Protein AF-B4RBH0-F1 (afdb_monomer)

Radius of gyration: 24.27 Å; Cα contacts (8 Å, |Δi|>4): 821; chains: 1; bounding box: 64×51×68 Å

Mean predicted aligned error: 9.21 Å

Foldseek 3Di:
DDEAEQVRLVVCLVVVVVLVPQDAFRKYKYWFAQDDLVVVLVSVVSCVVSQKDFLAKFAPDPPPNQQDQRPPRCVVVSVVDRPDGHNGTIMIMITHHDDDDDAAAEEEEEDPPRQPDCLQHVLLLVLLVRDSSYDYHYHYDPDDDDDDQLPGHYEYEYEADPDLPVVVLLVVLLVCLVSLYFYEYEHEDDQCVVCVLVVHDRDPSSLLSLLSGLAYEYADVLVVVVNCVSPVHYYHDHRFDADQDPADLDAALEEEEADEDLPCQLLLLQLLQVVVCVVCVVYAYEYEDDVSSQVSHPHPRYDYHYDDRPVVVLVVLLNHQEYEAEHDDDPPPLSHAPVVLNSNLSSLHAYEYECSNCVVPDDDLAQHHYDPDSNRSNVRSNCSSPVSVSSSRNSVRNNVCSVPPGYSNVCNVVVSVSSSVSSVCVVVSVVSSCVSPVVSVVVNVVVD

Structure (mmCIF, N/CA/C/O backbone):
data_AF-B4RBH0-F1
#
_entry.id   AF-B4RBH0-F1
#
loop_
_atom_site.group_PDB
_atom_site.id
_atom_site.type_symbol
_atom_site.label_atom_id
_atom_site.label_alt_id
_atom_site.label_comp_id
_atom_site.label_asym_id
_atom_site.label_entity_id
_atom_site.label_seq_id
_atom_site.pdbx_PDB_ins_code
_atom_site.Cartn_x
_atom_site.Cartn_y
_atom_site.Cartn_z
_atom_site.occupancy
_atom_site.B_iso_or_equiv
_atom_site.auth_seq_id
_atom_site.auth_comp_id
_atom_site.auth_asym_id
_atom_site.auth_atom_id
_atom_site.pdbx_PDB_model_num
ATOM 1 N N . MET A 1 1 ? -21.939 4.713 -6.806 1.00 46.09 1 MET A N 1
ATOM 2 C CA . MET A 1 1 ? -21.710 6.168 -6.701 1.00 46.09 1 MET A CA 1
ATOM 3 C C . MET A 1 1 ? -21.239 6.645 -8.056 1.00 46.09 1 MET A C 1
ATOM 5 O O . MET A 1 1 ? -20.199 6.173 -8.498 1.00 46.09 1 MET A O 1
ATOM 9 N N . ASP A 1 2 ? -21.991 7.530 -8.699 1.00 38.81 2 ASP A N 1
ATOM 10 C CA . ASP A 1 2 ? -21.549 8.173 -9.937 1.00 38.81 2 ASP A CA 1
ATOM 11 C C . ASP A 1 2 ? -20.700 9.395 -9.559 1.00 38.81 2 ASP A C 1
ATOM 13 O O . ASP A 1 2 ? -21.161 10.286 -8.844 1.00 38.81 2 ASP A O 1
ATOM 17 N N . ALA A 1 3 ? -19.426 9.400 -9.953 1.00 39.69 3 ALA A N 1
ATOM 18 C CA . ALA A 1 3 ? -18.512 10.516 -9.719 1.00 39.69 3 ALA A CA 1
ATOM 19 C C . ALA A 1 3 ? -18.541 11.451 -10.936 1.00 39.69 3 ALA A C 1
ATOM 21 O O . ALA A 1 3 ? -18.253 11.015 -12.048 1.00 39.69 3 ALA A O 1
ATOM 22 N N . LEU A 1 4 ? -18.877 12.726 -10.729 1.00 42.25 4 LEU A N 1
ATOM 23 C CA . LEU A 1 4 ? -18.922 13.746 -11.784 1.00 42.25 4 LEU A CA 1
ATOM 24 C C . LEU A 1 4 ? -17.780 14.744 -11.575 1.00 42.25 4 LEU A C 1
ATOM 26 O O . LEU A 1 4 ? -17.576 15.237 -10.460 1.00 42.25 4 LEU A O 1
ATOM 30 N N . ALA A 1 5 ? -17.023 15.055 -12.629 1.00 40.78 5 ALA A N 1
ATOM 31 C CA . ALA A 1 5 ? -16.008 16.101 -12.555 1.00 40.78 5 ALA A CA 1
ATOM 32 C C . ALA A 1 5 ? -16.664 17.496 -12.479 1.00 40.78 5 ALA A C 1
ATOM 34 O O . ALA A 1 5 ? -17.840 17.678 -12.772 1.00 40.78 5 ALA A O 1
ATOM 35 N N . THR A 1 6 ? -15.912 18.530 -12.097 1.00 39.88 6 THR A N 1
ATOM 36 C CA . THR A 1 6 ? -16.433 19.906 -11.946 1.00 39.88 6 THR A CA 1
ATOM 37 C C . THR A 1 6 ? -17.041 20.488 -13.221 1.00 39.88 6 THR A C 1
ATOM 39 O O . THR A 1 6 ? -18.046 21.194 -13.163 1.00 39.88 6 THR A O 1
ATOM 42 N N . ASP A 1 7 ? -16.422 20.195 -14.366 1.00 44.94 7 ASP A N 1
ATOM 43 C CA . ASP A 1 7 ? -16.918 20.632 -15.673 1.00 44.94 7 ASP A CA 1
ATOM 44 C C . ASP A 1 7 ? -18.206 19.861 -16.044 1.00 44.94 7 ASP A C 1
ATOM 46 O O . ASP A 1 7 ? -19.059 20.392 -16.755 1.00 44.94 7 ASP A O 1
ATOM 50 N N . ASP A 1 8 ? -18.404 18.676 -15.449 1.00 49.06 8 ASP A N 1
ATOM 51 C CA . ASP A 1 8 ? -19.635 17.892 -15.532 1.00 49.06 8 ASP A CA 1
ATOM 52 C C . ASP A 1 8 ? -20.705 18.367 -14.549 1.00 49.06 8 ASP A C 1
ATOM 54 O O . ASP A 1 8 ? -21.862 18.111 -14.813 1.00 49.06 8 ASP A O 1
ATOM 58 N N . LEU A 1 9 ? -20.405 19.078 -13.452 1.00 48.62 9 LEU A N 1
ATOM 59 C CA . LEU A 1 9 ? -21.454 19.580 -12.551 1.00 48.62 9 LEU A CA 1
ATOM 60 C C . LEU A 1 9 ? -22.219 20.753 -13.187 1.00 48.62 9 LEU A C 1
ATOM 62 O O . LEU A 1 9 ? -23.441 20.762 -13.163 1.00 48.62 9 LEU A O 1
ATOM 66 N N . ASP A 1 10 ? -21.534 21.712 -13.819 1.00 43.88 10 ASP A N 1
ATOM 67 C CA . ASP A 1 10 ? -22.203 22.792 -14.572 1.00 43.88 10 ASP A CA 1
ATOM 68 C C . ASP A 1 10 ? -22.930 22.257 -15.827 1.00 43.88 10 ASP A C 1
ATOM 70 O O . ASP A 1 10 ? -23.941 22.829 -16.239 1.00 43.88 10 ASP A O 1
ATOM 74 N N . ALA A 1 11 ? -22.451 21.161 -16.433 1.00 47.69 11 ALA A N 1
ATOM 75 C CA . ALA A 1 11 ? -23.114 20.489 -17.555 1.00 47.69 11 ALA A CA 1
ATOM 76 C C . ALA A 1 11 ? -24.299 19.605 -17.104 1.00 47.69 11 ALA A C 1
ATOM 78 O O . ALA A 1 11 ? -25.379 19.702 -17.677 1.00 47.69 11 ALA A O 1
ATOM 79 N N . ALA A 1 12 ? -24.147 18.829 -16.029 1.00 47.91 12 ALA A N 1
ATOM 80 C CA . ALA A 1 12 ? -25.170 17.975 -15.414 1.00 47.91 12 ALA A CA 1
ATOM 81 C C . ALA A 1 12 ? -26.249 18.764 -14.664 1.00 47.91 12 ALA A C 1
ATOM 83 O O . ALA A 1 12 ? -27.357 18.281 -14.485 1.00 47.91 12 ALA A O 1
ATOM 84 N N . LEU A 1 13 ? -25.958 19.987 -14.215 1.00 50.69 13 LEU A N 1
ATOM 85 C CA . LEU A 1 13 ? -26.970 20.892 -13.663 1.00 50.69 13 LEU A CA 1
ATOM 86 C C . LEU A 1 13 ? -27.743 21.641 -14.766 1.00 50.69 13 LEU A C 1
ATOM 88 O O . LEU A 1 13 ? -28.801 22.206 -14.489 1.00 50.69 13 LEU A O 1
ATOM 92 N N . ARG A 1 14 ? -27.247 21.639 -16.014 1.00 50.41 14 ARG A N 1
ATOM 93 C CA . ARG A 1 14 ? -27.978 22.105 -17.210 1.00 50.41 14 ARG A CA 1
ATOM 94 C C . ARG A 1 14 ? -28.753 20.983 -17.905 1.00 50.41 14 ARG A C 1
ATOM 96 O O . ARG A 1 14 ? -29.722 21.283 -18.597 1.00 50.41 14 ARG A O 1
ATOM 103 N N . ASP A 1 15 ? -28.344 19.733 -17.704 1.00 47.88 15 ASP A N 1
ATOM 104 C CA . ASP A 1 15 ? -29.001 18.527 -18.207 1.00 47.88 15 ASP A CA 1
ATOM 105 C C . ASP A 1 15 ? -29.631 17.745 -17.037 1.00 47.88 15 ASP A C 1
ATOM 107 O O . ASP A 1 15 ? -28.970 16.972 -16.346 1.00 47.88 15 ASP A O 1
ATOM 111 N N . LEU A 1 16 ? -30.922 17.995 -16.771 1.00 50.66 16 LEU A N 1
ATOM 112 C CA . LEU A 1 16 ? -31.694 17.505 -15.609 1.00 50.66 16 LEU A CA 1
ATOM 113 C C . LEU A 1 16 ? -31.661 15.973 -15.393 1.00 50.66 16 LEU A C 1
ATOM 115 O O . LEU A 1 16 ? -32.033 15.502 -14.315 1.00 50.66 16 LEU A O 1
ATOM 119 N N . SER A 1 17 ? -31.175 15.196 -16.364 1.00 49.84 17 SER A N 1
ATOM 120 C CA . SER A 1 17 ? -31.136 13.731 -16.348 1.00 49.84 17 SER A CA 1
ATOM 121 C C . SER A 1 17 ? -30.281 13.128 -15.227 1.00 49.84 17 SER A C 1
ATOM 123 O O . SER A 1 17 ? -30.543 12.009 -14.795 1.00 49.84 17 SER A O 1
ATOM 125 N N . VAL A 1 18 ? -29.269 13.839 -14.719 1.00 50.03 18 VAL A N 1
ATOM 126 C CA . VAL A 1 18 ? -28.37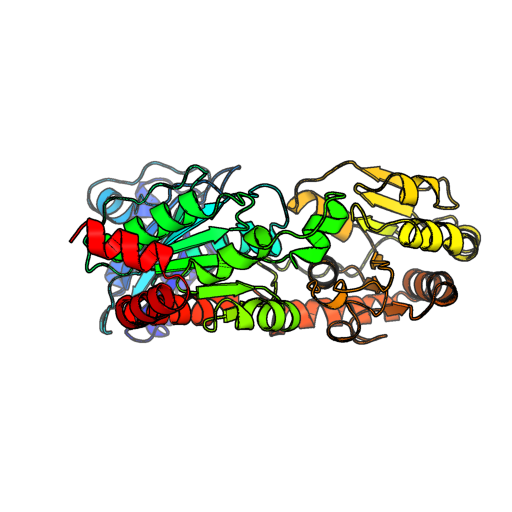4 13.322 -13.662 1.00 50.03 18 VAL A CA 1
ATOM 127 C C . VAL A 1 18 ? -29.028 13.377 -12.276 1.00 50.03 18 VAL A C 1
ATOM 129 O O . VAL A 1 18 ? -28.917 12.435 -11.492 1.00 50.03 18 VAL A O 1
ATOM 132 N N . ALA A 1 19 ? -29.767 14.448 -11.973 1.00 49.97 19 ALA A N 1
ATOM 133 C CA . ALA A 1 19 ? -30.503 14.582 -10.711 1.00 49.97 19 ALA A CA 1
ATOM 134 C C . ALA A 1 19 ? -31.766 13.699 -10.652 1.00 49.97 19 ALA A C 1
ATOM 136 O O . ALA A 1 19 ? -32.271 13.417 -9.558 1.00 49.97 19 ALA A O 1
ATOM 137 N N . GLU A 1 20 ? -32.270 13.288 -11.819 1.00 53.94 20 GLU A N 1
ATOM 138 C CA . GLU A 1 20 ? -33.341 12.302 -11.999 1.00 53.94 20 GLU A CA 1
ATOM 139 C C . GLU A 1 20 ? -32.819 10.854 -11.959 1.00 53.94 20 GLU A C 1
ATOM 141 O O . GLU A 1 20 ? -33.540 9.965 -11.508 1.00 53.94 20 GLU A O 1
ATOM 146 N N . ALA A 1 21 ? -31.563 10.611 -12.360 1.00 54.72 21 ALA A N 1
ATOM 147 C CA . ALA A 1 21 ? -30.914 9.298 -12.280 1.00 54.72 21 ALA A CA 1
ATOM 148 C C . ALA A 1 21 ? -30.529 8.888 -10.845 1.00 54.72 21 ALA A C 1
ATOM 150 O O . ALA A 1 21 ? -30.424 7.696 -10.547 1.00 54.72 21 ALA A O 1
ATOM 151 N N . LEU A 1 22 ? -30.341 9.851 -9.935 1.00 58.88 22 LEU A N 1
ATOM 152 C CA . LEU A 1 22 ? -30.073 9.567 -8.525 1.00 58.88 22 LEU A CA 1
ATOM 153 C C . LEU A 1 22 ? -31.333 9.027 -7.834 1.00 58.88 22 LEU A C 1
ATOM 155 O O . LEU A 1 22 ? -32.279 9.766 -7.552 1.00 58.88 22 LEU A O 1
ATOM 159 N N . ALA A 1 23 ? -31.314 7.735 -7.504 1.00 64.56 23 ALA A N 1
ATOM 160 C CA . ALA A 1 23 ? -32.347 7.105 -6.687 1.00 64.56 23 ALA A CA 1
ATOM 161 C C . ALA A 1 23 ? -32.528 7.840 -5.335 1.00 64.56 23 ALA A C 1
ATOM 163 O O . ALA A 1 23 ? -31.561 8.405 -4.815 1.00 64.56 23 ALA A O 1
ATOM 164 N N . PRO A 1 24 ? -33.730 7.825 -4.721 1.00 70.19 24 PRO A N 1
ATOM 165 C CA . PRO A 1 24 ? -33.936 8.352 -3.370 1.00 70.19 24 PRO A CA 1
ATOM 166 C C . PRO A 1 24 ? -32.922 7.773 -2.371 1.00 70.19 24 PRO A C 1
ATOM 168 O O . PRO A 1 24 ? -32.720 6.561 -2.325 1.00 70.19 24 PRO A O 1
ATOM 171 N N . GLY A 1 25 ? -32.259 8.632 -1.591 1.00 64.62 25 GLY A N 1
ATOM 172 C CA . GLY A 1 25 ? -31.160 8.241 -0.696 1.00 64.62 25 GLY A CA 1
ATOM 173 C C . GLY A 1 25 ? -29.798 8.052 -1.381 1.00 64.62 25 GLY A C 1
ATOM 174 O O . GLY A 1 25 ? -28.788 7.935 -0.690 1.00 64.62 25 GLY A O 1
ATOM 175 N N . GLY A 1 26 ? -29.744 8.075 -2.714 1.00 64.06 26 GLY A N 1
ATOM 176 C CA . GLY A 1 26 ? -28.513 8.051 -3.495 1.00 64.06 26 GLY A CA 1
ATOM 177 C C . GLY A 1 26 ? -27.685 9.310 -3.271 1.00 64.06 26 GLY A C 1
ATOM 178 O O . GLY A 1 26 ? -28.221 10.412 -3.126 1.00 64.06 26 GLY A O 1
ATOM 179 N N . ALA A 1 27 ? -26.369 9.143 -3.234 1.00 64.25 27 ALA A N 1
ATOM 180 C CA . ALA A 1 27 ? -25.442 10.223 -2.961 1.00 64.25 27 ALA A CA 1
ATOM 181 C C . ALA A 1 27 ? -24.442 10.430 -4.094 1.00 64.25 27 ALA A C 1
ATOM 183 O O . ALA A 1 27 ? -24.131 9.504 -4.847 1.00 64.25 27 ALA A O 1
ATOM 184 N N . PHE A 1 28 ? -23.933 11.654 -4.184 1.00 63.78 28 PHE A N 1
ATOM 185 C CA . PHE A 1 28 ? -22.918 12.045 -5.151 1.00 63.78 28 PHE A CA 1
ATOM 186 C C . PHE A 1 28 ? -21.871 12.948 -4.509 1.00 63.78 28 PHE A C 1
ATOM 188 O O . PHE A 1 28 ? -22.107 13.610 -3.492 1.00 63.78 28 PHE A O 1
ATOM 195 N N . VAL A 1 29 ? -20.721 12.999 -5.169 1.00 62.66 29 VAL A N 1
ATOM 196 C CA . VAL A 1 29 ? -19.610 13.885 -4.840 1.00 62.66 29 VAL A CA 1
ATOM 197 C C . VAL A 1 29 ? -19.314 14.735 -6.059 1.00 62.66 29 VAL A C 1
ATOM 199 O O . VAL A 1 29 ? -19.224 14.219 -7.172 1.00 62.66 29 VAL A O 1
ATOM 202 N N . ALA A 1 30 ? -19.148 16.032 -5.843 1.00 64.25 30 ALA A N 1
ATOM 203 C CA . ALA A 1 30 ? -18.756 16.975 -6.870 1.00 64.25 30 ALA A CA 1
ATOM 204 C C . ALA A 1 30 ? -17.599 17.836 -6.373 1.00 64.25 30 ALA A C 1
ATOM 206 O O . ALA A 1 30 ? -17.612 18.336 -5.250 1.00 64.25 30 ALA A O 1
ATOM 207 N N . VAL A 1 31 ? -16.599 18.053 -7.220 1.00 64.88 31 VAL A N 1
ATOM 208 C CA . VAL A 1 31 ? -15.549 19.037 -6.944 1.00 64.88 31 VAL A CA 1
ATOM 209 C C . VAL A 1 31 ? -15.999 20.362 -7.540 1.00 64.88 31 VAL A C 1
ATOM 211 O O . VAL A 1 31 ? -16.337 20.406 -8.715 1.00 64.88 31 VAL A O 1
ATOM 214 N N . LEU A 1 32 ? -15.980 21.436 -6.761 1.00 66.31 32 LEU A N 1
ATOM 215 C CA . LEU A 1 32 ? -16.110 22.822 -7.192 1.00 66.31 32 LEU A CA 1
ATOM 216 C C . LEU A 1 32 ? -14.696 23.394 -7.332 1.00 66.31 32 LEU A C 1
ATOM 218 O O . LEU A 1 32 ? -13.987 23.543 -6.345 1.00 66.31 32 LEU A O 1
ATOM 222 N N . ARG A 1 33 ? -14.250 23.711 -8.548 1.00 66.44 33 ARG A N 1
ATOM 223 C CA . ARG A 1 33 ? -12.962 24.374 -8.792 1.00 66.44 33 ARG A CA 1
ATOM 224 C C . ARG A 1 33 ? -12.942 25.742 -8.100 1.00 66.44 33 ARG A C 1
ATOM 226 O O . ARG A 1 33 ? -14.010 26.210 -7.703 1.00 66.44 33 ARG A O 1
ATOM 233 N N . PRO A 1 34 ? -11.771 26.392 -7.964 1.00 64.44 34 PRO A N 1
ATOM 234 C CA . PRO A 1 34 ? -11.672 27.706 -7.335 1.00 64.44 34 PRO A CA 1
ATOM 235 C C . PRO A 1 34 ? -12.760 28.636 -7.872 1.00 64.44 34 PRO A C 1
ATOM 237 O O . PRO A 1 34 ? -12.824 28.934 -9.067 1.00 64.44 34 PRO A O 1
ATOM 240 N N . ALA A 1 35 ? -13.682 29.002 -6.992 1.00 59.94 35 ALA A N 1
ATOM 241 C CA . ALA A 1 35 ? -14.913 29.681 -7.345 1.00 59.94 35 ALA A CA 1
ATOM 242 C C . ALA A 1 35 ? -15.111 30.843 -6.383 1.00 59.94 35 ALA A C 1
ATOM 244 O O . ALA A 1 35 ? -14.923 30.705 -5.174 1.00 59.94 35 ALA A O 1
ATOM 245 N N . ALA A 1 36 ? -15.501 31.996 -6.930 1.00 69.56 36 AL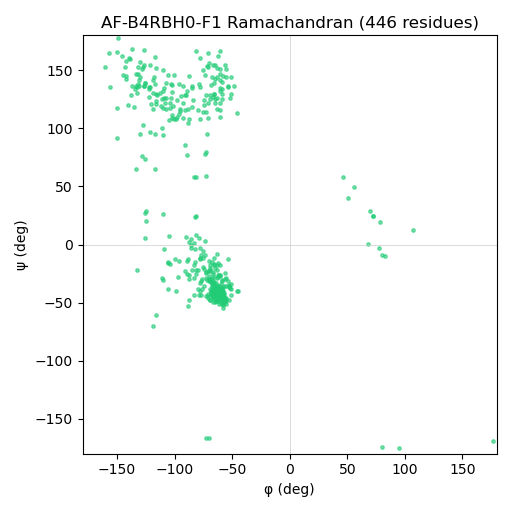A A N 1
ATOM 246 C CA . ALA A 1 36 ? -15.910 33.124 -6.110 1.00 69.56 36 ALA A CA 1
ATOM 247 C C . ALA A 1 36 ? -17.047 32.682 -5.163 1.00 69.56 36 ALA A C 1
ATOM 249 O O . ALA A 1 36 ? -17.898 31.892 -5.586 1.00 69.56 36 ALA A O 1
ATOM 250 N N . PRO A 1 37 ? -17.111 33.194 -3.922 1.00 71.06 37 PRO A N 1
ATOM 251 C CA . PRO A 1 37 ? -18.101 32.755 -2.936 1.00 71.06 37 PRO A CA 1
ATOM 252 C C . PRO A 1 37 ? -19.561 32.803 -3.431 1.00 71.06 37 PRO A C 1
ATOM 254 O O . PRO A 1 37 ? -20.352 31.908 -3.137 1.00 71.06 37 PRO A O 1
ATOM 257 N N . GLU A 1 38 ? -19.899 33.788 -4.269 1.00 73.31 38 GLU A N 1
ATOM 258 C CA . GLU A 1 38 ? -21.209 33.912 -4.931 1.00 73.31 38 GLU A CA 1
ATOM 259 C C . GLU A 1 38 ? -21.550 32.708 -5.828 1.00 73.31 38 GLU A C 1
ATOM 261 O O . GLU A 1 38 ? -22.684 32.228 -5.842 1.00 73.31 38 GLU A O 1
ATOM 266 N N . ARG A 1 39 ? -20.562 32.164 -6.552 1.00 73.25 39 ARG A N 1
ATOM 267 C CA . ARG A 1 39 ? -20.750 30.990 -7.418 1.00 73.25 39 ARG A CA 1
ATOM 268 C C . ARG A 1 39 ? -21.004 29.732 -6.593 1.00 73.25 39 ARG A C 1
ATOM 270 O O . ARG A 1 39 ? -21.837 28.918 -6.976 1.00 73.25 39 ARG A O 1
ATOM 277 N N . VAL A 1 40 ? -20.328 29.588 -5.452 1.00 73.44 40 VAL A N 1
ATOM 278 C CA . VAL A 1 40 ? -20.569 28.472 -4.524 1.00 73.44 40 VAL A CA 1
ATOM 279 C C . VAL A 1 40 ? -22.000 28.529 -3.993 1.00 73.44 40 VAL A C 1
ATOM 281 O O . VAL A 1 40 ? -22.710 27.528 -4.041 1.00 73.44 40 VAL A O 1
ATOM 284 N N . ARG A 1 41 ? -22.461 29.712 -3.567 1.00 75.75 41 ARG A N 1
ATOM 285 C CA . ARG A 1 41 ? -23.839 29.914 -3.100 1.00 75.75 41 ARG A CA 1
ATOM 286 C C . ARG A 1 41 ? -24.874 29.590 -4.184 1.00 75.75 41 ARG A C 1
ATOM 288 O O . ARG A 1 41 ? -25.853 28.908 -3.891 1.00 75.75 41 ARG A O 1
ATOM 295 N N . TYR A 1 42 ? -24.651 30.032 -5.423 1.00 77.38 42 TYR A N 1
ATOM 296 C CA . TYR A 1 42 ? -25.530 29.716 -6.555 1.00 77.38 42 TYR A CA 1
ATOM 297 C C . TYR A 1 42 ? -25.661 28.203 -6.786 1.00 77.38 42 TYR A C 1
ATOM 299 O O . TYR A 1 42 ? -26.773 27.688 -6.892 1.00 77.38 42 TYR A O 1
ATOM 307 N N . LEU A 1 43 ? -24.536 27.482 -6.804 1.00 73.62 43 LEU A N 1
ATOM 308 C CA . LEU A 1 43 ? -24.533 26.033 -7.009 1.00 73.62 43 LEU A CA 1
ATOM 309 C C . LEU A 1 43 ? -25.218 25.287 -5.859 1.00 73.62 43 LEU A C 1
ATOM 311 O O . LEU A 1 43 ? -25.988 24.365 -6.111 1.00 73.62 43 LEU A O 1
ATOM 315 N N . LEU A 1 44 ? -25.007 25.712 -4.608 1.00 76.62 44 LEU A N 1
ATOM 316 C CA . LEU A 1 44 ? -25.693 25.133 -3.448 1.00 76.62 44 LEU A CA 1
ATOM 317 C C . LEU A 1 44 ? -27.215 25.294 -3.541 1.00 76.62 44 LEU A C 1
ATOM 319 O O . LEU A 1 44 ? -27.943 24.327 -3.321 1.00 76.62 44 LEU A O 1
ATOM 323 N N . ALA A 1 45 ? -27.691 26.485 -3.912 1.00 77.38 45 ALA A N 1
ATOM 324 C CA . ALA A 1 45 ? -29.118 26.740 -4.093 1.00 77.38 45 ALA A CA 1
ATOM 325 C C . ALA A 1 45 ? -29.716 25.876 -5.216 1.00 77.38 45 ALA A C 1
ATOM 327 O O . ALA A 1 45 ? -30.819 25.349 -5.072 1.00 77.38 45 ALA A O 1
ATOM 328 N N . LEU A 1 46 ? -28.978 25.690 -6.316 1.00 76.25 46 LEU A N 1
ATOM 329 C CA . LEU A 1 46 ? -29.414 24.859 -7.437 1.00 76.25 46 LEU A CA 1
ATOM 330 C C . LEU A 1 46 ? -29.509 23.378 -7.047 1.00 76.25 46 LEU A C 1
ATOM 332 O O . LEU A 1 46 ? -30.509 22.725 -7.332 1.00 76.25 46 LEU A O 1
ATOM 336 N N . VAL A 1 47 ? -28.509 22.863 -6.329 1.00 75.19 47 VAL A N 1
ATOM 337 C CA . VAL A 1 47 ? -28.503 21.490 -5.802 1.00 75.19 47 VAL A CA 1
ATOM 338 C C . VAL A 1 47 ? -29.686 21.263 -4.851 1.00 75.19 47 VAL A C 1
ATOM 340 O O . VAL A 1 47 ? -30.407 20.274 -4.983 1.00 75.19 47 VAL A O 1
ATOM 343 N N . GLN A 1 48 ? -29.959 22.207 -3.948 1.00 76.88 48 GLN A N 1
ATOM 344 C CA . GLN A 1 48 ? -31.118 22.130 -3.053 1.00 76.88 48 GLN A CA 1
ATOM 345 C C . GLN A 1 48 ? -32.452 22.153 -3.807 1.00 76.88 48 GLN A C 1
ATOM 347 O O . GLN A 1 48 ? -33.350 21.374 -3.485 1.00 76.88 48 GLN A O 1
ATOM 352 N N . ALA A 1 49 ? -32.581 22.995 -4.838 1.00 78.00 49 ALA A N 1
ATOM 353 C CA . ALA A 1 49 ? -33.779 23.057 -5.679 1.00 78.00 49 ALA A CA 1
ATOM 354 C C . ALA A 1 49 ? -34.062 21.731 -6.409 1.00 78.00 49 ALA A C 1
ATOM 356 O O . ALA A 1 49 ? -35.216 21.410 -6.685 1.00 78.00 49 ALA A O 1
ATOM 357 N N . LEU A 1 50 ? -33.027 20.923 -6.657 1.00 73.81 50 LEU A N 1
ATOM 358 C CA . LEU A 1 50 ? -33.134 19.580 -7.230 1.00 73.81 50 LEU A CA 1
ATOM 359 C C . LEU A 1 50 ? -33.493 18.497 -6.193 1.00 73.81 50 LEU A C 1
ATOM 361 O O . LEU A 1 50 ? -33.475 17.303 -6.507 1.00 73.81 50 LEU A O 1
ATOM 365 N N . GLY A 1 51 ? -33.835 18.875 -4.957 1.00 76.19 51 GLY A N 1
ATOM 366 C CA . GLY A 1 51 ? -34.203 17.942 -3.889 1.00 76.19 51 GLY A CA 1
ATOM 367 C C . GLY A 1 51 ? -33.014 17.154 -3.338 1.00 76.19 51 GLY A C 1
ATOM 368 O O . GLY A 1 51 ? -33.187 16.040 -2.836 1.00 76.19 51 GLY A O 1
ATOM 369 N N . ILE A 1 52 ? -31.807 17.700 -3.475 1.00 76.00 52 ILE A N 1
ATOM 370 C CA . ILE A 1 52 ? -30.593 17.139 -2.895 1.00 76.00 52 ILE A CA 1
ATOM 371 C C . ILE A 1 52 ? -30.293 17.876 -1.587 1.00 76.00 52 ILE A C 1
ATOM 373 O O . ILE A 1 52 ? -30.113 19.092 -1.549 1.00 76.00 52 ILE A O 1
ATOM 377 N N . GLU A 1 53 ? -30.173 17.106 -0.515 1.00 78.75 53 GLU A N 1
ATOM 378 C CA . GLU A 1 53 ? -29.604 17.534 0.751 1.00 78.75 53 GLU A CA 1
ATOM 379 C C . GLU A 1 53 ? -28.079 17.640 0.616 1.00 78.75 53 GLU A C 1
ATOM 381 O O . GLU A 1 53 ? -27.402 16.655 0.318 1.00 78.75 53 GLU A O 1
ATOM 386 N N . VAL A 1 54 ? -27.521 18.833 0.831 1.00 75.06 54 VAL A N 1
ATOM 387 C CA . VAL A 1 54 ? -26.064 19.013 0.886 1.00 75.06 54 VAL A CA 1
ATOM 388 C C . VAL A 1 54 ? -25.578 18.536 2.252 1.00 75.06 54 VAL A C 1
ATOM 390 O O . VAL A 1 54 ? -25.826 19.186 3.264 1.00 75.06 54 VAL A O 1
ATOM 393 N N . LEU A 1 55 ? -24.891 17.396 2.276 1.00 69.00 55 LEU A N 1
ATOM 394 C CA . LEU A 1 55 ? -24.413 16.757 3.501 1.00 69.00 55 LEU A CA 1
ATOM 395 C C . LEU A 1 55 ? -23.095 17.365 3.975 1.00 69.00 55 LEU A C 1
ATOM 397 O O . LEU A 1 55 ? -22.909 17.615 5.168 1.00 69.00 55 LEU A O 1
ATOM 401 N N . GLN A 1 56 ? -22.170 17.601 3.044 1.00 70.31 56 GLN A N 1
ATOM 402 C CA . GLN A 1 56 ? -20.855 18.149 3.356 1.00 70.31 56 GLN A CA 1
ATOM 403 C C . GLN A 1 56 ? -20.394 19.130 2.282 1.00 70.31 56 GLN A C 1
ATOM 405 O O . GLN A 1 56 ? -20.642 18.954 1.091 1.00 70.31 56 GLN A O 1
ATOM 410 N N . LEU A 1 57 ? -19.681 20.158 2.730 1.00 70.31 57 LEU A N 1
ATOM 411 C CA . LEU A 1 57 ? -18.961 21.098 1.885 1.00 70.31 57 LEU A CA 1
ATOM 412 C C . LEU A 1 57 ? -17.592 21.306 2.520 1.00 70.31 57 LEU A C 1
ATOM 414 O O . LEU A 1 57 ? -17.507 21.750 3.662 1.00 70.31 57 LEU A O 1
ATOM 418 N N . GLN A 1 58 ? -16.530 20.950 1.813 1.00 71.62 58 GLN A N 1
ATOM 419 C CA . GLN A 1 58 ? -15.179 20.907 2.370 1.00 71.62 58 GLN A CA 1
ATOM 420 C C . GLN A 1 58 ? -14.196 21.623 1.447 1.00 71.62 58 GLN A C 1
ATOM 422 O O . GLN A 1 58 ? -14.359 21.543 0.236 1.00 71.62 58 GLN A O 1
ATOM 427 N N . PRO A 1 59 ? -13.151 22.293 1.954 1.00 64.81 59 PRO A N 1
ATOM 428 C CA . PRO A 1 59 ? -12.048 22.745 1.113 1.00 64.81 59 PRO A CA 1
ATOM 429 C C . PRO A 1 59 ? -11.351 21.567 0.429 1.00 64.81 59 PRO A C 1
ATOM 431 O O . PRO A 1 59 ? -11.006 20.587 1.091 1.00 64.81 59 PRO A O 1
ATOM 434 N N . LEU A 1 60 ? -11.070 21.684 -0.871 1.00 59.03 60 LEU A N 1
ATOM 435 C CA . LEU A 1 60 ? -10.050 20.843 -1.491 1.00 59.03 60 LEU A CA 1
ATOM 436 C C . LEU A 1 60 ? -8.717 21.241 -0.840 1.00 59.03 60 LEU A C 1
ATOM 438 O O . LEU A 1 60 ? -8.369 22.420 -0.801 1.00 59.03 60 LEU A O 1
ATOM 442 N N . ALA A 1 61 ? -8.018 20.304 -0.210 1.00 53.88 61 ALA A N 1
ATOM 443 C CA . ALA A 1 61 ? -6.882 20.673 0.627 1.00 53.88 61 ALA A CA 1
ATOM 444 C C . ALA A 1 61 ? -5.649 21.103 -0.203 1.00 53.88 61 ALA A C 1
ATOM 446 O O . ALA A 1 61 ? -5.399 20.576 -1.285 1.00 53.88 61 ALA A O 1
ATOM 447 N N . GLY A 1 62 ? -4.880 22.064 0.331 1.00 47.31 62 GLY A N 1
ATOM 448 C CA . GLY A 1 62 ? -3.580 22.503 -0.200 1.00 47.31 62 GLY A CA 1
ATOM 449 C C . GLY A 1 62 ? -2.448 21.477 0.027 1.00 47.31 62 GLY A C 1
ATOM 450 O O . GLY A 1 62 ? -2.734 20.344 0.402 1.00 47.31 62 GLY A O 1
ATOM 451 N N . PRO A 1 63 ? -1.160 21.843 -0.146 1.00 39.00 63 PRO A N 1
ATOM 452 C CA . PRO A 1 63 ? -0.031 20.913 -0.355 1.00 39.00 63 PRO A CA 1
ATOM 453 C C . PRO A 1 63 ? 0.307 19.919 0.782 1.00 39.00 63 PRO A C 1
ATOM 455 O O . PRO A 1 63 ? 1.091 19.003 0.548 1.00 39.00 63 PRO A O 1
ATOM 458 N N . GLU A 1 64 ? -0.304 20.019 1.972 1.00 46.28 64 GLU A N 1
ATOM 459 C CA . GLU A 1 64 ? -0.309 18.945 2.990 1.00 46.28 64 GLU A CA 1
ATOM 460 C C . GLU A 1 64 ? -1.744 18.431 3.268 1.00 46.28 64 GLU A C 1
ATOM 462 O O . GLU A 1 64 ? -2.267 18.564 4.380 1.00 46.28 64 GLU A O 1
ATOM 467 N N . PRO A 1 65 ? -2.420 17.810 2.282 1.00 50.84 65 PRO A N 1
ATOM 468 C CA . PRO A 1 65 ? -3.837 17.454 2.386 1.00 50.84 65 PRO A CA 1
ATOM 469 C C . PRO A 1 65 ? -4.109 16.328 3.393 1.00 50.84 65 PRO A C 1
ATOM 471 O O . PRO A 1 65 ? -5.244 16.151 3.852 1.00 50.84 65 PRO A O 1
ATOM 474 N N . PHE A 1 66 ? -3.059 15.590 3.763 1.00 43.72 66 PHE A N 1
ATOM 475 C CA . PHE A 1 66 ? -3.114 14.427 4.639 1.00 43.72 66 PHE A CA 1
ATOM 476 C C . PHE A 1 66 ? -3.420 14.768 6.105 1.00 43.72 66 PHE A C 1
ATOM 478 O O . PHE A 1 66 ? -4.063 13.968 6.770 1.00 43.72 66 PHE A O 1
ATOM 485 N N . PHE A 1 67 ? -3.043 15.953 6.604 1.00 45.41 67 PHE A N 1
ATOM 486 C CA . PHE A 1 67 ? -3.274 16.378 7.999 1.00 45.41 67 PHE A CA 1
ATOM 487 C C . PHE A 1 67 ? -4.318 17.485 8.141 1.00 45.41 67 PHE A C 1
ATOM 489 O O . PHE A 1 67 ? -4.286 18.274 9.085 1.00 45.41 67 PHE A O 1
ATOM 496 N N . SER A 1 68 ? -5.238 17.562 7.188 1.00 45.28 68 SER A N 1
ATOM 497 C CA . SER A 1 68 ? -6.374 18.461 7.305 1.00 45.28 68 SER A CA 1
ATOM 498 C C . SER A 1 68 ? -7.339 17.939 8.369 1.00 45.28 68 SER A C 1
ATOM 500 O O . SER A 1 68 ? -7.862 16.822 8.294 1.00 45.28 68 SER A O 1
ATOM 502 N N . ASP A 1 69 ? -7.568 18.781 9.368 1.00 44.47 69 ASP A N 1
ATOM 503 C CA . ASP A 1 69 ? -8.708 18.688 10.260 1.00 44.47 69 ASP A CA 1
ATOM 504 C C . ASP A 1 69 ? -9.959 19.124 9.481 1.00 44.47 69 ASP A C 1
ATOM 506 O O . ASP A 1 69 ? -10.384 20.274 9.554 1.00 44.47 69 ASP A O 1
ATOM 510 N N . ILE A 1 70 ? -10.514 18.230 8.656 1.00 49.25 70 ILE A N 1
ATOM 511 C CA . ILE A 1 70 ? -11.702 18.536 7.837 1.00 49.25 70 ILE A CA 1
ATOM 512 C C . ILE A 1 70 ? -13.001 18.415 8.649 1.00 49.25 70 ILE A C 1
ATOM 514 O O . ILE A 1 70 ? -14.083 18.223 8.103 1.00 49.25 70 ILE A O 1
ATOM 518 N N . ARG A 1 71 ? -12.937 18.555 9.980 1.00 51.53 71 ARG A N 1
ATOM 519 C CA . ARG A 1 71 ? -14.149 18.650 10.809 1.00 51.53 71 ARG A CA 1
ATOM 520 C C . ARG A 1 71 ? -14.993 19.884 10.464 1.00 51.53 71 ARG A C 1
ATOM 522 O O . ARG A 1 71 ? -16.160 19.945 10.844 1.00 51.53 71 ARG A O 1
ATOM 529 N N . SER A 1 72 ? -14.438 20.858 9.743 1.00 54.44 72 SER A N 1
ATOM 530 C CA . SER A 1 72 ? -15.152 22.014 9.203 1.00 54.44 72 SER A CA 1
ATOM 531 C C . SER A 1 72 ? -16.033 21.612 8.018 1.00 54.44 72 SER A C 1
ATOM 533 O O . SER A 1 72 ? -15.725 21.879 6.859 1.00 54.44 72 SER A O 1
ATOM 535 N N . ASN A 1 73 ? -17.182 21.004 8.319 1.00 62.03 73 ASN A N 1
ATOM 536 C CA . ASN A 1 73 ? -18.301 21.026 7.390 1.00 62.03 73 ASN A CA 1
ATOM 537 C C . ASN A 1 73 ? -18.685 22.497 7.169 1.00 62.03 73 ASN A C 1
ATOM 539 O O . ASN A 1 73 ? -19.184 23.149 8.083 1.00 62.03 73 ASN A O 1
ATOM 543 N N . LEU A 1 74 ? -18.414 23.030 5.978 1.00 65.88 74 LEU A N 1
ATOM 544 C CA . LEU A 1 74 ? -18.733 24.408 5.619 1.00 65.88 74 LEU A CA 1
ATOM 545 C C . LEU A 1 74 ? -20.210 24.587 5.272 1.00 65.88 74 LEU A C 1
ATOM 547 O O . LEU A 1 74 ? -20.604 25.719 5.033 1.00 65.88 74 LEU A O 1
ATOM 551 N N . VAL A 1 75 ? -21.040 23.536 5.254 1.00 68.81 75 VAL A N 1
ATOM 552 C CA . VAL A 1 75 ? -22.475 23.666 4.944 1.00 68.81 75 VAL A CA 1
ATOM 553 C C . VAL A 1 75 ? -23.174 24.673 5.865 1.00 68.81 75 VAL A C 1
ATOM 555 O O . VAL A 1 75 ? -23.780 25.600 5.330 1.00 68.81 75 VAL A O 1
ATOM 558 N N . PRO A 1 76 ? -23.062 24.606 7.211 1.00 62.88 76 PRO A N 1
ATOM 559 C CA . PRO A 1 76 ? -23.704 25.591 8.083 1.00 62.88 76 PRO A CA 1
ATOM 560 C C . PRO A 1 76 ? -23.217 27.019 7.815 1.00 62.88 76 PRO A C 1
ATOM 562 O O . PRO A 1 76 ? -24.023 27.945 7.795 1.00 62.88 76 PRO A O 1
ATOM 565 N N . ALA A 1 77 ? -21.912 27.188 7.562 1.00 61.28 77 ALA A N 1
ATOM 566 C CA . ALA A 1 77 ? -21.332 28.483 7.226 1.00 61.28 77 ALA A CA 1
ATOM 567 C C . ALA A 1 77 ? -21.873 28.994 5.886 1.00 61.28 77 ALA A C 1
ATOM 569 O O . ALA A 1 77 ? -22.386 30.099 5.850 1.00 61.28 77 ALA A O 1
ATOM 570 N N . ALA A 1 78 ? -21.850 28.168 4.836 1.00 63.66 78 ALA A N 1
ATOM 571 C CA . ALA A 1 78 ? -22.269 28.496 3.476 1.00 63.66 78 ALA A CA 1
ATOM 572 C C . ALA A 1 78 ? -23.763 28.843 3.348 1.00 63.66 78 ALA A C 1
ATOM 574 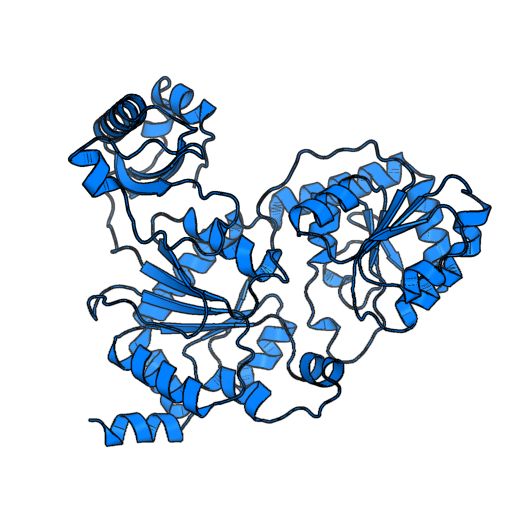O O . ALA A 1 78 ? -24.149 29.614 2.465 1.00 63.66 78 ALA A O 1
ATOM 575 N N . LEU A 1 79 ? -24.603 28.272 4.220 1.00 66.31 79 LEU A N 1
ATOM 576 C CA . LEU A 1 79 ? -26.031 28.587 4.308 1.00 66.31 79 LEU A CA 1
ATOM 577 C C . LEU A 1 79 ? -26.300 29.929 5.005 1.00 66.31 79 LEU A C 1
ATOM 579 O O . LEU A 1 79 ? -27.289 30.583 4.680 1.00 66.31 79 LEU A O 1
ATOM 583 N N . ALA A 1 80 ? -25.439 30.350 5.936 1.00 68.25 80 ALA A N 1
ATOM 584 C CA . ALA A 1 80 ? -25.559 31.633 6.629 1.00 68.25 80 ALA A CA 1
ATOM 585 C C . ALA A 1 80 ? -24.873 32.778 5.856 1.00 68.25 80 ALA A C 1
ATOM 587 O O . ALA A 1 80 ? -25.470 33.828 5.623 1.00 68.25 80 ALA A O 1
ATOM 588 N N . GLU A 1 81 ? -23.638 32.563 5.403 1.00 64.06 81 GLU A N 1
ATOM 589 C CA . GLU A 1 81 ? -22.772 33.518 4.703 1.00 64.06 81 GLU A CA 1
ATOM 590 C C . GLU A 1 81 ? -21.960 32.805 3.604 1.00 64.06 81 GLU A C 1
ATOM 592 O O . GLU A 1 81 ? -21.805 31.590 3.642 1.00 64.06 81 GLU A O 1
ATOM 597 N N . PRO A 1 82 ? -21.448 33.495 2.571 1.00 59.72 82 PRO A N 1
ATOM 598 C CA . PRO A 1 82 ? -20.647 32.831 1.547 1.00 59.72 82 PRO A CA 1
ATOM 599 C C . PRO A 1 82 ? -19.392 32.209 2.189 1.00 59.72 82 PRO A C 1
ATOM 601 O O . PRO A 1 82 ? -18.706 32.908 2.941 1.00 59.72 82 PRO A O 1
ATOM 604 N N . PRO A 1 83 ? -19.047 30.935 1.911 1.00 60.91 83 PRO A N 1
ATOM 605 C CA . PRO A 1 83 ? -17.824 30.361 2.459 1.00 60.91 83 PRO A CA 1
ATOM 606 C C . PRO A 1 83 ? -16.601 31.122 1.910 1.00 60.91 83 PRO A C 1
ATOM 608 O O . PRO A 1 83 ? -16.665 31.666 0.801 1.00 60.91 83 PRO A O 1
ATOM 611 N N . PRO A 1 84 ? -15.481 31.183 2.655 1.00 58.44 84 PRO A N 1
ATOM 612 C CA . PRO A 1 84 ? -14.283 31.884 2.204 1.00 58.44 84 PRO A CA 1
ATOM 613 C C . PRO A 1 84 ? -13.793 31.320 0.865 1.00 58.44 84 PRO A C 1
ATOM 615 O O . PRO A 1 84 ? -13.898 30.120 0.610 1.00 58.44 84 PRO A O 1
ATOM 618 N N . ALA A 1 85 ? -13.250 32.189 0.007 1.00 57.62 85 ALA A N 1
ATOM 619 C CA . ALA A 1 85 ? -12.685 31.770 -1.271 1.00 57.62 85 ALA A CA 1
ATOM 620 C C . ALA A 1 85 ? -11.548 30.760 -1.040 1.00 57.62 85 ALA A C 1
ATOM 622 O O . ALA A 1 85 ? -10.637 31.016 -0.252 1.00 57.62 85 ALA A O 1
ATOM 623 N N . THR A 1 86 ? -11.589 29.623 -1.735 1.00 59.00 86 THR A N 1
ATOM 624 C CA . THR A 1 86 ? -10.536 28.605 -1.677 1.00 59.00 86 THR A CA 1
ATOM 625 C C . THR A 1 86 ? -9.804 28.537 -3.016 1.00 59.00 86 THR A C 1
ATOM 627 O O . THR A 1 86 ? -10.392 28.217 -4.047 1.00 59.00 86 THR A O 1
ATOM 630 N N . GLU A 1 87 ? -8.494 28.808 -3.016 1.00 56.84 87 GLU A N 1
ATOM 631 C CA . GLU A 1 87 ? -7.652 28.710 -4.226 1.00 56.84 87 GLU A CA 1
ATOM 632 C C . GLU A 1 87 ? -7.510 27.276 -4.755 1.00 56.84 87 GLU A C 1
ATOM 634 O O . GLU A 1 87 ? -7.130 27.079 -5.904 1.00 56.84 87 GLU A O 1
ATOM 639 N N . ALA A 1 88 ? -7.835 26.273 -3.935 1.00 61.66 88 ALA A N 1
ATOM 640 C CA . ALA A 1 88 ? -7.820 24.862 -4.307 1.00 61.66 88 ALA A CA 1
ATOM 641 C C . ALA A 1 88 ? -9.203 24.332 -4.742 1.00 61.66 88 ALA A C 1
ATOM 643 O O . ALA A 1 88 ? -9.275 23.277 -5.362 1.00 61.66 88 ALA A O 1
ATOM 644 N N . GLY A 1 89 ? -10.300 25.058 -4.486 1.00 68.75 89 GLY A N 1
ATOM 645 C CA . GLY A 1 89 ? -11.671 24.587 -4.721 1.00 68.75 89 GLY A CA 1
ATOM 646 C C . GLY A 1 89 ? -12.342 23.970 -3.484 1.00 68.75 89 GLY A C 1
ATOM 647 O O . GLY A 1 89 ? -11.806 24.033 -2.375 1.00 68.75 89 GLY A O 1
ATOM 648 N N . LEU A 1 90 ? -13.546 23.423 -3.649 1.00 68.94 90 LEU A N 1
ATOM 649 C CA . LEU A 1 90 ? -14.345 22.756 -2.619 1.00 68.94 90 LEU A CA 1
ATOM 650 C C . LEU A 1 90 ? -14.770 21.358 -3.092 1.00 68.94 90 LEU A C 1
ATOM 652 O O . LEU A 1 90 ? -14.944 21.132 -4.281 1.00 68.94 90 LEU A O 1
ATOM 656 N N . VAL A 1 91 ? -14.997 20.433 -2.172 1.00 68.81 91 VAL A N 1
ATOM 657 C CA . VAL A 1 91 ? -15.698 19.169 -2.405 1.00 68.81 91 VAL A CA 1
ATOM 658 C C . VAL A 1 91 ? -17.095 19.309 -1.813 1.00 68.81 91 VAL A C 1
ATOM 660 O O . VAL A 1 91 ? -17.243 19.615 -0.629 1.00 68.81 91 VAL A O 1
ATOM 663 N N . LEU A 1 92 ? -18.113 19.124 -2.645 1.00 70.38 92 LEU A N 1
ATOM 664 C CA . LEU A 1 92 ? -19.516 19.070 -2.266 1.00 70.38 92 LEU A CA 1
ATOM 665 C C . LEU A 1 92 ? -19.962 17.615 -2.249 1.00 70.38 92 LEU A C 1
ATOM 667 O O . LEU A 1 92 ? -19.756 16.882 -3.214 1.00 70.38 92 LEU A O 1
ATOM 671 N N . VAL A 1 93 ? -20.616 17.222 -1.165 1.00 70.00 93 VAL A N 1
ATOM 672 C CA . VAL A 1 93 ? -21.219 15.905 -1.019 1.00 70.00 93 VAL A CA 1
ATOM 673 C C . VAL A 1 93 ? -22.708 16.088 -0.775 1.00 70.00 93 VAL A C 1
ATOM 675 O O . VAL A 1 93 ? -23.108 16.762 0.177 1.00 70.00 93 VAL A O 1
ATOM 678 N N . GLY A 1 94 ? -23.525 15.513 -1.652 1.00 72.38 94 GLY A N 1
ATOM 679 C CA . GLY A 1 94 ? -24.977 15.644 -1.620 1.00 72.38 94 GLY A CA 1
ATOM 680 C C . GLY A 1 94 ? -25.680 14.292 -1.618 1.00 72.38 94 GLY A C 1
ATOM 681 O O . GLY A 1 94 ? -25.142 13.303 -2.113 1.00 72.38 94 GLY A O 1
ATOM 682 N N . ARG A 1 95 ? -26.899 14.250 -1.080 1.00 75.12 95 ARG A N 1
ATOM 683 C CA . ARG A 1 95 ? -27.777 13.075 -1.082 1.00 75.12 95 ARG A CA 1
ATOM 684 C C . ARG A 1 95 ? -29.189 13.447 -1.509 1.00 75.12 95 ARG A C 1
ATOM 686 O O . ARG A 1 95 ? -29.741 14.434 -1.036 1.00 75.12 95 ARG A O 1
ATOM 693 N N . LYS A 1 96 ? -29.807 12.646 -2.375 1.00 76.81 96 LYS A N 1
ATOM 694 C CA . LYS A 1 96 ? -31.205 12.830 -2.775 1.00 76.81 96 LYS A CA 1
ATOM 695 C C . LYS A 1 96 ? -32.134 12.568 -1.585 1.00 76.81 96 LYS A C 1
ATOM 697 O O . LYS A 1 96 ? -32.054 11.509 -0.961 1.00 76.81 96 LYS A O 1
ATOM 702 N N . ALA A 1 97 ? -33.024 13.512 -1.280 1.00 72.12 97 ALA A N 1
ATOM 703 C CA . ALA A 1 97 ? -33.995 13.369 -0.196 1.00 72.12 97 ALA A CA 1
ATOM 704 C C . ALA A 1 97 ? -34.935 12.161 -0.413 1.00 72.12 97 ALA A C 1
ATOM 706 O O . ALA A 1 97 ? -35.234 11.795 -1.550 1.00 72.12 97 ALA A O 1
ATOM 707 N N . GLY A 1 98 ? -35.424 11.561 0.682 1.00 63.94 98 GLY A N 1
ATOM 708 C CA . GLY A 1 98 ? -36.441 10.495 0.643 1.00 63.94 98 GLY A CA 1
ATOM 709 C C . GLY A 1 98 ? -35.966 9.068 0.956 1.00 63.94 98 GLY A C 1
ATOM 710 O O . GLY A 1 98 ? -36.730 8.135 0.730 1.00 63.94 98 GLY A O 1
ATOM 711 N N . GLY A 1 99 ? -34.751 8.881 1.485 1.00 58.91 99 GLY A N 1
ATOM 712 C CA . GLY A 1 99 ? -34.262 7.597 2.015 1.00 58.91 99 GLY A CA 1
ATOM 713 C C . GLY A 1 99 ? -33.956 7.657 3.522 1.00 58.91 99 GLY A C 1
ATOM 714 O O . GLY A 1 99 ? -33.795 8.758 4.056 1.00 58.91 99 GLY A O 1
ATOM 715 N N . PRO A 1 100 ? -33.877 6.513 4.231 1.00 50.84 100 PRO A N 1
ATOM 716 C CA . PRO A 1 100 ? -33.396 6.482 5.610 1.00 50.84 100 PRO A CA 1
ATOM 717 C C . PRO A 1 100 ? -31.967 7.036 5.680 1.00 50.84 100 PRO A C 1
ATOM 719 O O . PRO A 1 100 ? -31.115 6.699 4.859 1.00 50.84 100 PRO A O 1
ATOM 722 N N . ALA A 1 101 ? -31.722 7.915 6.647 1.00 58.94 101 ALA A N 1
ATOM 723 C CA . ALA A 1 101 ? -30.442 8.575 6.840 1.00 58.94 101 ALA A CA 1
ATOM 724 C C . ALA A 1 101 ? -29.865 8.162 8.191 1.00 58.94 101 ALA A C 1
ATOM 726 O O . ALA A 1 101 ? -30.190 8.770 9.212 1.00 58.94 101 ALA A O 1
ATOM 727 N N . ASP A 1 102 ? -29.009 7.143 8.201 1.00 65.38 102 ASP A N 1
ATOM 728 C CA . ASP A 1 102 ? -28.163 6.914 9.368 1.00 65.38 102 ASP A CA 1
ATOM 729 C C . ASP A 1 102 ? -27.270 8.149 9.584 1.00 65.38 102 ASP A C 1
ATOM 731 O O . ASP A 1 102 ? -26.831 8.776 8.607 1.00 65.38 102 ASP A O 1
ATOM 735 N N . PRO A 1 103 ? -27.019 8.554 10.843 1.00 71.50 103 PRO A N 1
ATOM 736 C CA . PRO A 1 103 ? -26.062 9.612 11.114 1.00 71.50 103 PRO A CA 1
ATOM 737 C C . PRO A 1 103 ? -24.687 9.199 10.569 1.00 71.50 103 PRO A C 1
ATOM 739 O O . PRO A 1 103 ? -24.306 8.030 10.701 1.00 71.50 103 PRO A O 1
ATOM 742 N N . PRO A 1 104 ? -23.933 10.133 9.966 1.00 79.81 104 PRO A N 1
ATOM 743 C CA . PRO A 1 104 ? -22.651 9.799 9.377 1.00 79.81 104 PRO A CA 1
ATOM 744 C C . PRO A 1 104 ? -21.674 9.319 10.454 1.00 79.81 104 PRO A C 1
ATOM 746 O O . PRO A 1 104 ? -21.667 9.823 11.582 1.00 79.81 104 PRO A O 1
ATOM 749 N N . LEU A 1 105 ? -20.836 8.349 10.099 1.00 88.62 105 LEU A N 1
ATOM 750 C CA . LEU A 1 105 ? -19.830 7.788 10.983 1.00 88.62 105 LEU A CA 1
ATOM 751 C C . LEU A 1 105 ? -18.569 8.640 10.982 1.00 88.62 105 LEU A C 1
ATOM 753 O O . LEU A 1 105 ? -17.946 8.885 9.950 1.00 88.62 105 LEU A O 1
ATOM 757 N N . LEU A 1 106 ? -18.160 9.071 12.170 1.00 88.00 106 LEU A N 1
ATOM 758 C CA . LEU A 1 106 ? -16.900 9.770 12.360 1.00 88.00 106 LEU A CA 1
ATOM 759 C C . LEU A 1 106 ? -15.736 8.777 12.291 1.00 88.00 106 LEU A C 1
ATOM 761 O O . LEU A 1 106 ? -15.581 7.931 13.170 1.00 88.00 106 LEU A O 1
ATOM 765 N N . VAL A 1 107 ? -14.888 8.910 11.277 1.00 91.25 107 VAL A N 1
ATOM 766 C CA . VAL A 1 107 ? -13.631 8.170 11.151 1.00 91.25 107 VAL A CA 1
ATOM 767 C C . VAL A 1 107 ? -12.483 9.086 11.549 1.00 91.25 107 VAL A C 1
ATOM 769 O O . VAL A 1 107 ? -12.116 10.009 10.822 1.00 91.25 107 VAL A O 1
ATOM 772 N N . GLN A 1 108 ? -11.886 8.818 12.704 1.00 89.62 108 GLN A N 1
ATOM 773 C CA . GLN A 1 108 ? -10.673 9.487 13.148 1.00 89.62 108 GLN A CA 1
ATOM 774 C C . GLN A 1 108 ? -9.452 8.642 12.771 1.00 89.62 108 GLN A C 1
ATOM 776 O O . GLN A 1 108 ? -9.244 7.561 13.303 1.00 89.62 108 GLN A O 1
ATOM 781 N N . PHE A 1 109 ? -8.595 9.138 11.891 1.00 90.12 109 PHE A N 1
ATOM 782 C CA . PHE A 1 109 ? -7.372 8.458 11.476 1.00 90.12 109 PHE A CA 1
ATOM 783 C C . PHE A 1 109 ? -6.163 9.050 12.199 1.00 90.12 109 PHE A C 1
ATOM 785 O O . PHE A 1 109 ? -5.890 10.241 12.079 1.00 90.12 109 PHE A O 1
ATOM 792 N N . ALA A 1 110 ? -5.443 8.245 12.974 1.00 90.19 110 ALA A N 1
ATOM 793 C CA . ALA A 1 110 ? -4.227 8.653 13.670 1.00 90.19 110 ALA A CA 1
ATOM 794 C C . ALA A 1 110 ? -2.993 8.125 12.931 1.00 90.19 110 ALA A C 1
ATOM 796 O O . ALA A 1 110 ? -2.749 6.918 12.909 1.00 90.19 110 ALA A O 1
ATOM 797 N N . ALA A 1 111 ? -2.210 9.028 12.336 1.00 86.56 111 ALA A N 1
ATOM 798 C CA . ALA A 1 111 ? -1.078 8.664 11.490 1.00 86.56 111 ALA A CA 1
ATOM 799 C C . ALA A 1 111 ? 0.248 8.602 12.270 1.00 86.56 111 ALA A C 1
ATOM 801 O O . ALA A 1 111 ? 0.812 9.639 12.630 1.00 86.56 111 ALA A O 1
ATOM 802 N N . PHE A 1 112 ? 0.781 7.395 12.489 1.00 85.62 112 PHE A N 1
ATOM 803 C CA . PHE A 1 112 ? 2.101 7.190 13.106 1.00 85.62 112 PHE A CA 1
ATOM 804 C C . PHE A 1 112 ? 3.242 7.206 12.081 1.00 85.62 112 PHE A C 1
ATOM 806 O O . PHE A 1 112 ? 4.375 7.538 12.427 1.00 85.62 112 PHE A O 1
ATOM 813 N N . ALA A 1 113 ? 2.965 6.868 10.819 1.00 79.38 113 ALA A N 1
ATOM 814 C CA . ALA A 1 113 ? 3.937 6.893 9.727 1.00 79.38 113 ALA A CA 1
ATOM 815 C C . ALA A 1 113 ? 3.375 7.689 8.533 1.00 79.38 113 ALA A C 1
ATOM 817 O O . ALA A 1 113 ? 2.943 7.090 7.549 1.00 79.38 113 ALA A O 1
ATOM 818 N N . PRO A 1 114 ? 3.369 9.033 8.610 1.00 72.44 114 PRO A N 1
ATOM 819 C CA . PRO A 1 114 ? 2.633 9.891 7.677 1.00 72.44 114 PRO A CA 1
ATOM 820 C C . PRO A 1 114 ? 3.331 10.182 6.342 1.00 72.44 114 PRO A C 1
ATOM 822 O O . PRO A 1 114 ? 2.782 10.900 5.517 1.00 72.44 114 PRO A O 1
ATOM 825 N N . ARG A 1 115 ? 4.568 9.713 6.155 1.00 70.50 115 ARG A N 1
ATOM 826 C CA . ARG A 1 115 ? 5.410 10.022 4.981 1.00 70.50 115 ARG A CA 1
ATOM 827 C C . ARG A 1 115 ? 5.906 8.768 4.259 1.00 70.50 115 ARG A C 1
ATOM 829 O O . ARG A 1 115 ? 6.942 8.798 3.604 1.00 70.50 115 ARG A O 1
ATOM 836 N N . LEU A 1 116 ? 5.240 7.635 4.473 1.00 70.81 116 LEU A N 1
ATOM 837 C CA . LEU A 1 116 ? 5.634 6.343 3.924 1.00 70.81 116 LEU A CA 1
ATOM 838 C C . LEU A 1 116 ? 4.391 5.554 3.516 1.00 70.81 116 LEU A C 1
ATOM 840 O O . LEU A 1 116 ? 3.397 5.534 4.242 1.00 70.81 116 LEU A O 1
ATOM 844 N N . MET A 1 117 ? 4.515 4.827 2.401 1.00 74.69 117 MET A N 1
ATOM 845 C CA . MET A 1 117 ? 3.490 3.909 1.895 1.00 74.69 117 MET A CA 1
ATOM 846 C C . MET A 1 117 ? 2.132 4.584 1.686 1.00 74.69 117 MET A C 1
ATOM 848 O O . MET A 1 117 ? 1.116 4.060 2.126 1.00 74.69 117 MET A O 1
ATOM 852 N N . ASP A 1 118 ? 2.112 5.728 1.006 1.00 81.62 118 ASP A N 1
ATOM 853 C CA . ASP A 1 118 ? 0.906 6.513 0.714 1.00 81.62 118 ASP A CA 1
ATOM 854 C C . ASP A 1 118 ? -0.270 5.657 0.214 1.00 81.62 118 ASP A C 1
ATOM 856 O O . ASP A 1 118 ? -1.393 5.817 0.687 1.00 81.62 118 ASP A O 1
ATOM 860 N N . ILE A 1 119 ? 0.001 4.655 -0.632 1.00 85.19 119 ILE A N 1
ATOM 861 C CA . ILE A 1 119 ? -0.985 3.673 -1.115 1.00 85.19 119 ILE A CA 1
ATOM 862 C C . ILE A 1 119 ? -1.726 2.907 -0.004 1.00 85.19 119 ILE A C 1
ATOM 864 O O . ILE A 1 119 ? -2.841 2.455 -0.220 1.00 85.19 119 ILE A O 1
ATOM 868 N N . ARG A 1 120 ? -1.149 2.774 1.193 1.00 87.31 120 ARG A N 1
ATOM 869 C CA . ARG A 1 120 ? -1.766 2.138 2.369 1.00 87.31 120 ARG A CA 1
ATOM 870 C C . ARG A 1 120 ? -2.221 3.142 3.426 1.00 87.31 120 ARG A C 1
ATOM 872 O O . ARG A 1 120 ? -2.966 2.784 4.332 1.00 87.31 120 ARG A O 1
ATOM 879 N N . THR A 1 121 ? -1.749 4.383 3.359 1.00 80.44 121 THR A N 1
ATOM 880 C CA . THR A 1 121 ? -1.846 5.332 4.473 1.00 80.44 121 THR A CA 1
ATOM 881 C C . THR A 1 121 ? -2.662 6.558 4.074 1.00 80.44 121 THR A C 1
ATOM 883 O O . THR A 1 121 ? -3.804 6.713 4.511 1.00 80.44 121 THR A O 1
ATOM 886 N N . SER A 1 122 ? -2.125 7.406 3.200 1.00 79.62 122 SER A N 1
ATOM 887 C CA . SER A 1 122 ? -2.767 8.645 2.761 1.00 79.62 122 SER A CA 1
ATOM 888 C C . SER A 1 122 ? -3.875 8.433 1.739 1.00 79.62 122 SER A C 1
ATOM 890 O O . SER A 1 122 ? -4.953 9.005 1.898 1.00 79.62 122 SER A O 1
ATOM 892 N N . LEU A 1 123 ? -3.672 7.572 0.746 1.00 82.31 123 LEU A N 1
ATOM 893 C CA . LEU A 1 123 ? -4.636 7.375 -0.335 1.00 82.31 123 LEU A CA 1
ATOM 894 C C . LEU A 1 123 ? -5.971 6.749 0.107 1.00 82.31 123 LEU A C 1
ATOM 896 O O . LEU A 1 123 ? -7.007 7.280 -0.298 1.00 82.31 123 LEU A O 1
ATOM 900 N N . PRO A 1 124 ? -6.019 5.721 0.986 1.00 85.06 124 PRO A N 1
ATOM 901 C CA . PRO A 1 124 ? -7.297 5.235 1.511 1.00 85.06 124 PRO A CA 1
ATOM 902 C C . PRO A 1 124 ? -8.087 6.331 2.231 1.00 85.06 124 PRO A C 1
ATOM 904 O O . PRO A 1 124 ? -9.307 6.388 2.130 1.00 85.06 124 PRO A O 1
ATOM 907 N N . SER A 1 125 ? -7.387 7.225 2.936 1.00 81.06 125 SER A N 1
ATOM 908 C CA . SER A 1 125 ? -8.000 8.345 3.654 1.00 81.06 125 SER A CA 1
ATOM 909 C C . SER A 1 125 ? -8.640 9.350 2.691 1.00 81.06 125 SER A C 1
ATOM 911 O O . SER A 1 125 ? -9.730 9.848 2.957 1.00 81.06 125 SER A O 1
ATOM 913 N N . LEU A 1 126 ? -7.988 9.630 1.557 1.00 76.25 126 LEU A N 1
ATOM 914 C CA . LEU A 1 126 ? -8.551 10.474 0.498 1.00 76.25 126 LEU A CA 1
ATOM 915 C C . LEU A 1 126 ? -9.781 9.831 -0.149 1.00 76.25 126 LEU A C 1
ATOM 917 O O . LEU A 1 126 ? -10.768 10.524 -0.370 1.00 76.25 126 LEU A O 1
ATOM 921 N N . ALA A 1 127 ? -9.755 8.518 -0.381 1.00 78.81 127 ALA A N 1
ATOM 922 C CA . ALA A 1 127 ? -10.902 7.787 -0.915 1.00 78.81 127 ALA A CA 1
ATOM 923 C C . ALA A 1 127 ? -12.096 7.774 0.045 1.00 78.81 127 ALA A C 1
ATOM 925 O O . ALA A 1 127 ? -13.217 8.040 -0.362 1.00 78.81 127 ALA A O 1
ATOM 926 N N . LEU A 1 128 ? -11.876 7.521 1.335 1.00 83.81 128 LEU A N 1
ATOM 927 C CA . LEU A 1 128 ? -12.965 7.495 2.316 1.00 83.81 128 LEU A CA 1
ATOM 928 C C . LEU A 1 128 ? -13.613 8.870 2.526 1.00 83.81 128 LEU A C 1
ATOM 930 O O . LEU A 1 128 ? -14.785 8.937 2.875 1.00 83.81 128 LEU A O 1
ATOM 934 N N . ARG A 1 129 ? -12.888 9.968 2.275 1.00 78.25 129 ARG A N 1
ATOM 935 C CA . ARG A 1 129 ? -13.453 11.331 2.301 1.00 78.25 129 ARG A CA 1
ATOM 936 C C . ARG A 1 129 ? -14.492 11.578 1.209 1.00 78.25 129 ARG A C 1
ATOM 938 O O . ARG A 1 129 ? -15.241 12.541 1.317 1.00 78.25 129 ARG A O 1
ATOM 945 N N . THR A 1 130 ? -14.540 10.745 0.170 1.00 71.94 130 THR A N 1
ATOM 946 C CA . THR A 1 130 ? -15.585 10.838 -0.853 1.00 71.94 130 THR A CA 1
ATOM 947 C C . THR A 1 130 ? -16.848 10.071 -0.453 1.00 71.94 130 THR A C 1
ATOM 949 O O . THR A 1 130 ? -17.799 10.049 -1.224 1.00 71.94 130 THR A O 1
ATOM 952 N N . ASP A 1 131 ? -16.886 9.413 0.710 1.00 76.75 131 ASP A N 1
ATOM 953 C CA . ASP A 1 131 ? -18.105 8.766 1.190 1.00 76.75 131 ASP A CA 1
ATOM 954 C C . ASP A 1 131 ? -18.970 9.753 2.008 1.00 76.75 131 ASP A C 1
ATOM 956 O O . ASP A 1 131 ? -18.546 10.185 3.082 1.00 76.75 131 ASP A O 1
ATOM 960 N N . PRO A 1 132 ? -20.194 10.092 1.564 1.00 69.50 132 PRO A N 1
ATOM 961 C CA . PRO A 1 132 ? -21.163 10.902 2.325 1.00 69.50 132 PRO A CA 1
ATOM 962 C C . PRO A 1 132 ? -21.522 10.352 3.706 1.00 69.50 132 PRO A C 1
ATOM 964 O O . PRO A 1 132 ? -21.897 11.123 4.593 1.00 69.50 132 PRO A O 1
ATOM 967 N N . GLY A 1 133 ? -21.473 9.030 3.873 1.00 77.31 133 GLY A N 1
ATOM 968 C CA . GLY A 1 133 ? -21.765 8.347 5.125 1.00 77.31 133 GLY A CA 1
ATOM 969 C C . GLY A 1 133 ? -20.656 8.513 6.155 1.00 77.31 133 GLY A C 1
ATOM 970 O O . GLY A 1 133 ? -20.860 8.167 7.314 1.00 77.31 133 GLY A O 1
ATOM 971 N N . LEU A 1 134 ? -19.502 9.071 5.772 1.00 82.62 134 LEU A N 1
ATOM 972 C CA . LEU A 1 134 ? -18.342 9.216 6.638 1.00 82.62 134 LEU A CA 1
ATOM 973 C C . LEU A 1 134 ? -17.998 10.691 6.868 1.00 82.62 134 LEU A C 1
ATOM 975 O O . LEU A 1 134 ? -17.971 11.515 5.958 1.00 82.62 134 LEU A O 1
ATOM 979 N N . VAL A 1 135 ? -17.656 11.030 8.107 1.00 78.31 135 VAL A N 1
ATOM 980 C CA . VAL A 1 135 ? -16.933 12.262 8.438 1.00 78.31 135 VAL A CA 1
ATOM 981 C C . VAL A 1 135 ? -15.507 11.850 8.755 1.00 78.31 135 VAL A C 1
ATOM 983 O O . VAL A 1 135 ? -15.257 11.240 9.788 1.00 78.31 135 VAL A O 1
ATOM 986 N N . PHE A 1 136 ? -14.562 12.145 7.867 1.00 82.12 136 PHE A N 1
ATOM 987 C CA . PHE A 1 136 ? -13.183 11.686 8.020 1.00 82.12 136 PHE A CA 1
ATOM 988 C C . PHE A 1 136 ? -12.265 12.807 8.517 1.00 82.12 136 PHE A C 1
ATOM 990 O O . PHE A 1 136 ? -12.135 13.851 7.878 1.00 82.12 136 PHE A O 1
ATOM 997 N N . ALA A 1 137 ? -11.543 12.563 9.609 1.00 78.00 137 ALA A N 1
ATOM 998 C CA . ALA A 1 137 ? -10.531 13.472 10.139 1.00 78.00 137 ALA A CA 1
ATOM 999 C C . ALA A 1 137 ? -9.198 12.741 10.318 1.00 78.00 137 ALA A C 1
ATOM 1001 O O . ALA A 1 137 ? -9.159 11.627 10.830 1.00 78.00 137 ALA A O 1
ATOM 1002 N N . CYS A 1 138 ? -8.090 13.375 9.932 1.00 81.12 138 CYS A N 1
ATOM 1003 C CA . CYS A 1 138 ? -6.750 12.840 10.169 1.00 81.12 138 CYS A CA 1
ATOM 1004 C C . CYS A 1 138 ? -6.052 13.647 11.266 1.00 81.12 138 CYS A C 1
ATOM 1006 O O . CYS A 1 138 ? -6.145 14.873 11.289 1.00 81.12 138 CYS A O 1
ATOM 1008 N N . GLN A 1 139 ? -5.344 12.970 12.166 1.00 79.62 139 GLN A N 1
ATOM 1009 C CA . GLN A 1 139 ? -4.573 13.591 13.236 1.00 79.62 139 GLN A CA 1
ATOM 1010 C C . GLN A 1 139 ? -3.132 13.082 13.274 1.00 79.62 139 GLN A C 1
ATOM 1012 O O . GLN A 1 139 ? -2.827 11.938 12.922 1.00 79.62 139 GLN A O 1
ATOM 1017 N N . LYS A 1 140 ? -2.246 13.956 13.756 1.00 83.69 140 LYS A N 1
ATOM 1018 C CA . LYS A 1 140 ? -0.895 13.593 14.191 1.00 83.69 140 LYS A CA 1
ATOM 1019 C C . LYS A 1 140 ? -0.966 12.944 15.574 1.00 83.69 140 LYS A C 1
ATOM 1021 O O . LYS A 1 140 ? -1.933 13.130 16.303 1.00 83.69 140 LYS A O 1
ATOM 1026 N N . ILE A 1 141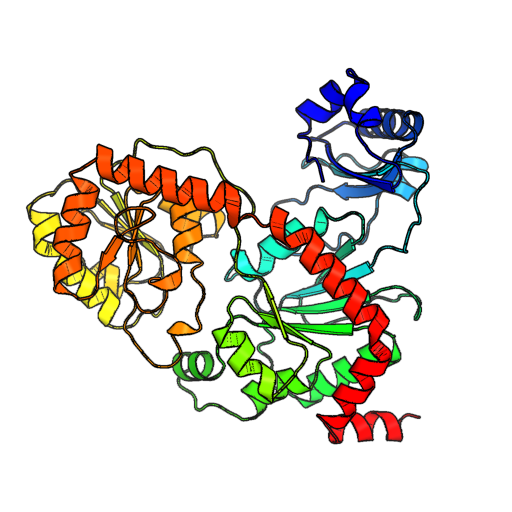 ? 0.078 12.208 15.936 1.00 83.75 141 ILE A N 1
ATOM 1027 C CA . ILE A 1 141 ? 0.275 11.725 17.307 1.00 83.75 141 ILE A CA 1
ATOM 1028 C C . ILE A 1 141 ? 0.758 12.871 18.225 1.00 83.75 141 ILE A C 1
ATOM 1030 O O . ILE A 1 141 ? 1.465 13.759 17.737 1.00 83.75 141 ILE A O 1
ATOM 1034 N N . PRO A 1 142 ? 0.435 12.866 19.535 1.00 85.56 142 PRO A N 1
ATOM 1035 C CA . PRO A 1 142 ? -0.310 11.838 20.274 1.00 85.56 142 PRO A CA 1
ATOM 1036 C C . PRO A 1 142 ? -1.807 11.812 19.938 1.00 85.56 142 PRO A C 1
ATOM 1038 O O . PRO A 1 142 ? -2.380 12.817 19.533 1.00 85.56 142 PRO A O 1
ATOM 1041 N N . VAL A 1 143 ? -2.431 10.643 20.110 1.00 87.94 143 VAL A N 1
ATOM 1042 C CA . VAL A 1 143 ? -3.858 10.441 19.823 1.00 87.94 143 VAL A CA 1
ATOM 1043 C C . VAL A 1 143 ? -4.722 11.257 20.783 1.00 87.94 143 VAL A C 1
ATOM 1045 O O . VAL A 1 143 ? -4.578 11.137 21.997 1.00 87.94 143 VAL A O 1
ATOM 1048 N N . SER A 1 144 ? -5.659 12.023 20.229 1.00 84.31 144 SER A N 1
ATOM 1049 C CA . SER A 1 144 ? -6.734 12.693 20.958 1.00 84.31 144 SER A CA 1
ATOM 1050 C C . SER A 1 144 ? -8.098 12.193 20.476 1.00 84.31 144 SER A C 1
ATOM 1052 O O . SER A 1 144 ? -8.292 11.948 19.280 1.00 84.31 144 SER A O 1
ATOM 1054 N N . LEU A 1 145 ? -9.041 12.026 21.408 1.00 84.31 145 LEU A N 1
ATOM 1055 C CA . LEU A 1 145 ? -10.429 11.679 21.103 1.00 84.31 145 LEU A CA 1
ATOM 1056 C C . LEU A 1 145 ? -11.255 12.971 21.045 1.00 84.31 145 LEU A C 1
ATOM 1058 O O . LEU A 1 145 ? -11.347 13.673 22.055 1.00 84.31 145 LEU A O 1
ATOM 1062 N N . PRO A 1 146 ? -11.843 13.329 19.891 1.00 75.81 146 PRO A N 1
ATOM 1063 C CA . PRO A 1 146 ? -12.637 14.543 19.799 1.00 75.81 146 PRO A CA 1
ATOM 1064 C C . PRO A 1 146 ? -13.926 14.421 20.634 1.00 75.81 146 PRO A C 1
ATOM 1066 O O . PRO A 1 146 ? -14.539 13.345 20.669 1.00 75.81 146 PRO A O 1
ATOM 1069 N N . PRO A 1 147 ? -14.377 15.521 21.271 1.00 72.50 147 PRO A N 1
ATOM 1070 C CA . PRO A 1 147 ? -15.616 15.526 22.039 1.00 72.50 147 PRO A CA 1
ATOM 1071 C C . PRO A 1 147 ? -16.792 15.234 21.103 1.00 72.50 147 PRO A C 1
ATOM 1073 O O . PRO A 1 147 ? -17.054 15.979 20.160 1.00 72.50 147 PRO A O 1
ATOM 1076 N N . THR A 1 148 ? -17.474 14.117 21.340 1.00 75.19 148 THR A N 1
ATOM 1077 C CA . THR A 1 148 ? -18.566 13.612 20.499 1.00 75.19 148 THR A CA 1
ATOM 1078 C C . THR A 1 148 ? -19.625 12.943 21.366 1.00 75.19 148 THR A C 1
ATOM 1080 O O . THR A 1 148 ? -19.260 12.298 22.350 1.00 75.19 148 THR A O 1
ATOM 1083 N N . PRO A 1 149 ? -20.924 13.031 21.020 1.00 75.31 149 PRO A N 1
ATOM 1084 C CA . PRO A 1 149 ? -21.963 12.327 21.764 1.00 75.31 149 PRO A CA 1
ATOM 1085 C C . PRO A 1 149 ? -21.647 10.822 21.875 1.00 75.31 149 PRO A C 1
ATOM 1087 O O . PRO A 1 149 ? -21.241 10.221 20.874 1.00 75.31 149 PRO A O 1
ATOM 1090 N N . PRO A 1 150 ? -21.828 10.180 23.045 1.00 73.81 150 PRO A N 1
ATOM 1091 C CA . PRO A 1 150 ? -21.536 8.751 23.216 1.00 73.81 150 PRO A CA 1
ATOM 1092 C C . PRO A 1 150 ? -22.269 7.843 22.217 1.00 73.81 150 PRO A C 1
ATOM 1094 O O . PRO A 1 150 ? -21.698 6.874 21.731 1.00 73.81 150 PRO A O 1
ATOM 1097 N N . GLY A 1 151 ? -23.507 8.195 21.853 1.00 81.06 151 GLY A N 1
ATOM 1098 C CA . GLY A 1 151 ? -24.325 7.445 20.893 1.00 81.06 151 GLY A CA 1
ATOM 1099 C C . GLY A 1 151 ? -24.061 7.747 19.413 1.00 81.06 151 GLY A C 1
ATOM 1100 O O . GLY A 1 151 ? -24.748 7.184 18.567 1.00 81.06 151 GLY A O 1
ATOM 1101 N N . ALA A 1 152 ? -23.118 8.634 19.077 1.00 84.25 152 ALA A N 1
ATOM 1102 C CA . ALA A 1 152 ? -22.789 8.929 17.682 1.00 84.25 152 ALA A CA 1
ATOM 1103 C C . ALA A 1 152 ? -21.886 7.831 17.078 1.00 84.25 152 ALA A C 1
ATOM 1105 O O . ALA A 1 152 ? -20.933 7.418 17.751 1.00 84.25 152 ALA A O 1
ATOM 1106 N N . PRO A 1 153 ? -22.116 7.393 15.821 1.00 90.88 153 PRO A N 1
ATOM 1107 C CA . PRO A 1 153 ? -21.242 6.435 15.153 1.00 90.88 153 PRO A CA 1
ATOM 1108 C C . PRO A 1 153 ? -19.822 6.959 14.997 1.00 90.88 153 PRO A C 1
ATOM 1110 O O . PRO A 1 153 ? -19.607 8.025 14.417 1.00 90.88 153 PRO A O 1
ATOM 1113 N N . LYS A 1 154 ? -18.844 6.227 15.542 1.00 92.81 154 LYS A N 1
ATOM 1114 C CA . LYS A 1 154 ? -17.449 6.674 15.556 1.00 92.81 154 LYS A CA 1
ATOM 1115 C C . LYS A 1 154 ? -16.422 5.555 15.682 1.00 92.81 154 LYS A C 1
ATOM 1117 O O . LYS A 1 154 ? -16.531 4.652 16.514 1.00 92.81 154 LYS A O 1
ATOM 1122 N N . VAL A 1 155 ? -15.388 5.658 14.858 1.00 96.62 155 VAL A N 1
ATOM 1123 C CA . VAL A 1 155 ? -14.260 4.731 14.773 1.00 96.62 155 VAL A CA 1
ATOM 1124 C C . VAL A 1 155 ? -12.969 5.539 14.793 1.00 96.62 155 VAL A C 1
ATOM 1126 O O . VAL A 1 155 ? -12.854 6.559 14.115 1.00 96.62 155 VAL A O 1
ATOM 1129 N N . ILE A 1 156 ? -11.973 5.068 15.538 1.00 95.81 156 ILE A N 1
ATOM 1130 C CA . ILE A 1 156 ? -10.597 5.539 15.445 1.00 95.81 156 ILE A CA 1
ATOM 1131 C C . ILE A 1 156 ? -9.711 4.464 14.814 1.00 95.81 156 ILE A C 1
ATOM 1133 O O . ILE A 1 156 ? -9.670 3.323 15.269 1.00 95.81 156 ILE A O 1
ATOM 1137 N N . ILE A 1 157 ? -8.991 4.836 13.760 1.00 95.75 157 ILE A N 1
ATOM 1138 C CA . ILE A 1 157 ? -8.037 3.988 13.051 1.00 95.75 157 ILE A CA 1
ATOM 1139 C C . ILE A 1 157 ? -6.628 4.415 13.455 1.00 95.75 157 ILE A C 1
ATOM 1141 O O . ILE A 1 157 ? -6.205 5.539 13.187 1.00 95.75 157 ILE A O 1
ATOM 1145 N N . LEU A 1 158 ? -5.883 3.511 14.083 1.00 94.38 158 LEU A N 1
ATOM 1146 C CA . LEU A 1 158 ? -4.467 3.681 14.379 1.00 94.38 158 LEU A CA 1
ATOM 1147 C C . LEU A 1 158 ? -3.651 3.169 13.195 1.00 94.38 158 LEU A C 1
ATOM 1149 O O . LEU A 1 158 ? -3.511 1.959 13.003 1.00 94.38 158 LEU A O 1
ATOM 1153 N N . GLN A 1 159 ? -3.105 4.083 12.396 1.00 91.50 159 GLN A N 1
ATOM 1154 C CA . GLN A 1 159 ? -2.274 3.718 11.258 1.00 91.50 159 GLN A CA 1
ATOM 1155 C C . GLN A 1 159 ? -0.870 3.372 11.713 1.00 91.50 159 GLN A C 1
ATOM 1157 O O . GLN A 1 159 ? -0.136 4.231 12.190 1.00 91.50 159 GLN A O 1
ATOM 1162 N N . ARG A 1 160 ? -0.500 2.107 11.506 1.00 87.25 160 ARG A N 1
ATOM 1163 C CA . ARG A 1 160 ? 0.837 1.550 11.710 1.00 87.25 160 ARG A CA 1
ATOM 1164 C C . ARG A 1 160 ? 1.459 1.982 13.050 1.00 87.25 160 ARG A C 1
ATOM 1166 O O . ARG A 1 160 ? 2.526 2.600 13.053 1.00 87.25 160 ARG A O 1
ATOM 1173 N N . PRO A 1 161 ? 0.811 1.690 14.194 1.00 88.19 161 PRO A N 1
ATOM 1174 C CA . PRO A 1 161 ? 1.323 2.107 15.490 1.00 88.19 161 PRO A CA 1
ATOM 1175 C C . PRO A 1 161 ? 2.701 1.485 15.733 1.00 88.19 161 PRO A C 1
ATOM 1177 O O . PRO A 1 161 ? 2.838 0.264 15.819 1.00 88.19 161 PRO A O 1
ATOM 1180 N N . ASN A 1 162 ? 3.723 2.337 15.835 1.00 75.19 162 ASN A N 1
ATOM 1181 C CA . ASN A 1 162 ? 5.102 1.923 16.107 1.00 75.19 162 ASN A CA 1
ATOM 1182 C C . ASN A 1 162 ? 5.420 1.860 17.607 1.00 75.19 162 ASN A C 1
ATOM 1184 O O . ASN A 1 162 ? 6.440 1.279 17.977 1.00 75.19 162 ASN A O 1
ATOM 1188 N N . ASP A 1 163 ? 4.571 2.447 18.458 1.00 71.50 163 ASP A N 1
ATOM 1189 C CA . ASP A 1 163 ? 4.726 2.341 19.907 1.00 71.50 163 ASP A CA 1
ATOM 1190 C C . ASP A 1 163 ? 4.432 0.901 20.346 1.00 71.50 163 ASP A C 1
ATOM 1192 O O . ASP A 1 163 ? 3.417 0.311 19.973 1.00 71.50 163 ASP A O 1
ATOM 1196 N N . THR A 1 164 ? 5.357 0.329 21.109 1.00 70.06 164 THR A N 1
ATOM 1197 C CA . THR A 1 164 ? 5.232 -1.022 21.669 1.00 70.06 164 THR A CA 1
ATOM 1198 C C . THR A 1 164 ? 4.914 -1.007 23.158 1.00 70.06 164 THR A C 1
ATOM 1200 O O . THR A 1 164 ? 4.943 -2.053 23.802 1.00 70.06 164 THR A O 1
ATOM 1203 N N . ASP A 1 165 ? 4.639 0.173 23.710 1.00 87.25 165 ASP A N 1
ATOM 1204 C CA . ASP A 1 165 ? 4.083 0.349 25.040 1.00 87.25 165 ASP A CA 1
ATOM 1205 C C . ASP A 1 165 ? 2.613 -0.093 25.048 1.00 87.25 165 ASP A C 1
ATOM 1207 O O . ASP A 1 165 ? 1.683 0.637 24.693 1.00 87.25 165 ASP A O 1
ATOM 1211 N N . THR A 1 166 ? 2.410 -1.348 25.439 1.00 89.81 166 THR A N 1
ATOM 1212 C CA . THR A 1 166 ? 1.079 -1.949 25.510 1.00 89.81 166 THR A CA 1
ATOM 1213 C C . THR A 1 166 ? 0.205 -1.318 26.586 1.00 89.81 166 THR A C 1
ATOM 1215 O O . THR A 1 166 ? -1.014 -1.380 26.468 1.00 89.81 166 THR A O 1
ATOM 1218 N N . ASP A 1 167 ? 0.786 -0.699 27.616 1.00 91.69 167 ASP A N 1
ATOM 1219 C CA . ASP A 1 167 ? 0.003 -0.092 28.692 1.00 91.69 167 ASP A CA 1
ATOM 1220 C C . ASP A 1 167 ? -0.605 1.233 28.235 1.00 91.69 167 ASP A C 1
ATOM 1222 O O . ASP A 1 167 ? -1.788 1.474 28.475 1.00 91.69 167 ASP A O 1
ATOM 1226 N N . LYS A 1 168 ? 0.125 2.033 27.448 1.00 91.56 168 LYS A N 1
ATOM 1227 C CA . LYS A 1 168 ? -0.473 3.187 26.757 1.00 91.56 168 LYS A CA 1
ATOM 1228 C C . LYS A 1 168 ? -1.615 2.782 25.832 1.00 91.56 168 LYS A C 1
ATOM 1230 O O . LYS A 1 168 ? -2.653 3.443 25.823 1.00 91.56 168 LYS A O 1
ATOM 1235 N N . LEU A 1 169 ? -1.454 1.697 25.069 1.00 93.38 169 LEU A N 1
ATOM 1236 C CA . LEU A 1 169 ? -2.518 1.219 24.184 1.00 93.38 169 LEU A CA 1
ATOM 1237 C C . LEU A 1 169 ? -3.729 0.694 24.970 1.00 93.38 169 LEU A C 1
ATOM 1239 O O . LEU A 1 169 ? -4.861 0.953 24.563 1.00 93.38 169 LEU A O 1
ATOM 1243 N N . ARG A 1 170 ? -3.523 0.033 26.119 1.00 94.38 170 ARG A N 1
ATOM 1244 C CA . ARG A 1 170 ? -4.614 -0.334 27.041 1.00 94.38 170 ARG A CA 1
ATOM 1245 C C . ARG A 1 170 ? -5.375 0.896 27.521 1.00 94.38 170 ARG A C 1
ATOM 1247 O O . ARG A 1 170 ? -6.598 0.909 27.439 1.00 94.38 170 ARG A O 1
ATOM 1254 N N . GLN A 1 171 ? -4.668 1.937 27.963 1.00 94.00 171 GLN A N 1
ATOM 1255 C CA . GLN A 1 171 ? -5.295 3.177 28.433 1.00 94.00 171 GLN A CA 1
ATOM 1256 C C . GLN A 1 171 ? -6.088 3.879 27.326 1.00 94.00 171 GLN A C 1
ATOM 1258 O O . GLN A 1 171 ? -7.223 4.300 27.548 1.00 94.00 171 GLN A O 1
ATOM 1263 N N . LEU A 1 172 ? -5.537 3.946 26.110 1.00 94.12 172 LEU A N 1
ATOM 1264 C CA . LEU A 1 172 ? -6.259 4.479 24.955 1.00 94.12 172 LEU A CA 1
ATOM 1265 C C . LEU A 1 172 ? -7.513 3.654 24.642 1.00 94.12 172 LEU A C 1
ATOM 1267 O O . LEU A 1 172 ? -8.572 4.222 24.389 1.00 94.12 172 LEU A O 1
ATOM 1271 N N . SER A 1 173 ? -7.408 2.327 24.676 1.00 95.31 173 SER A N 1
ATOM 1272 C CA . SER A 1 173 ? -8.530 1.431 24.380 1.00 95.31 173 SER A CA 1
ATOM 1273 C C . SER A 1 173 ? -9.629 1.549 25.431 1.00 95.31 173 SER A C 1
ATOM 1275 O O . SER A 1 173 ? -10.798 1.647 25.073 1.00 95.31 173 SER A O 1
ATOM 1277 N N . LEU A 1 174 ? -9.264 1.655 26.711 1.00 94.75 174 LEU A N 1
ATOM 1278 C CA . LEU A 1 174 ? -10.195 1.932 27.804 1.00 94.75 174 LEU A CA 1
ATOM 1279 C C . LEU A 1 174 ? -10.932 3.263 27.604 1.00 94.75 174 LEU A C 1
ATOM 1281 O O . LEU A 1 174 ? -12.156 3.310 27.724 1.00 94.75 174 LEU A O 1
ATOM 1285 N N . ALA A 1 175 ? -10.202 4.331 27.269 1.00 93.31 175 ALA A N 1
ATOM 1286 C CA . ALA A 1 175 ? -10.793 5.636 26.985 1.00 93.31 175 ALA A CA 1
ATOM 1287 C C . ALA A 1 175 ? -11.745 5.579 25.779 1.00 93.31 175 ALA A C 1
ATOM 1289 O O . ALA A 1 175 ? -12.850 6.112 25.843 1.00 93.31 175 ALA A O 1
ATOM 1290 N N . CYS A 1 176 ? -11.357 4.877 24.709 1.00 94.88 176 CYS A N 1
ATOM 1291 C CA . CYS A 1 176 ? -12.209 4.669 23.540 1.00 94.88 176 CYS A CA 1
ATOM 1292 C C . CYS A 1 176 ? -13.512 3.957 23.920 1.00 94.88 176 CYS A C 1
ATOM 1294 O O . CYS A 1 176 ? -14.587 4.454 23.598 1.00 94.88 176 CYS A O 1
ATOM 1296 N N . ILE A 1 177 ? -13.422 2.834 24.640 1.00 94.00 177 ILE A N 1
ATOM 1297 C CA . ILE A 1 177 ? -14.586 2.024 25.017 1.00 94.00 177 ILE A CA 1
ATOM 1298 C C . ILE A 1 177 ? -15.564 2.831 25.878 1.00 94.00 177 ILE A C 1
ATOM 1300 O O . ILE A 1 177 ? -16.760 2.823 25.597 1.00 94.00 177 ILE A O 1
ATOM 1304 N N . ARG A 1 178 ? -15.067 3.575 26.878 1.00 91.00 178 ARG A N 1
ATOM 1305 C CA . ARG A 1 178 ? -15.907 4.427 27.744 1.00 91.00 178 ARG A CA 1
ATOM 1306 C C . ARG A 1 178 ? -16.694 5.471 26.968 1.00 91.00 178 ARG A C 1
ATOM 1308 O O . ARG A 1 178 ? -17.857 5.716 27.261 1.00 91.00 178 ARG A O 1
ATOM 1315 N N . GLU A 1 179 ? -16.055 6.058 25.968 1.00 90.19 179 GLU A N 1
ATOM 1316 C CA . GLU A 1 179 ? -16.645 7.103 25.142 1.00 90.19 179 GLU A CA 1
ATOM 1317 C C . GLU A 1 179 ? -17.431 6.539 23.944 1.00 90.19 179 GLU A C 1
ATOM 1319 O O . GLU A 1 179 ? -17.944 7.314 23.138 1.00 90.19 179 GLU A O 1
ATOM 1324 N N . GLY A 1 180 ? -17.542 5.211 23.795 1.00 92.44 180 GLY A N 1
ATOM 1325 C CA . GLY A 1 180 ? -18.286 4.553 22.713 1.00 92.44 180 GLY A CA 1
ATOM 1326 C C . GLY A 1 180 ? -17.562 4.503 21.361 1.00 92.44 180 GLY A C 1
ATOM 1327 O O . GLY A 1 180 ? -18.206 4.328 20.326 1.00 92.44 180 GLY A O 1
ATOM 1328 N N . TRP A 1 181 ? -16.239 4.677 21.347 1.00 95.62 181 TRP A N 1
ATOM 1329 C CA . TRP A 1 181 ? -15.398 4.546 20.157 1.00 95.62 181 TRP A CA 1
ATOM 1330 C C . TRP A 1 181 ? -14.990 3.101 19.896 1.00 95.62 181 TRP A C 1
ATOM 1332 O O . TRP A 1 181 ? -14.502 2.400 20.784 1.00 95.62 181 TRP A O 1
ATOM 1342 N N . VAL A 1 182 ? -15.060 2.704 18.628 1.00 98.06 182 VAL A N 1
ATOM 1343 C CA . VAL A 1 182 ? -14.361 1.514 18.137 1.00 98.06 182 VAL A CA 1
ATOM 1344 C C . VAL A 1 182 ? -12.929 1.889 17.781 1.00 98.06 182 VAL A C 1
ATOM 1346 O O . VAL A 1 182 ? -12.697 2.878 17.095 1.00 98.06 182 VAL A O 1
ATOM 1349 N N . ILE A 1 183 ? -11.972 1.070 18.207 1.00 97.75 183 ILE A N 1
ATOM 1350 C CA . ILE A 1 183 ? -10.549 1.209 17.877 1.00 97.75 183 ILE A CA 1
ATOM 1351 C C . ILE A 1 183 ? -10.127 0.116 16.892 1.00 97.75 183 ILE A C 1
ATOM 1353 O O . ILE A 1 183 ? -10.323 -1.073 17.155 1.00 97.75 183 ILE A O 1
ATOM 1357 N N . VAL A 1 184 ? -9.545 0.529 15.768 1.00 98.06 184 VAL A N 1
ATOM 1358 C CA . VAL A 1 184 ? -9.057 -0.341 14.693 1.00 98.06 184 VAL A CA 1
ATOM 1359 C C . VAL A 1 184 ? -7.567 -0.101 14.494 1.00 98.06 184 VAL A C 1
ATOM 1361 O O . VAL A 1 184 ? -7.131 1.046 14.432 1.00 98.06 184 VAL A O 1
ATOM 1364 N N . ILE A 1 185 ? -6.774 -1.161 14.359 1.00 96.62 185 ILE A N 1
ATOM 1365 C CA . ILE A 1 185 ? -5.386 -1.042 13.891 1.00 96.62 185 ILE A CA 1
ATOM 1366 C C . ILE A 1 185 ? -5.337 -1.268 12.383 1.00 96.62 185 ILE A C 1
ATOM 1368 O O . ILE A 1 185 ? -5.800 -2.288 11.891 1.00 96.62 185 ILE A O 1
ATOM 1372 N N . GLU A 1 186 ? -4.719 -0.339 11.663 1.00 94.38 186 GLU A N 1
ATOM 1373 C CA . GLU A 1 186 ? -4.317 -0.498 10.266 1.00 94.38 186 GLU A CA 1
ATOM 1374 C C . GLU A 1 186 ? -2.829 -0.882 10.238 1.00 94.38 186 GLU A C 1
ATOM 1376 O O . GLU A 1 186 ? -1.975 -0.068 10.605 1.00 94.38 186 GLU A O 1
ATOM 1381 N N . HIS A 1 187 ? -2.498 -2.125 9.869 1.00 92.25 187 HIS A N 1
ATOM 1382 C CA . HIS A 1 187 ? -1.115 -2.623 9.890 1.00 92.25 187 HIS A CA 1
ATOM 1383 C C . HIS A 1 187 ? -0.772 -3.450 8.654 1.00 92.25 187 HIS A C 1
ATOM 1385 O O . HIS A 1 187 ? -1.458 -4.417 8.325 1.00 92.25 187 HIS A O 1
ATOM 1391 N N . ASP A 1 188 ? 0.336 -3.096 8.005 1.00 90.31 188 ASP A N 1
ATOM 1392 C CA . ASP A 1 188 ? 0.754 -3.675 6.724 1.00 90.31 188 ASP A CA 1
ATOM 1393 C C . ASP A 1 188 ? 2.181 -4.243 6.761 1.00 90.31 188 ASP A C 1
ATOM 1395 O O . ASP A 1 188 ? 2.888 -4.280 5.757 1.00 90.31 188 ASP A O 1
ATOM 1399 N N . ASP A 1 189 ? 2.629 -4.666 7.946 1.00 90.94 189 ASP A N 1
ATOM 1400 C CA . ASP A 1 189 ? 3.925 -5.307 8.131 1.00 90.94 189 ASP A CA 1
ATOM 1401 C C . ASP A 1 189 ? 3.825 -6.509 9.065 1.00 90.94 189 ASP A C 1
ATOM 1403 O O . ASP A 1 189 ? 3.280 -6.424 10.161 1.00 90.94 189 ASP A O 1
ATOM 1407 N N . HIS A 1 190 ? 4.475 -7.608 8.693 1.00 94.38 190 HIS A N 1
ATOM 1408 C CA . HIS A 1 190 ? 4.647 -8.727 9.607 1.00 94.38 190 HIS A CA 1
ATOM 1409 C C . HIS A 1 190 ? 5.618 -8.335 10.742 1.00 94.38 190 HIS A C 1
ATOM 1411 O O . HIS A 1 190 ? 6.764 -7.967 10.446 1.00 94.38 190 HIS A O 1
ATOM 1417 N N . PRO A 1 191 ? 5.248 -8.460 12.033 1.00 93.62 191 PRO A N 1
ATOM 1418 C CA . PRO A 1 191 ? 6.102 -8.058 13.156 1.00 93.62 191 PRO A CA 1
ATOM 1419 C C . PRO A 1 191 ? 7.520 -8.645 13.116 1.00 93.62 191 PRO A C 1
ATOM 1421 O O . PRO A 1 191 ? 8.490 -7.940 13.402 1.00 93.62 191 PRO A O 1
ATOM 1424 N N . SER A 1 192 ? 7.666 -9.902 12.675 1.00 93.69 192 SER A N 1
ATOM 1425 C CA . SER A 1 192 ? 8.983 -10.536 12.501 1.00 93.69 192 SER A CA 1
ATOM 1426 C C . SER A 1 192 ? 9.858 -9.871 11.437 1.00 93.69 192 SER A C 1
ATOM 1428 O O . SER A 1 192 ? 11.065 -9.746 11.637 1.00 93.69 192 SER A O 1
ATOM 1430 N N . LEU A 1 193 ? 9.272 -9.384 10.336 1.00 90.62 193 LEU A N 1
ATOM 1431 C CA . LEU A 1 193 ? 10.019 -8.632 9.324 1.00 90.62 193 LEU A CA 1
ATOM 1432 C C . LEU A 1 193 ? 10.463 -7.276 9.863 1.00 90.62 193 LEU A C 1
ATOM 1434 O O . LEU A 1 193 ? 11.606 -6.879 9.644 1.00 90.62 193 LEU A O 1
ATOM 1438 N N . VAL A 1 194 ? 9.582 -6.579 10.587 1.00 89.69 194 VAL A N 1
ATOM 1439 C CA . VAL A 1 194 ? 9.903 -5.281 11.200 1.00 89.69 194 VAL A CA 1
ATOM 1440 C C . VAL A 1 194 ? 11.063 -5.428 12.184 1.00 89.69 194 VAL A C 1
ATOM 1442 O O . VAL A 1 194 ? 12.010 -4.642 12.147 1.00 89.69 194 VAL A O 1
ATOM 1445 N N . ALA A 1 195 ? 11.025 -6.457 13.033 1.00 90.75 195 ALA A N 1
ATOM 1446 C CA . ALA A 1 195 ? 12.094 -6.747 13.981 1.00 90.75 195 ALA A CA 1
ATOM 1447 C C . ALA A 1 195 ? 13.423 -7.068 13.270 1.00 90.75 195 ALA A C 1
ATOM 1449 O O . ALA A 1 195 ? 14.456 -6.498 13.626 1.00 90.75 195 ALA A O 1
ATOM 1450 N N . ALA A 1 196 ? 13.387 -7.895 12.218 1.00 89.00 196 ALA A N 1
ATOM 1451 C CA . ALA A 1 196 ? 14.567 -8.243 11.427 1.00 89.00 196 ALA A CA 1
ATOM 1452 C C . ALA A 1 196 ? 15.202 -7.018 10.744 1.00 89.00 196 ALA A C 1
ATOM 1454 O O . ALA A 1 196 ? 16.416 -6.830 10.824 1.00 89.00 196 ALA A O 1
ATOM 1455 N N . VAL A 1 197 ? 14.393 -6.145 10.130 1.00 85.62 197 VAL A N 1
ATOM 1456 C CA . VAL A 1 197 ? 14.869 -4.877 9.540 1.00 85.62 197 VAL A CA 1
ATOM 1457 C C . VAL A 1 197 ? 15.464 -3.965 10.615 1.00 85.62 197 VAL A C 1
ATOM 1459 O O . VAL A 1 197 ? 16.521 -3.372 10.408 1.00 85.62 197 VAL A O 1
ATOM 1462 N N . GLY A 1 198 ? 14.830 -3.903 11.788 1.00 86.81 198 GLY A N 1
ATOM 1463 C CA . GLY A 1 198 ? 15.325 -3.175 12.956 1.00 86.81 198 GLY A CA 1
ATOM 1464 C C . GLY A 1 198 ? 16.508 -3.835 13.673 1.00 86.81 198 GLY A C 1
ATOM 1465 O O . GLY A 1 198 ? 16.934 -3.314 14.701 1.00 86.81 198 GLY A O 1
ATOM 1466 N N . LYS A 1 199 ? 17.027 -4.966 13.168 1.00 89.62 199 LYS A N 1
ATOM 1467 C CA . LYS A 1 199 ? 18.125 -5.751 13.761 1.00 89.62 199 LYS A CA 1
ATOM 1468 C C . LYS A 1 199 ? 17.906 -6.068 15.245 1.00 89.62 199 LYS A C 1
ATOM 1470 O O . LYS A 1 199 ? 18.837 -6.018 16.046 1.00 89.62 199 LYS A O 1
ATOM 1475 N N . ARG A 1 200 ? 16.667 -6.390 15.614 1.00 92.31 200 ARG A N 1
ATOM 1476 C CA . ARG A 1 200 ? 16.274 -6.730 16.985 1.00 92.31 200 ARG A CA 1
ATOM 1477 C C . ARG A 1 200 ? 15.474 -8.033 17.019 1.00 92.31 200 ARG A C 1
ATOM 1479 O O . ARG A 1 200 ? 14.852 -8.380 16.015 1.00 92.31 200 ARG A O 1
ATOM 1486 N N . PRO A 1 201 ? 15.433 -8.743 18.159 1.00 91.94 201 PRO A N 1
ATOM 1487 C CA . PRO A 1 201 ? 14.526 -9.871 18.313 1.00 91.94 201 PRO A CA 1
ATOM 1488 C C . PRO A 1 201 ? 13.063 -9.411 18.264 1.00 91.94 201 PRO A C 1
ATOM 1490 O O . PRO A 1 201 ? 12.731 -8.260 18.583 1.00 91.94 201 PRO A O 1
ATOM 1493 N N . VAL A 1 202 ? 12.192 -10.338 17.872 1.00 92.69 202 VAL A N 1
ATOM 1494 C CA . VAL A 1 202 ? 10.739 -10.195 18.006 1.00 92.69 202 VAL A CA 1
ATOM 1495 C C . VAL A 1 202 ? 10.387 -10.245 19.489 1.00 92.69 202 VAL A C 1
ATOM 1497 O O . VAL A 1 202 ? 10.945 -11.049 20.232 1.00 92.69 202 VAL A O 1
ATOM 1500 N N . ARG A 1 203 ? 9.486 -9.369 19.924 1.00 91.44 203 ARG A N 1
ATOM 1501 C CA . ARG A 1 203 ? 8.986 -9.300 21.299 1.00 91.44 203 ARG A CA 1
ATOM 1502 C C . ARG A 1 203 ? 7.499 -9.614 21.303 1.00 91.44 203 ARG A C 1
ATOM 1504 O O . ARG A 1 203 ? 6.800 -9.265 20.354 1.00 91.44 203 ARG A O 1
ATOM 1511 N N . ASP A 1 204 ? 6.994 -10.147 22.408 1.00 90.06 204 ASP A N 1
ATOM 1512 C CA . ASP A 1 204 ? 5.557 -10.409 22.568 1.00 90.06 204 ASP A CA 1
ATOM 1513 C C . ASP A 1 204 ? 4.722 -9.136 22.388 1.00 90.06 204 ASP A C 1
ATOM 1515 O O . ASP A 1 204 ? 3.656 -9.164 21.779 1.00 90.06 204 ASP A O 1
ATOM 1519 N N . THR A 1 205 ? 5.245 -7.985 22.827 1.00 89.75 205 THR A N 1
ATOM 1520 C CA . THR A 1 205 ? 4.596 -6.677 22.647 1.00 89.75 205 THR A CA 1
ATOM 1521 C C . THR A 1 205 ? 4.436 -6.274 21.184 1.00 89.75 205 THR A C 1
ATOM 1523 O O . THR A 1 205 ? 3.548 -5.482 20.869 1.00 89.75 205 THR A O 1
ATOM 1526 N N . ASP A 1 206 ? 5.238 -6.834 20.272 1.00 90.50 206 ASP A N 1
ATOM 1527 C CA . ASP A 1 206 ? 5.079 -6.572 18.847 1.00 90.50 206 ASP A CA 1
ATOM 1528 C C . ASP A 1 206 ? 3.797 -7.201 18.282 1.00 90.50 206 ASP A C 1
ATOM 1530 O O . ASP A 1 206 ? 3.299 -6.719 17.265 1.00 90.50 206 ASP A O 1
ATOM 1534 N N . TRP A 1 207 ? 3.260 -8.223 18.948 1.00 94.00 207 TRP A N 1
ATOM 1535 C CA . TRP A 1 207 ? 2.034 -8.924 18.570 1.00 94.00 207 TRP A CA 1
ATOM 1536 C C . TRP A 1 207 ? 0.852 -8.577 19.472 1.00 94.00 207 TRP A C 1
ATOM 1538 O O . TRP A 1 207 ? -0.263 -8.387 18.992 1.00 94.00 207 TRP A O 1
ATOM 1548 N N . LEU A 1 208 ? 1.100 -8.421 20.776 1.00 92.81 208 LEU A N 1
ATOM 1549 C CA . LEU A 1 208 ? 0.073 -8.158 21.783 1.00 92.81 208 LEU A CA 1
ATOM 1550 C C . LEU A 1 208 ? -0.776 -6.924 21.445 1.00 92.81 208 LEU A C 1
ATOM 1552 O O . LEU A 1 208 ? -1.956 -6.888 21.759 1.00 92.81 208 LEU A O 1
ATOM 1556 N N . ARG A 1 209 ? -0.226 -5.931 20.735 1.00 92.31 209 ARG A N 1
ATOM 1557 C CA . ARG A 1 209 ? -0.986 -4.748 20.300 1.00 92.31 209 ARG A CA 1
ATOM 1558 C C . ARG A 1 209 ? -2.273 -5.081 19.528 1.00 92.31 209 ARG A C 1
ATOM 1560 O O . ARG A 1 209 ? -3.235 -4.329 19.626 1.00 92.31 209 ARG A O 1
ATOM 1567 N N . PHE A 1 210 ? -2.308 -6.193 18.788 1.00 95.81 210 PHE A N 1
ATOM 1568 C CA . PHE A 1 210 ? -3.484 -6.592 18.010 1.00 95.81 210 PHE A CA 1
ATOM 1569 C C . PHE A 1 210 ? -4.631 -7.085 18.899 1.00 95.81 210 PHE A C 1
ATOM 1571 O O . PHE A 1 210 ? -5.794 -6.866 18.561 1.00 95.81 210 PHE A O 1
ATOM 1578 N N . SER A 1 211 ? -4.329 -7.686 20.057 1.00 95.31 211 SER A N 1
ATOM 1579 C CA . SER A 1 211 ? -5.360 -8.153 20.993 1.00 95.31 211 SER A CA 1
ATOM 1580 C C . SER A 1 211 ? -6.019 -7.018 21.777 1.00 95.31 211 SER A C 1
ATOM 1582 O O . SER A 1 211 ? -7.130 -7.191 22.277 1.00 95.31 211 SER A O 1
ATOM 1584 N N . LEU A 1 212 ? -5.359 -5.856 21.838 1.00 96.06 212 LEU A N 1
ATOM 1585 C CA . LEU A 1 212 ? -5.764 -4.685 22.617 1.00 96.06 212 LEU A CA 1
ATOM 1586 C C . LEU A 1 212 ? -6.744 -3.759 21.890 1.00 96.06 212 LEU A C 1
ATOM 1588 O O . LEU A 1 212 ? -7.066 -2.702 22.414 1.00 96.06 212 LEU A O 1
ATOM 1592 N N . VAL A 1 213 ? -7.220 -4.121 20.699 1.00 97.44 213 VAL A N 1
ATOM 1593 C CA . VAL A 1 213 ? -8.152 -3.305 19.906 1.00 97.44 213 VAL A CA 1
ATOM 1594 C C . VAL A 1 213 ? -9.393 -4.099 19.506 1.00 97.44 213 VAL A C 1
ATOM 1596 O O . VAL A 1 213 ? -9.438 -5.322 19.662 1.00 97.44 213 VAL A O 1
ATOM 1599 N N . HIS A 1 214 ? -10.427 -3.411 19.013 1.00 98.50 214 HIS A N 1
ATOM 1600 C CA . HIS A 1 214 ? -11.678 -4.063 18.625 1.00 98.50 214 HIS A CA 1
ATOM 1601 C C . HIS A 1 214 ? -11.483 -4.882 17.352 1.00 98.50 214 HIS A C 1
ATOM 1603 O O . HIS A 1 214 ? -11.949 -6.013 17.302 1.00 98.50 214 HIS A O 1
ATOM 1609 N N . ALA A 1 215 ? -10.755 -4.339 16.371 1.00 98.69 215 ALA A N 1
ATOM 1610 C CA . ALA A 1 215 ? -10.504 -4.998 15.094 1.00 98.69 215 ALA A CA 1
ATOM 1611 C C . ALA A 1 215 ? -9.154 -4.602 14.475 1.00 98.69 215 ALA A C 1
ATOM 1613 O O . ALA A 1 215 ? -8.524 -3.611 14.863 1.00 98.69 215 ALA A O 1
ATOM 1614 N N . VAL A 1 216 ? -8.723 -5.367 13.475 1.00 98.38 216 VAL A N 1
ATOM 1615 C CA . VAL A 1 216 ? -7.515 -5.117 12.681 1.00 98.38 216 VAL A CA 1
ATOM 1616 C C . VAL A 1 216 ? -7.884 -5.079 11.200 1.00 98.38 216 VAL A C 1
ATOM 1618 O O . VAL A 1 216 ? -8.659 -5.901 10.722 1.00 98.38 216 VAL A O 1
ATOM 1621 N N . GLN A 1 217 ? -7.313 -4.144 10.447 1.00 97.75 217 GLN A N 1
ATOM 1622 C CA . GLN A 1 217 ? -7.346 -4.167 8.989 1.00 97.75 217 GLN A CA 1
ATOM 1623 C C . GLN A 1 217 ? -5.935 -4.265 8.408 1.00 97.75 217 GLN A C 1
ATOM 1625 O O . GLN A 1 217 ? -4.979 -3.720 8.962 1.00 97.75 217 GLN A O 1
ATOM 1630 N N . THR A 1 218 ? -5.804 -4.990 7.296 1.00 97.00 218 THR A N 1
ATOM 1631 C CA . THR A 1 218 ? -4.518 -5.244 6.623 1.00 97.00 218 THR A CA 1
ATOM 1632 C C . THR A 1 218 ? -4.686 -5.406 5.106 1.00 97.00 218 THR A C 1
ATOM 1634 O O . THR A 1 218 ? -5.801 -5.235 4.603 1.00 97.00 218 THR A O 1
ATOM 1637 N N . SER A 1 219 ? -3.600 -5.604 4.350 1.00 95.81 219 SER A N 1
ATOM 1638 C CA . SER A 1 219 ? -3.630 -5.608 2.877 1.00 95.81 219 SER A CA 1
ATOM 1639 C C . SER A 1 219 ? -3.556 -6.989 2.226 1.00 95.81 219 SER A C 1
ATOM 1641 O O . SER A 1 219 ? -3.915 -7.110 1.056 1.00 95.81 219 SER A O 1
ATOM 1643 N N . THR A 1 220 ? -3.136 -8.024 2.954 1.00 96.81 220 THR A N 1
ATOM 1644 C CA . THR A 1 220 ? -2.990 -9.386 2.421 1.00 96.81 220 THR A CA 1
ATOM 1645 C C . THR A 1 220 ? -3.635 -10.410 3.343 1.00 96.81 220 THR A C 1
ATOM 1647 O O . THR A 1 220 ? -3.728 -10.200 4.556 1.00 96.81 220 THR A O 1
ATOM 1650 N N . GLU A 1 221 ? -4.068 -11.538 2.781 1.00 96.44 221 GLU A N 1
ATOM 1651 C CA . GLU A 1 221 ? -4.620 -12.621 3.598 1.00 96.44 221 GLU A CA 1
ATOM 1652 C C . GLU A 1 221 ? -3.562 -13.293 4.465 1.00 96.44 221 GLU A C 1
ATOM 1654 O O . GLU A 1 221 ? -3.847 -13.638 5.604 1.00 96.44 221 GLU A O 1
ATOM 1659 N N . GLN A 1 222 ? -2.316 -13.365 4.001 1.00 96.06 222 GLN A N 1
ATOM 1660 C CA . GLN A 1 222 ? -1.196 -13.880 4.784 1.00 96.06 222 GLN A CA 1
ATOM 1661 C C . GLN A 1 222 ? -0.957 -13.042 6.053 1.00 96.06 222 GLN A C 1
ATOM 1663 O O . GLN A 1 222 ? -0.700 -13.590 7.126 1.00 96.06 222 GLN A O 1
ATOM 1668 N N . LEU A 1 223 ? -1.073 -11.707 5.971 1.00 97.25 223 LEU A N 1
ATOM 1669 C CA . LEU A 1 223 ? -1.030 -10.858 7.168 1.00 97.25 223 LEU A CA 1
ATOM 1670 C C . LEU A 1 223 ? -2.258 -11.072 8.050 1.00 97.25 223 LEU A C 1
ATOM 1672 O O . LEU A 1 223 ? -2.127 -11.125 9.272 1.00 97.25 223 LEU A O 1
ATOM 1676 N N . ALA A 1 224 ? -3.444 -11.220 7.458 1.00 98.06 224 ALA A N 1
ATOM 1677 C CA . ALA A 1 224 ? -4.649 -11.457 8.239 1.00 98.06 224 ALA A CA 1
ATOM 1678 C C . ALA A 1 224 ? -4.582 -12.783 9.004 1.00 98.06 224 ALA A C 1
ATOM 1680 O O . ALA A 1 224 ? -4.905 -12.815 10.189 1.00 98.06 224 ALA A O 1
ATOM 1681 N N . GLU A 1 225 ? -4.097 -13.851 8.373 1.00 97.69 225 GLU A N 1
ATOM 1682 C CA . GLU A 1 225 ? -3.814 -15.138 9.010 1.00 97.69 225 GLU A CA 1
ATOM 1683 C C . GLU A 1 225 ? -2.830 -14.997 10.172 1.00 97.69 225 GLU A C 1
ATOM 1685 O O . GLU A 1 225 ? -3.070 -15.566 11.235 1.00 97.69 225 GLU A O 1
ATOM 1690 N N . ALA A 1 226 ? -1.782 -14.182 10.022 1.00 97.25 226 ALA A N 1
ATOM 1691 C CA . ALA A 1 226 ? -0.835 -13.912 11.102 1.00 97.25 226 ALA A CA 1
ATOM 1692 C C . ALA A 1 226 ? -1.463 -13.134 12.278 1.00 97.25 226 ALA A C 1
ATOM 1694 O O . ALA A 1 226 ? -1.058 -13.319 13.427 1.00 97.25 226 ALA A O 1
ATOM 1695 N N . TYR A 1 227 ? -2.448 -12.267 12.023 1.00 97.88 227 TYR A N 1
ATOM 1696 C CA . TYR A 1 227 ? -3.090 -11.448 13.061 1.00 97.88 227 TYR A CA 1
ATOM 1697 C C . TYR A 1 227 ? -4.275 -12.134 13.752 1.00 97.88 227 TYR A C 1
ATOM 1699 O O . TYR A 1 227 ? -4.503 -11.880 14.937 1.00 97.88 227 TYR A O 1
ATOM 1707 N N . ARG A 1 228 ? -5.001 -13.025 13.058 1.00 97.94 228 ARG A N 1
ATOM 1708 C CA . ARG A 1 228 ? -6.192 -13.734 13.572 1.00 97.94 228 ARG A CA 1
ATOM 1709 C C . ARG A 1 228 ? -5.995 -14.423 14.935 1.00 97.94 228 ARG A C 1
ATOM 1711 O O . ARG A 1 228 ? -6.909 -14.336 15.755 1.00 97.94 228 ARG A O 1
ATOM 1718 N N . PRO A 1 229 ? -4.835 -15.044 15.245 1.00 97.31 229 PRO A N 1
ATOM 1719 C CA . PRO A 1 229 ? -4.576 -15.613 16.571 1.00 97.31 229 PRO A CA 1
ATOM 1720 C C . PRO A 1 229 ? -4.615 -14.596 17.720 1.00 97.31 229 PRO A C 1
ATOM 1722 O O . PRO A 1 229 ? -4.900 -14.967 18.855 1.00 97.31 229 PRO A O 1
ATOM 1725 N N . TYR A 1 230 ? -4.332 -13.320 17.442 1.00 96.81 230 TYR A N 1
ATOM 1726 C CA . TYR A 1 230 ? -4.334 -12.245 18.437 1.00 96.81 230 TYR A CA 1
ATOM 1727 C C . TYR A 1 230 ? -5.646 -11.461 18.445 1.00 96.81 230 TYR A C 1
ATOM 1729 O O . TYR A 1 230 ? -6.025 -10.913 19.480 1.00 96.81 230 TYR A O 1
ATOM 1737 N N . ASN A 1 231 ? -6.342 -11.398 17.312 1.00 98.12 231 ASN A N 1
ATOM 1738 C CA . ASN A 1 231 ? -7.640 -10.752 17.194 1.00 98.12 231 ASN A CA 1
ATOM 1739 C C . ASN A 1 231 ? -8.469 -11.440 16.104 1.00 98.12 231 ASN A C 1
ATOM 1741 O O . ASN A 1 231 ? -8.050 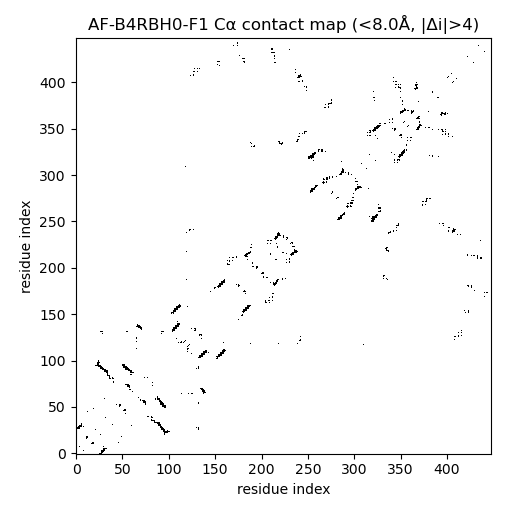-11.395 14.955 1.00 98.12 231 ASN A O 1
ATOM 1745 N N . PRO A 1 232 ? -9.629 -12.048 16.409 1.00 97.31 232 PRO A N 1
ATOM 1746 C CA . PRO A 1 232 ? -10.439 -12.723 15.394 1.00 97.31 232 PRO A CA 1
ATOM 1747 C C . PRO A 1 232 ? -11.096 -11.758 14.390 1.00 97.31 232 PRO A C 1
ATOM 1749 O O . PRO A 1 232 ? -11.444 -12.173 13.286 1.00 97.31 232 PRO A O 1
ATOM 1752 N N . GLU A 1 233 ? -11.241 -10.476 14.733 1.00 98.50 233 GLU A N 1
ATOM 1753 C CA . GLU A 1 233 ? -11.888 -9.460 13.898 1.00 98.50 233 GLU A CA 1
ATOM 1754 C C . GLU A 1 233 ? -10.859 -8.799 12.976 1.00 98.50 233 GLU A C 1
ATOM 1756 O O . GLU A 1 233 ? -10.386 -7.684 13.218 1.00 98.50 233 GLU A O 1
ATOM 1761 N N . VAL A 1 234 ? -10.482 -9.517 11.914 1.00 98.56 234 VAL A N 1
ATOM 1762 C CA . VAL A 1 234 ? -9.524 -9.042 10.905 1.00 98.56 234 VAL A CA 1
ATOM 1763 C C . VAL A 1 234 ? -10.183 -8.903 9.543 1.00 98.56 234 VAL A C 1
ATOM 1765 O O . VAL A 1 234 ? -10.786 -9.852 9.040 1.00 98.56 234 VAL A O 1
ATOM 1768 N N . ARG A 1 235 ? -10.004 -7.745 8.901 1.00 98.38 235 ARG A N 1
ATOM 1769 C CA . ARG A 1 235 ? -10.485 -7.485 7.539 1.00 98.38 235 ARG A CA 1
ATOM 1770 C C . ARG A 1 235 ? -9.339 -7.166 6.588 1.00 98.38 235 ARG A C 1
ATOM 1772 O O . ARG A 1 235 ? -8.50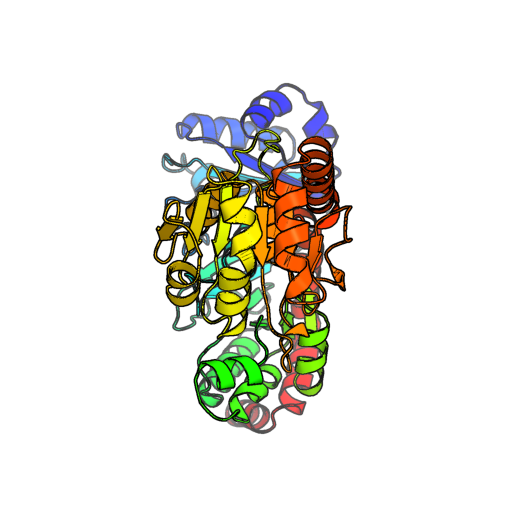7 -6.298 6.855 1.00 98.38 235 ARG A O 1
ATOM 1779 N N . VAL A 1 236 ? -9.324 -7.840 5.443 1.00 98.25 236 VAL A N 1
ATOM 1780 C CA . VAL A 1 236 ? -8.393 -7.532 4.358 1.00 98.25 236 VAL A CA 1
ATOM 1781 C C . VAL A 1 236 ? -9.018 -6.517 3.417 1.00 98.25 236 VAL A C 1
ATOM 1783 O O . VAL A 1 236 ? -10.130 -6.690 2.924 1.00 98.25 236 VAL A O 1
ATOM 1786 N N . PHE A 1 237 ? -8.266 -5.458 3.153 1.00 96.94 237 PHE A N 1
ATOM 1787 C CA . PHE A 1 237 ? -8.525 -4.527 2.070 1.00 96.94 237 PHE A CA 1
ATOM 1788 C C . PHE A 1 237 ? -7.238 -4.403 1.262 1.00 96.94 237 PHE A C 1
ATOM 1790 O O . PHE A 1 237 ? -6.321 -3.735 1.738 1.00 96.94 237 PHE A O 1
ATOM 1797 N N . PRO A 1 238 ? -7.115 -5.035 0.086 1.00 96.25 238 PRO A N 1
ATOM 1798 C CA . PRO A 1 238 ? -5.891 -4.969 -0.704 1.00 96.25 238 PRO A CA 1
ATOM 1799 C C . PRO A 1 238 ? -5.483 -3.530 -1.017 1.00 96.25 238 PRO A C 1
ATOM 1801 O O . PRO A 1 238 ? -6.328 -2.636 -1.078 1.00 96.25 238 PRO A O 1
ATOM 1804 N N . ASN A 1 239 ? -4.194 -3.286 -1.245 1.00 95.69 239 ASN A N 1
ATOM 1805 C CA . ASN A 1 239 ? -3.773 -1.983 -1.757 1.00 95.69 239 ASN A CA 1
ATOM 1806 C C . ASN A 1 239 ? -4.433 -1.727 -3.123 1.00 95.69 239 ASN A C 1
ATOM 1808 O O . ASN A 1 239 ? -4.709 -2.670 -3.875 1.00 95.69 239 ASN A O 1
ATOM 1812 N N . ALA A 1 240 ? -4.735 -0.463 -3.401 1.00 92.62 240 ALA A N 1
ATOM 1813 C CA . ALA A 1 240 ? -5.481 -0.029 -4.573 1.00 92.62 240 ALA A CA 1
ATOM 1814 C C . ALA A 1 240 ? -4.970 1.333 -5.060 1.00 92.62 240 ALA A C 1
ATOM 1816 O O . ALA A 1 240 ? -4.285 2.050 -4.334 1.00 92.62 240 ALA A O 1
ATOM 1817 N N . VAL A 1 241 ? -5.291 1.678 -6.300 1.00 87.81 241 VAL A N 1
ATOM 1818 C CA . VAL A 1 241 ? -4.907 2.936 -6.942 1.00 87.81 241 VAL A CA 1
ATOM 1819 C C . VAL A 1 241 ? -6.014 3.967 -6.744 1.00 87.81 241 VAL A C 1
ATOM 1821 O O . VAL A 1 241 ? -7.200 3.656 -6.850 1.00 87.81 241 VAL A O 1
ATOM 1824 N N . PHE A 1 242 ? -5.632 5.199 -6.405 1.00 83.44 242 PHE A N 1
ATOM 1825 C CA . PHE A 1 242 ? -6.583 6.295 -6.202 1.00 83.44 242 PHE A CA 1
ATOM 1826 C C . PHE A 1 242 ? -6.873 7.030 -7.512 1.00 83.44 242 PHE A C 1
ATOM 1828 O O . PHE A 1 242 ? -8.022 7.131 -7.927 1.00 83.44 242 PHE A O 1
ATOM 1835 N N . GLU A 1 243 ? -5.817 7.465 -8.196 1.00 81.19 243 GLU A N 1
ATOM 1836 C CA . GLU A 1 243 ? -5.885 8.127 -9.495 1.00 81.19 243 GLU A CA 1
ATOM 1837 C C . GLU A 1 243 ? -5.204 7.264 -10.551 1.00 81.19 243 GLU A C 1
ATOM 1839 O O . GLU A 1 243 ? -4.056 6.850 -10.378 1.00 81.19 243 GLU A O 1
ATOM 1844 N N . LEU A 1 244 ? -5.906 7.016 -11.656 1.00 86.56 244 LEU A N 1
ATOM 1845 C CA . LEU A 1 244 ? -5.375 6.267 -12.786 1.00 86.56 244 LEU A CA 1
ATOM 1846 C C . LEU A 1 244 ? -5.173 7.210 -13.980 1.00 86.56 244 LEU A C 1
ATOM 1848 O O . LEU A 1 244 ? -6.145 7.539 -14.666 1.00 86.56 244 LEU A O 1
ATOM 1852 N N . PRO A 1 245 ? -3.940 7.677 -14.244 1.00 84.50 245 PRO A N 1
ATOM 1853 C CA . PRO A 1 245 ? -3.688 8.558 -15.374 1.00 84.50 245 PRO A CA 1
ATOM 1854 C C . PRO A 1 245 ? -3.901 7.817 -16.705 1.00 84.50 245 PRO A C 1
ATOM 1856 O O . PRO A 1 245 ? -3.726 6.593 -16.764 1.00 84.50 245 PRO A O 1
ATOM 1859 N N . PRO A 1 246 ? -4.219 8.536 -17.799 1.00 89.44 246 PRO A N 1
ATOM 1860 C CA . PRO A 1 246 ? -4.290 7.940 -19.127 1.00 89.44 246 PRO A CA 1
ATOM 1861 C C . PRO A 1 246 ? -3.000 7.196 -19.482 1.00 89.44 246 PRO A C 1
ATOM 1863 O O . PRO A 1 246 ? -1.891 7.702 -19.272 1.00 89.44 246 PRO A O 1
ATOM 1866 N N . LEU A 1 247 ? -3.147 5.998 -20.047 1.00 92.88 247 LEU A N 1
ATOM 1867 C CA . LEU A 1 247 ? -2.011 5.167 -20.420 1.00 92.88 247 LEU A CA 1
ATOM 1868 C C . LEU A 1 247 ? -1.156 5.857 -21.491 1.00 92.88 247 LEU A C 1
ATOM 1870 O O . LEU A 1 247 ? -1.634 6.218 -22.566 1.00 92.88 247 LEU A O 1
ATOM 1874 N N . ARG A 1 248 ? 0.144 5.983 -21.215 1.00 91.25 248 ARG A N 1
ATOM 1875 C CA . ARG A 1 248 ? 1.145 6.432 -22.189 1.00 91.25 248 ARG A CA 1
ATOM 1876 C C . ARG A 1 248 ? 1.883 5.223 -22.743 1.00 91.25 248 ARG A C 1
ATOM 1878 O O . ARG A 1 248 ? 2.687 4.629 -22.031 1.00 91.25 248 ARG A O 1
ATOM 1885 N N . GLU A 1 249 ? 1.610 4.880 -23.997 1.00 81.81 249 GLU A N 1
ATOM 1886 C CA . GLU A 1 249 ? 2.144 3.669 -24.639 1.00 81.81 249 GLU A CA 1
ATOM 1887 C C . GLU A 1 249 ? 3.538 3.851 -25.250 1.00 81.81 249 GLU A C 1
ATOM 1889 O O . GLU A 1 249 ? 4.258 2.872 -25.466 1.00 81.81 249 GLU A O 1
ATOM 1894 N N . ASP A 1 250 ? 3.922 5.093 -25.544 1.00 89.06 250 ASP A N 1
ATOM 1895 C CA . ASP A 1 250 ? 5.265 5.422 -26.001 1.00 89.06 250 ASP A CA 1
ATOM 1896 C C . ASP A 1 250 ? 6.153 5.768 -24.803 1.00 89.06 250 ASP A C 1
ATOM 1898 O O . ASP A 1 250 ? 5.892 6.720 -24.055 1.00 89.06 250 ASP A O 1
ATOM 1902 N N . LYS A 1 251 ? 7.172 4.936 -24.591 1.00 92.69 251 LYS A N 1
ATOM 1903 C CA . LYS A 1 251 ? 8.113 5.030 -23.478 1.00 92.69 251 LYS A CA 1
ATOM 1904 C C . LYS A 1 251 ? 9.525 4.846 -24.032 1.00 92.69 251 LYS A C 1
ATOM 1906 O O . LYS A 1 251 ? 9.742 3.883 -24.773 1.00 92.69 251 LYS A O 1
ATOM 1911 N N . PRO A 1 252 ? 10.492 5.692 -23.638 1.00 94.75 252 PRO A N 1
ATOM 1912 C CA . PRO A 1 252 ? 11.892 5.454 -23.968 1.00 94.75 252 PRO A CA 1
ATOM 1913 C C . PRO A 1 252 ? 12.368 4.135 -23.332 1.00 94.75 252 PRO A C 1
ATOM 1915 O O . PRO A 1 252 ? 11.740 3.665 -22.377 1.00 94.75 252 PRO A O 1
ATOM 1918 N N . PRO A 1 253 ? 13.484 3.544 -23.798 1.00 95.69 253 PRO A N 1
ATOM 1919 C CA . PRO A 1 253 ? 14.072 2.327 -23.231 1.00 95.69 253 PRO A CA 1
ATOM 1920 C C . PRO A 1 253 ? 14.738 2.605 -21.872 1.00 95.69 253 PRO A C 1
ATOM 1922 O O . PRO A 1 253 ? 15.934 2.414 -21.676 1.00 95.69 253 PRO A O 1
ATOM 1925 N N . ARG A 1 254 ? 13.948 3.102 -20.925 1.00 98.56 254 ARG A N 1
ATOM 1926 C CA . ARG A 1 254 ? 14.359 3.481 -19.583 1.00 98.56 254 ARG A CA 1
ATOM 1927 C C . ARG A 1 254 ? 13.788 2.494 -18.577 1.00 98.56 254 ARG A C 1
ATOM 1929 O O . ARG A 1 254 ? 12.610 2.135 -18.643 1.00 98.56 254 ARG A O 1
ATOM 1936 N N . VAL A 1 255 ? 14.630 2.067 -17.653 1.00 98.81 255 VAL A N 1
ATOM 1937 C CA . VAL A 1 255 ? 14.351 1.056 -16.642 1.00 98.81 255 VAL A CA 1
ATOM 1938 C C . VAL A 1 255 ? 14.340 1.720 -15.277 1.00 98.81 255 VAL A C 1
ATOM 1940 O O . VAL A 1 255 ? 15.256 2.451 -14.916 1.00 98.81 255 VAL A O 1
ATOM 1943 N N . PHE A 1 256 ? 13.297 1.453 -14.511 1.00 98.81 256 PHE A N 1
ATOM 1944 C CA . PHE A 1 256 ? 13.108 1.987 -13.179 1.00 98.81 256 PHE A CA 1
ATOM 1945 C C . PHE A 1 256 ? 13.428 0.932 -12.120 1.00 98.81 256 PHE A C 1
ATOM 1947 O O . PHE A 1 256 ? 12.995 -0.212 -12.231 1.00 98.81 256 PHE A O 1
ATOM 1954 N N . TYR A 1 257 ? 14.108 1.323 -11.048 1.00 98.50 257 TYR A N 1
ATOM 1955 C CA . TYR A 1 257 ? 14.153 0.583 -9.791 1.00 98.50 257 TYR A CA 1
ATOM 1956 C C . TYR A 1 257 ? 13.896 1.553 -8.640 1.00 98.50 257 TYR A C 1
ATOM 1958 O O . TYR A 1 257 ? 14.550 2.588 -8.527 1.00 98.50 257 TYR A O 1
ATOM 1966 N N . GLY A 1 258 ? 12.978 1.205 -7.740 1.00 95.81 258 GLY A N 1
ATOM 1967 C CA . GLY A 1 258 ? 12.658 2.065 -6.606 1.00 95.81 258 GLY A CA 1
ATOM 1968 C C . GLY A 1 258 ? 12.211 1.285 -5.385 1.00 95.81 258 GLY A C 1
ATOM 1969 O O . GLY A 1 258 ? 11.020 1.010 -5.210 1.00 95.81 258 GLY A O 1
ATOM 1970 N N . ALA A 1 259 ? 13.168 0.953 -4.530 1.00 90.44 259 ALA A N 1
ATOM 1971 C CA . ALA A 1 259 ? 12.957 0.287 -3.255 1.00 90.44 259 ALA A CA 1
ATOM 1972 C C . ALA A 1 259 ? 14.136 0.581 -2.322 1.00 90.44 259 ALA A C 1
ATOM 1974 O O . ALA A 1 259 ? 15.189 1.013 -2.769 1.00 90.44 259 ALA A O 1
ATOM 1975 N N . VAL A 1 260 ? 13.965 0.310 -1.029 1.00 84.00 260 VAL A N 1
ATOM 1976 C CA . VAL A 1 260 ? 15.037 0.410 -0.034 1.00 84.00 260 VAL A CA 1
ATOM 1977 C C . VAL A 1 260 ? 15.078 -0.875 0.777 1.00 84.00 260 VAL A C 1
ATOM 1979 O O . VAL A 1 260 ? 14.036 -1.472 1.056 1.00 84.00 260 VAL A O 1
ATOM 1982 N N . GLY A 1 261 ? 16.281 -1.310 1.153 1.00 77.44 261 GLY A N 1
ATOM 1983 C CA . GLY A 1 261 ? 16.459 -2.436 2.069 1.00 77.44 261 GLY A CA 1
ATOM 1984 C C . GLY A 1 261 ? 16.070 -3.791 1.473 1.00 77.44 261 GLY A C 1
ATOM 1985 O O . GLY A 1 261 ? 15.662 -4.686 2.212 1.00 77.44 261 GLY A O 1
ATOM 1986 N N . ARG A 1 262 ? 16.191 -3.965 0.147 1.00 83.31 262 ARG A N 1
ATOM 1987 C CA . ARG A 1 262 ? 15.915 -5.245 -0.535 1.00 83.31 262 ARG A CA 1
ATOM 1988 C C . ARG A 1 262 ? 17.011 -6.298 -0.353 1.00 83.31 262 ARG A C 1
ATOM 1990 O O . ARG A 1 262 ? 16.795 -7.452 -0.703 1.00 83.31 262 ARG A O 1
ATOM 1997 N N . GLY A 1 263 ? 18.126 -5.933 0.277 1.00 85.81 263 GLY A N 1
ATOM 1998 C CA . GLY A 1 263 ? 19.230 -6.847 0.555 1.00 85.81 263 GLY A CA 1
ATOM 1999 C C . GLY A 1 263 ? 20.136 -7.077 -0.662 1.00 85.81 263 GLY A C 1
ATOM 2000 O O . GLY A 1 263 ? 19.978 -6.413 -1.687 1.00 85.81 263 GLY A O 1
ATOM 2001 N N . PRO A 1 264 ? 21.111 -7.994 -0.548 1.00 93.38 264 PRO A N 1
ATOM 2002 C CA . PRO A 1 264 ? 22.156 -8.185 -1.555 1.00 93.38 264 PRO A CA 1
ATOM 2003 C C . PRO A 1 264 ? 21.630 -8.703 -2.901 1.00 93.38 264 PRO A C 1
ATOM 2005 O O . PRO A 1 264 ? 22.209 -8.379 -3.938 1.00 93.38 264 PRO A O 1
ATOM 2008 N N . PHE A 1 265 ? 20.517 -9.441 -2.905 1.00 95.81 265 PHE A N 1
ATOM 2009 C CA . PHE A 1 265 ? 19.939 -10.015 -4.120 1.00 95.81 265 PHE A CA 1
ATOM 2010 C C . PHE A 1 265 ? 19.550 -8.959 -5.166 1.00 95.81 265 PHE A C 1
ATOM 2012 O O . PHE A 1 265 ? 19.791 -9.146 -6.354 1.00 95.81 265 PHE A O 1
ATOM 2019 N N . ALA A 1 266 ? 19.021 -7.800 -4.755 1.00 96.56 266 ALA A N 1
ATOM 2020 C CA . ALA A 1 266 ? 18.684 -6.735 -5.705 1.00 96.56 266 ALA A CA 1
ATOM 2021 C C . ALA A 1 266 ? 19.927 -6.198 -6.441 1.00 96.56 266 ALA A C 1
ATOM 2023 O O . ALA A 1 266 ? 19.883 -5.941 -7.645 1.00 96.56 266 ALA A O 1
ATOM 2024 N N . ALA A 1 267 ? 21.058 -6.075 -5.738 1.00 97.31 267 ALA A N 1
ATOM 2025 C CA . ALA A 1 267 ? 22.331 -5.680 -6.339 1.00 97.31 267 ALA A CA 1
ATOM 2026 C C . ALA A 1 267 ? 22.939 -6.801 -7.202 1.00 97.31 267 ALA A C 1
ATOM 2028 O O . ALA A 1 267 ? 23.655 -6.533 -8.165 1.00 97.31 267 ALA A O 1
ATOM 2029 N N . GLU A 1 268 ? 22.669 -8.067 -6.886 1.00 98.06 268 GLU A N 1
ATOM 2030 C CA . GLU A 1 268 ? 23.032 -9.203 -7.737 1.00 98.06 268 GLU A CA 1
ATOM 2031 C C . GLU A 1 268 ? 22.256 -9.211 -9.055 1.00 98.06 268 GLU A C 1
ATOM 2033 O O . GLU A 1 268 ? 22.871 -9.312 -10.118 1.00 98.06 268 GLU A O 1
ATOM 2038 N N . VAL A 1 269 ? 20.942 -8.979 -8.999 1.00 98.44 269 VAL A N 1
ATOM 2039 C CA . VAL A 1 269 ? 20.114 -8.767 -10.191 1.00 98.44 269 VAL A CA 1
ATOM 2040 C C . VAL A 1 269 ? 20.675 -7.619 -11.023 1.00 98.44 269 VAL A C 1
ATOM 2042 O O . VAL A 1 269 ? 20.904 -7.808 -12.211 1.00 98.44 269 VAL A O 1
ATOM 2045 N N . ALA A 1 270 ? 20.999 -6.472 -10.418 1.00 98.38 270 ALA A N 1
ATOM 2046 C CA . ALA A 1 270 ? 21.600 -5.347 -11.135 1.00 98.38 270 ALA A CA 1
ATOM 2047 C C . ALA A 1 270 ? 22.912 -5.716 -11.856 1.00 98.38 270 ALA A C 1
ATOM 2049 O O . ALA A 1 270 ? 23.064 -5.392 -13.035 1.00 98.38 270 ALA A O 1
ATOM 2050 N N . ARG A 1 271 ? 23.824 -6.448 -11.193 1.00 98.44 271 ARG A N 1
ATOM 2051 C CA . ARG A 1 271 ? 25.074 -6.945 -11.806 1.00 98.44 271 ARG A CA 1
ATOM 2052 C C . ARG A 1 271 ? 24.812 -7.885 -12.983 1.00 98.44 271 ARG A C 1
ATOM 2054 O O . ARG A 1 271 ? 25.562 -7.859 -13.957 1.00 98.44 271 ARG A O 1
ATOM 2061 N N . SER A 1 272 ? 23.755 -8.694 -12.912 1.00 98.44 272 SER A N 1
ATOM 2062 C CA . SER A 1 272 ? 23.410 -9.661 -13.962 1.00 98.44 272 SER A CA 1
ATOM 2063 C C . SER A 1 272 ? 22.962 -9.012 -15.280 1.00 98.44 272 SER A C 1
ATOM 2065 O O . SER A 1 272 ? 22.977 -9.673 -16.315 1.00 98.44 272 SER A O 1
ATOM 2067 N N . LEU A 1 273 ? 22.623 -7.714 -15.287 1.00 98.69 273 LEU A N 1
ATOM 2068 C CA . LEU A 1 273 ? 22.086 -7.010 -16.462 1.00 98.69 273 LEU A CA 1
ATOM 2069 C C . LEU A 1 273 ? 23.141 -6.608 -17.510 1.00 98.69 273 LEU A C 1
ATOM 2071 O O . LEU A 1 273 ? 22.800 -5.952 -18.493 1.00 98.69 273 LEU A O 1
ATOM 2075 N N . GLY A 1 274 ? 24.405 -7.013 -17.350 1.00 97.94 274 GLY A N 1
ATOM 2076 C CA . GLY A 1 274 ? 25.492 -6.725 -18.300 1.00 97.94 274 GLY A CA 1
ATOM 2077 C C . GLY A 1 274 ? 25.181 -7.068 -19.766 1.00 97.94 274 GLY A C 1
ATOM 2078 O O . GLY A 1 274 ? 25.436 -6.240 -20.640 1.00 97.94 274 GLY A O 1
ATOM 2079 N N . PRO A 1 275 ? 24.571 -8.229 -20.076 1.00 98.25 275 PRO A N 1
ATOM 2080 C CA . PRO A 1 275 ? 24.154 -8.545 -21.442 1.00 98.25 275 PRO A CA 1
ATOM 2081 C C . PRO A 1 275 ? 23.146 -7.540 -22.022 1.00 98.25 275 PRO A C 1
ATOM 2083 O O . PRO A 1 275 ? 23.203 -7.236 -23.213 1.00 98.25 275 PRO A O 1
ATOM 2086 N N . VAL A 1 276 ? 22.257 -6.985 -21.189 1.00 98.31 276 VAL A N 1
ATOM 2087 C CA . VAL A 1 276 ? 21.268 -5.980 -21.610 1.00 98.31 276 VAL A CA 1
ATOM 2088 C C . VAL A 1 276 ? 21.962 -4.668 -21.947 1.00 98.31 276 VAL A C 1
ATOM 2090 O O . VAL A 1 276 ? 21.714 -4.115 -23.014 1.00 98.31 276 VAL A O 1
ATOM 2093 N N . THR A 1 277 ? 22.856 -4.183 -21.081 1.00 97.44 277 THR A N 1
ATOM 2094 C CA . THR A 1 277 ? 23.546 -2.897 -21.286 1.00 97.44 277 THR A CA 1
ATOM 2095 C C . THR A 1 277 ? 24.537 -2.949 -22.449 1.00 97.44 277 THR A C 1
ATOM 2097 O O . THR A 1 277 ? 24.690 -1.959 -23.161 1.00 97.44 277 THR A O 1
ATOM 2100 N N . ALA A 1 278 ? 25.151 -4.108 -22.709 1.00 97.19 278 ALA A N 1
ATOM 2101 C CA . ALA A 1 278 ? 25.974 -4.328 -23.897 1.00 97.19 278 ALA A CA 1
ATOM 2102 C C . ALA A 1 278 ? 25.149 -4.338 -25.196 1.00 97.19 278 ALA A C 1
ATOM 2104 O O . ALA A 1 278 ? 25.574 -3.772 -26.202 1.00 97.19 278 ALA A O 1
ATOM 2105 N N . ARG A 1 279 ? 23.966 -4.969 -25.188 1.00 96.19 279 ARG A N 1
ATOM 2106 C CA . ARG A 1 279 ? 23.087 -5.067 -26.367 1.00 96.19 279 ARG A CA 1
ATOM 2107 C C . ARG A 1 279 ? 22.307 -3.780 -26.644 1.00 96.19 279 ARG A C 1
ATOM 2109 O O . ARG A 1 279 ? 22.039 -3.460 -27.799 1.00 96.19 279 ARG A O 1
ATOM 2116 N N . ARG A 1 280 ? 21.950 -3.049 -25.589 1.00 95.38 280 ARG A N 1
ATOM 2117 C CA . ARG A 1 280 ? 21.211 -1.783 -25.602 1.00 95.38 280 ARG A CA 1
ATOM 2118 C C . ARG A 1 280 ? 22.001 -0.725 -24.836 1.00 95.38 280 ARG A C 1
ATOM 2120 O O . ARG A 1 280 ? 21.620 -0.361 -23.723 1.00 95.38 280 ARG A O 1
ATOM 2127 N N . PRO A 1 281 ? 23.101 -0.205 -25.413 1.00 95.31 281 PRO A N 1
ATOM 2128 C CA . PRO A 1 281 ? 23.881 0.840 -24.761 1.00 95.31 281 PRO A CA 1
ATOM 2129 C C . PRO A 1 281 ? 23.069 2.127 -24.574 1.00 95.31 281 PRO A C 1
ATOM 2131 O O . PRO A 1 281 ? 23.461 2.968 -23.776 1.00 95.31 281 PRO A O 1
ATOM 2134 N N . ASP A 1 282 ? 21.958 2.305 -25.300 1.00 96.81 282 ASP A N 1
ATOM 2135 C CA . ASP A 1 282 ? 20.940 3.358 -25.160 1.00 96.81 282 ASP A CA 1
ATOM 2136 C C . ASP A 1 282 ? 19.986 3.186 -23.976 1.00 96.81 282 ASP A C 1
ATOM 2138 O O . ASP A 1 282 ? 19.288 4.142 -23.647 1.00 96.81 282 ASP A O 1
ATOM 2142 N N . ALA A 1 283 ? 19.974 2.028 -23.310 1.00 97.81 283 ALA A N 1
ATOM 2143 C CA . ALA A 1 283 ? 19.131 1.820 -22.144 1.00 97.81 283 ALA A CA 1
ATOM 2144 C C . ALA A 1 283 ? 19.566 2.714 -20.970 1.00 97.81 283 ALA A C 1
ATOM 2146 O O . ALA A 1 283 ? 20.738 2.742 -20.582 1.00 97.81 283 ALA A O 1
ATOM 2147 N N . GLU A 1 284 ? 18.602 3.426 -20.391 1.00 98.50 284 GLU A N 1
ATOM 2148 C CA . GLU A 1 284 ? 18.805 4.302 -19.234 1.00 98.50 284 GLU A CA 1
ATOM 2149 C C . GLU A 1 284 ? 18.240 3.661 -17.965 1.00 98.50 284 GLU A C 1
ATOM 2151 O O . GLU A 1 284 ? 17.208 2.997 -18.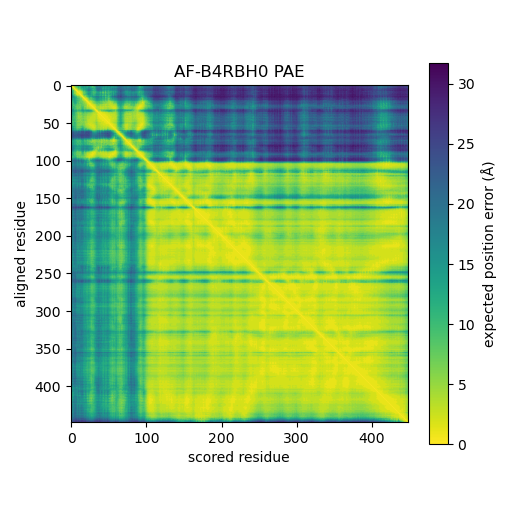015 1.00 98.50 284 GLU A O 1
ATOM 2156 N N . PHE A 1 285 ? 18.870 3.895 -16.815 1.00 98.81 285 PHE A N 1
ATOM 2157 C CA . PHE A 1 285 ? 18.417 3.363 -15.528 1.00 98.81 285 PHE A CA 1
ATOM 2158 C C . PHE A 1 285 ? 18.154 4.482 -14.519 1.00 98.81 285 PHE A C 1
ATOM 2160 O O . PHE A 1 285 ? 19.031 5.297 -14.244 1.00 98.81 285 PHE A O 1
ATOM 2167 N N . GLU A 1 286 ? 16.967 4.490 -13.925 1.00 98.75 286 GLU A N 1
ATOM 2168 C CA . GLU A 1 286 ? 16.586 5.383 -12.829 1.00 98.75 286 GLU A CA 1
ATOM 2169 C C . GLU A 1 286 ? 16.520 4.568 -11.535 1.00 98.75 286 GLU A C 1
ATOM 2171 O O . GLU A 1 286 ? 15.710 3.645 -11.423 1.00 98.75 286 GLU A O 1
ATOM 2176 N N . VAL A 1 287 ? 17.371 4.889 -10.558 1.00 98.50 287 VAL A N 1
ATOM 2177 C CA . VAL A 1 287 ? 17.447 4.175 -9.276 1.00 98.50 287 VAL A CA 1
ATOM 2178 C C . VAL A 1 287 ? 17.061 5.108 -8.139 1.00 98.50 287 VAL A C 1
ATOM 2180 O O . VAL A 1 287 ? 17.715 6.124 -7.926 1.00 98.50 287 VAL A O 1
ATOM 2183 N N . VAL A 1 288 ? 16.028 4.741 -7.382 1.00 97.75 288 VAL A N 1
ATOM 2184 C CA . VAL A 1 288 ? 15.528 5.509 -6.236 1.00 97.75 288 VAL A CA 1
ATOM 2185 C C . VAL A 1 288 ? 15.839 4.774 -4.930 1.00 97.75 288 VAL A C 1
ATOM 2187 O O . VAL A 1 288 ? 15.329 3.676 -4.700 1.00 97.75 288 VAL A O 1
ATOM 2190 N N . GLY A 1 289 ? 16.640 5.394 -4.061 1.00 94.88 289 GLY A N 1
ATOM 2191 C CA . GLY A 1 289 ? 16.830 5.005 -2.656 1.00 94.88 289 GLY A CA 1
ATOM 2192 C C . GLY A 1 289 ? 17.825 3.872 -2.356 1.00 94.88 289 GLY A C 1
ATOM 2193 O O . GLY A 1 289 ? 18.159 3.674 -1.188 1.00 94.88 289 GLY A O 1
ATOM 2194 N N . ASP A 1 290 ? 18.337 3.146 -3.356 1.00 95.69 290 ASP A N 1
ATOM 2195 C CA . ASP A 1 290 ? 19.249 2.006 -3.149 1.00 95.69 290 ASP A CA 1
ATOM 2196 C C . ASP A 1 290 ? 20.593 2.200 -3.857 1.00 95.69 290 ASP A C 1
ATOM 2198 O O . ASP A 1 290 ? 20.754 1.945 -5.055 1.00 95.69 290 ASP A O 1
ATOM 2202 N N . ARG A 1 291 ? 21.583 2.673 -3.096 1.00 95.75 291 ARG A N 1
ATOM 2203 C CA . ARG A 1 291 ? 22.915 2.955 -3.636 1.00 95.75 291 ARG A CA 1
ATOM 2204 C C . ARG A 1 291 ? 23.650 1.688 -4.079 1.00 95.75 291 ARG A C 1
ATOM 2206 O O . ARG A 1 291 ? 24.367 1.735 -5.070 1.00 95.75 291 ARG A O 1
ATOM 2213 N N . ALA A 1 292 ? 23.428 0.558 -3.406 1.00 96.50 292 ALA A N 1
ATOM 2214 C CA . ALA A 1 292 ? 24.082 -0.699 -3.759 1.00 96.50 292 ALA A CA 1
ATOM 2215 C C . ALA A 1 292 ? 23.624 -1.200 -5.136 1.00 96.50 292 ALA A C 1
ATOM 2217 O O . ALA A 1 292 ? 24.449 -1.636 -5.935 1.00 96.50 292 ALA A O 1
ATOM 2218 N N . VAL A 1 293 ? 22.327 -1.081 -5.439 1.00 97.94 293 VAL A N 1
ATOM 2219 C CA . VAL A 1 293 ? 21.780 -1.377 -6.773 1.00 97.94 293 VAL A CA 1
ATOM 2220 C C . VAL A 1 293 ? 22.330 -0.417 -7.824 1.00 97.94 293 VAL A C 1
ATOM 2222 O O . VAL A 1 293 ? 22.759 -0.861 -8.887 1.00 97.94 293 VAL A O 1
ATOM 2225 N N . PHE A 1 294 ? 22.366 0.886 -7.527 1.00 98.00 294 PHE A N 1
ATOM 2226 C CA . PHE A 1 294 ? 22.924 1.881 -8.445 1.00 98.00 294 PHE A CA 1
ATOM 2227 C C . PHE A 1 294 ? 24.386 1.582 -8.796 1.00 98.00 294 PHE A C 1
ATOM 2229 O O . PHE A 1 294 ? 24.733 1.533 -9.976 1.00 98.00 294 PHE A O 1
ATOM 2236 N N . ASP A 1 295 ? 25.237 1.342 -7.799 1.00 97.75 295 ASP A N 1
ATOM 2237 C CA . ASP A 1 295 ? 26.662 1.078 -8.012 1.00 97.75 295 ASP A CA 1
ATOM 2238 C C . ASP A 1 295 ? 26.880 -0.244 -8.777 1.00 97.75 295 ASP A C 1
ATOM 2240 O O . ASP A 1 295 ? 27.745 -0.314 -9.648 1.00 97.75 295 ASP A O 1
ATOM 2244 N N . ALA A 1 296 ? 26.038 -1.253 -8.528 1.00 98.00 296 ALA A N 1
ATOM 2245 C CA . ALA A 1 296 ? 26.080 -2.571 -9.161 1.00 98.00 296 ALA A CA 1
ATOM 2246 C C . ALA A 1 296 ? 25.704 -2.604 -10.656 1.00 98.00 296 ALA A C 1
ATOM 2248 O O . ALA A 1 296 ? 26.088 -3.548 -11.349 1.00 98.00 296 ALA A O 1
ATOM 2249 N N . LEU A 1 297 ? 24.948 -1.620 -11.159 1.00 98.44 297 LEU A N 1
ATOM 2250 C CA . LEU A 1 297 ? 24.519 -1.587 -12.562 1.00 98.44 297 LEU A CA 1
ATOM 2251 C C . LEU A 1 297 ? 25.719 -1.425 -13.522 1.00 98.44 297 LEU A C 1
ATOM 2253 O O . LEU A 1 297 ? 26.448 -0.431 -13.403 1.00 98.44 297 LEU A O 1
ATOM 2257 N N . PRO A 1 298 ? 25.892 -2.322 -14.516 1.00 97.38 298 PRO A N 1
ATOM 2258 C CA . PRO A 1 298 ? 27.022 -2.322 -15.450 1.00 97.38 298 PRO A CA 1
ATOM 2259 C C . PRO A 1 298 ? 26.803 -1.353 -16.629 1.00 97.38 298 PRO A C 1
ATOM 2261 O O . PRO A 1 298 ? 26.771 -1.752 -17.794 1.00 97.38 298 PRO A O 1
ATOM 2264 N N . THR A 1 299 ? 26.587 -0.073 -16.321 1.00 97.81 299 THR A N 1
ATOM 2265 C CA . THR A 1 299 ? 26.436 1.024 -17.291 1.00 97.81 299 THR A CA 1
ATOM 2266 C C . THR A 1 299 ? 26.673 2.378 -16.624 1.00 97.81 299 THR A C 1
ATOM 2268 O O . THR A 1 299 ? 26.390 2.544 -15.436 1.00 97.81 299 THR A O 1
ATOM 2271 N N . ASP A 1 300 ? 27.122 3.361 -17.405 1.00 97.19 300 ASP A N 1
ATOM 2272 C CA . ASP A 1 300 ? 27.199 4.765 -16.985 1.00 97.19 300 ASP A CA 1
ATOM 2273 C C . ASP A 1 300 ? 25.895 5.534 -17.265 1.00 97.19 300 ASP A C 1
ATOM 2275 O O . ASP A 1 300 ? 25.688 6.627 -16.737 1.00 97.19 300 ASP A O 1
ATOM 2279 N N . ARG A 1 301 ? 24.967 4.969 -18.056 1.00 98.19 301 ARG A N 1
ATOM 2280 C CA . ARG A 1 301 ? 23.644 5.562 -18.335 1.00 98.19 301 ARG A CA 1
ATOM 2281 C C . ARG A 1 301 ? 22.653 5.290 -17.208 1.00 98.19 301 ARG A C 1
ATOM 2283 O O . ARG A 1 301 ? 21.595 4.696 -17.399 1.00 98.19 301 ARG A O 1
ATOM 2290 N N . LYS A 1 302 ? 23.012 5.731 -16.009 1.00 98.44 302 LYS A N 1
ATOM 2291 C CA . LYS A 1 302 ? 22.217 5.564 -14.795 1.00 98.44 302 LYS A CA 1
ATOM 2292 C C . LYS A 1 302 ? 22.138 6.861 -14.005 1.00 98.44 302 LYS A C 1
ATOM 2294 O O . LYS A 1 302 ? 23.085 7.643 -13.975 1.00 98.44 302 LYS A O 1
ATOM 2299 N N . ARG A 1 303 ? 21.011 7.084 -13.336 1.00 98.62 303 ARG A N 1
ATOM 2300 C CA . ARG A 1 303 ? 20.777 8.223 -12.444 1.00 98.62 303 ARG A CA 1
ATOM 2301 C C . ARG A 1 303 ? 20.305 7.720 -11.089 1.00 98.62 303 ARG A C 1
ATOM 2303 O O . ARG A 1 303 ? 19.483 6.810 -11.003 1.00 98.62 303 ARG A O 1
ATOM 2310 N N . PHE A 1 304 ? 20.867 8.308 -10.040 1.00 98.44 304 PHE A N 1
ATOM 2311 C CA . PHE A 1 304 ? 20.491 8.029 -8.663 1.00 98.44 304 PHE A CA 1
ATOM 2312 C C . PHE A 1 304 ? 19.601 9.149 -8.140 1.00 98.44 304 PHE A C 1
ATOM 2314 O O . PHE A 1 304 ? 19.906 10.326 -8.336 1.00 98.44 304 PHE A O 1
ATOM 2321 N N . HIS A 1 305 ? 18.549 8.766 -7.431 1.00 97.62 305 HIS A N 1
ATOM 2322 C CA . HIS A 1 305 ? 17.661 9.660 -6.706 1.00 97.62 305 HIS A CA 1
ATOM 2323 C C . HIS A 1 305 ? 17.583 9.200 -5.255 1.00 97.62 305 HIS A C 1
ATOM 2325 O O . HIS A 1 305 ? 17.476 8.001 -4.977 1.00 97.62 305 HIS A O 1
ATOM 2331 N N . ASP A 1 306 ? 17.591 10.156 -4.332 1.00 93.81 306 ASP A N 1
ATOM 2332 C CA . ASP A 1 306 ? 17.222 9.902 -2.940 1.00 93.81 306 ASP A CA 1
ATOM 2333 C C . ASP A 1 306 ? 15.710 9.618 -2.823 1.00 93.81 306 ASP A C 1
ATOM 2335 O O . ASP A 1 306 ? 15.016 9.368 -3.809 1.00 93.81 306 ASP A O 1
ATOM 2339 N N . TYR A 1 307 ? 15.168 9.638 -1.606 1.00 89.50 307 TYR A N 1
ATOM 2340 C CA . TYR A 1 307 ? 13.729 9.498 -1.393 1.00 89.50 307 TYR A CA 1
ATOM 2341 C C . TYR A 1 307 ? 12.946 10.600 -2.112 1.00 89.50 307 TYR A C 1
ATOM 2343 O O . TYR A 1 307 ? 13.156 11.789 -1.874 1.00 89.50 307 TYR A O 1
ATOM 2351 N N . LEU A 1 308 ? 12.001 10.181 -2.950 1.00 90.81 308 LEU A N 1
ATOM 2352 C CA . LEU A 1 308 ? 11.094 11.068 -3.666 1.00 90.81 308 LEU A CA 1
ATOM 2353 C C . LEU A 1 308 ? 9.727 11.113 -2.972 1.00 90.81 308 LEU A C 1
ATOM 2355 O O . LEU A 1 308 ? 9.270 10.079 -2.468 1.00 90.81 308 LEU A O 1
ATOM 2359 N N . PRO A 1 309 ? 9.030 12.264 -2.994 1.00 88.94 309 PRO A N 1
ATOM 2360 C CA . PRO A 1 309 ? 7.592 12.301 -2.752 1.00 88.94 309 PRO A CA 1
ATOM 2361 C C . PRO A 1 309 ? 6.871 11.285 -3.645 1.00 88.94 309 PRO A C 1
ATOM 2363 O O . PRO A 1 309 ? 7.261 11.079 -4.795 1.00 88.94 309 PRO A O 1
ATOM 2366 N N . TYR A 1 310 ? 5.806 10.655 -3.147 1.00 88.38 310 TYR A N 1
ATOM 2367 C CA . TYR A 1 310 ? 5.164 9.540 -3.854 1.00 88.38 310 TYR A CA 1
ATOM 2368 C C . TYR A 1 310 ? 4.649 9.924 -5.255 1.00 88.38 310 TYR A C 1
ATOM 2370 O O . TYR A 1 310 ? 4.841 9.175 -6.211 1.00 88.38 310 TYR A O 1
ATOM 2378 N N . ALA A 1 311 ? 4.102 11.133 -5.423 1.00 87.62 311 ALA A N 1
ATOM 2379 C CA . ALA A 1 311 ? 3.696 11.639 -6.736 1.00 87.62 311 ALA A CA 1
ATOM 2380 C C . ALA A 1 311 ? 4.879 11.785 -7.717 1.00 87.62 311 ALA A C 1
ATOM 2382 O O . ALA A 1 311 ? 4.746 11.485 -8.903 1.00 87.62 311 ALA A O 1
ATOM 2383 N N . ASP A 1 312 ? 6.049 12.208 -7.233 1.00 93.19 312 ASP A N 1
ATOM 2384 C CA . ASP A 1 312 ? 7.259 12.341 -8.051 1.00 93.19 312 ASP A CA 1
ATOM 2385 C C . ASP A 1 312 ? 7.867 10.971 -8.370 1.00 93.19 312 ASP A C 1
ATOM 2387 O O . ASP A 1 312 ? 8.324 10.748 -9.491 1.00 93.19 312 ASP A O 1
ATOM 2391 N N . TYR A 1 313 ? 7.796 10.031 -7.422 1.00 94.75 313 TYR A N 1
ATOM 2392 C CA . TYR A 1 313 ? 8.156 8.626 -7.611 1.00 94.75 313 TYR A CA 1
ATOM 2393 C C . TYR A 1 313 ? 7.337 7.985 -8.743 1.00 94.75 313 TYR A C 1
ATOM 2395 O O . TYR A 1 313 ? 7.915 7.411 -9.668 1.00 94.75 313 TYR A O 1
ATOM 2403 N N . LEU A 1 314 ? 6.006 8.140 -8.721 1.00 94.00 314 LEU A N 1
ATOM 2404 C CA . LEU A 1 314 ? 5.122 7.636 -9.778 1.00 94.00 314 LEU A CA 1
ATOM 2405 C C . LEU A 1 314 ? 5.361 8.349 -11.113 1.00 94.00 314 LEU A C 1
ATOM 2407 O O . LEU A 1 314 ? 5.356 7.702 -12.159 1.00 94.00 314 LEU A O 1
ATOM 2411 N N . ARG A 1 315 ? 5.626 9.663 -11.106 1.00 95.06 315 ARG A N 1
ATOM 2412 C CA . ARG A 1 315 ? 5.933 10.416 -12.334 1.00 95.06 315 ARG A CA 1
ATOM 2413 C C . ARG A 1 315 ? 7.238 9.955 -12.980 1.00 95.06 315 ARG A C 1
ATOM 2415 O O . ARG A 1 315 ? 7.282 9.792 -14.198 1.00 95.06 315 ARG A O 1
ATOM 2422 N N . LEU A 1 316 ? 8.280 9.725 -12.179 1.00 97.69 316 LEU A N 1
ATOM 2423 C CA . LEU A 1 316 ? 9.559 9.193 -12.649 1.00 97.69 316 LEU A CA 1
ATOM 2424 C C . LEU A 1 316 ? 9.385 7.782 -13.224 1.00 97.69 316 LEU A C 1
ATOM 2426 O O . LEU A 1 316 ? 9.822 7.519 -14.345 1.00 97.69 316 LEU A O 1
ATOM 2430 N N . MET A 1 317 ? 8.677 6.903 -12.507 1.00 97.69 317 MET A N 1
ATOM 2431 C CA . MET A 1 317 ? 8.334 5.561 -12.990 1.00 97.69 317 MET A CA 1
ATOM 2432 C C . MET A 1 317 ? 7.517 5.616 -14.289 1.00 97.69 317 MET A C 1
ATOM 2434 O O . MET A 1 317 ? 7.793 4.872 -15.225 1.00 97.69 317 MET A O 1
ATOM 2438 N N . GLY A 1 318 ? 6.579 6.558 -14.401 1.00 96.88 318 GLY A N 1
ATOM 2439 C CA . GLY A 1 318 ? 5.798 6.812 -15.612 1.00 96.88 318 GLY A CA 1
ATOM 2440 C C . GLY A 1 318 ? 6.621 7.339 -16.792 1.00 96.88 318 GLY A C 1
ATOM 2441 O O . GLY A 1 318 ? 6.126 7.354 -17.917 1.00 96.88 318 GLY A O 1
ATOM 2442 N N . GLY A 1 319 ? 7.876 7.738 -16.587 1.00 97.38 319 GLY A N 1
ATOM 2443 C CA . GLY A 1 319 ? 8.836 8.012 -17.659 1.00 97.38 319 GLY A CA 1
ATOM 2444 C C . GLY A 1 319 ? 9.589 6.774 -18.157 1.00 97.38 319 GLY A C 1
ATOM 2445 O O . GLY A 1 319 ? 10.386 6.891 -19.085 1.00 97.38 319 GLY A O 1
ATOM 2446 N N . CYS A 1 320 ? 9.365 5.608 -17.549 1.00 98.50 320 CYS A N 1
ATOM 2447 C CA . CYS A 1 320 ? 10.115 4.382 -17.797 1.00 98.50 320 CYS A CA 1
ATOM 2448 C C . CYS A 1 320 ? 9.261 3.333 -18.524 1.00 98.50 320 CYS A C 1
ATOM 2450 O O . CYS A 1 320 ? 8.040 3.278 -18.374 1.00 98.50 320 CYS A O 1
ATOM 2452 N N . ALA A 1 321 ? 9.915 2.495 -19.325 1.00 98.31 321 ALA A N 1
ATOM 2453 C CA . ALA A 1 321 ? 9.296 1.375 -20.028 1.00 98.31 321 ALA A CA 1
ATOM 2454 C C . ALA A 1 321 ? 9.102 0.157 -19.113 1.00 98.31 321 ALA A C 1
ATOM 2456 O O . ALA A 1 321 ? 8.091 -0.540 -19.217 1.00 98.31 321 ALA A O 1
ATOM 2457 N N . VAL A 1 322 ? 10.072 -0.097 -18.230 1.00 98.75 322 VAL A N 1
ATOM 2458 C CA . VAL A 1 322 ? 10.109 -1.278 -17.357 1.00 98.75 322 VAL A CA 1
ATOM 2459 C C . VAL A 1 322 ? 10.389 -0.855 -15.919 1.00 98.75 322 VAL A C 1
ATOM 2461 O O . VAL A 1 322 ? 11.203 0.036 -15.692 1.00 98.75 322 VAL A O 1
ATOM 2464 N N . SER A 1 323 ? 9.743 -1.504 -14.953 1.00 98.69 323 SER A N 1
ATOM 2465 C CA . SER A 1 323 ? 10.000 -1.359 -13.516 1.00 98.69 323 SER A CA 1
ATOM 2466 C C . SER A 1 323 ? 10.512 -2.681 -12.943 1.00 98.69 323 SER A C 1
ATOM 2468 O O . SER A 1 323 ? 9.853 -3.711 -13.072 1.00 98.69 323 SER A O 1
ATOM 2470 N N . LEU A 1 324 ? 11.688 -2.669 -12.317 1.00 98.69 324 LEU A N 1
ATOM 2471 C CA . LEU A 1 324 ? 12.298 -3.841 -11.695 1.00 98.69 324 LEU A CA 1
ATOM 2472 C C . LEU A 1 324 ? 11.850 -3.971 -10.239 1.00 98.69 324 LEU A C 1
ATOM 2474 O O . LEU A 1 324 ? 11.930 -3.021 -9.459 1.00 98.69 324 LEU A O 1
ATOM 2478 N N . SER A 1 325 ? 11.434 -5.174 -9.849 1.00 97.56 325 SER A N 1
ATOM 2479 C CA . SER A 1 325 ? 11.067 -5.512 -8.469 1.00 97.56 325 SER A CA 1
ATOM 2480 C C . SER A 1 325 ? 11.698 -6.834 -8.005 1.00 97.56 325 SER A C 1
ATOM 2482 O O . SER A 1 325 ? 10.975 -7.798 -7.739 1.00 97.56 325 SER A O 1
ATOM 2484 N N . PRO A 1 326 ? 13.041 -6.905 -7.902 1.00 96.56 326 PRO A N 1
ATOM 2485 C CA . PRO A 1 326 ? 13.730 -8.083 -7.389 1.00 96.56 326 PRO A CA 1
ATOM 2486 C C . PRO A 1 326 ? 13.532 -8.206 -5.880 1.00 96.56 326 PRO A C 1
ATOM 2488 O O . PRO A 1 326 ? 13.740 -7.252 -5.120 1.00 96.56 326 PRO A O 1
ATOM 2491 N N . ILE A 1 327 ? 13.109 -9.386 -5.441 1.00 93.25 327 ILE A N 1
ATOM 2492 C CA . ILE A 1 327 ? 12.903 -9.710 -4.032 1.00 93.25 327 ILE A CA 1
ATOM 2493 C C . ILE A 1 327 ? 13.388 -11.138 -3.812 1.00 93.25 327 ILE A C 1
ATOM 2495 O O . ILE A 1 327 ? 12.897 -12.065 -4.442 1.00 93.25 327 ILE A O 1
ATOM 2499 N N . GLU A 1 328 ? 14.372 -11.288 -2.929 1.00 90.50 328 GLU A N 1
ATOM 2500 C CA . GLU A 1 328 ? 14.857 -12.596 -2.490 1.00 90.50 328 GLU A CA 1
ATOM 2501 C C . GLU A 1 328 ? 13.763 -13.317 -1.708 1.00 90.50 328 GLU A C 1
ATOM 2503 O O . GLU A 1 328 ? 13.105 -12.681 -0.886 1.00 90.50 328 GLU A O 1
ATOM 2508 N N . ASP A 1 329 ? 13.599 -14.620 -1.913 1.00 89.56 329 ASP A N 1
ATOM 2509 C CA . ASP A 1 329 ? 12.671 -15.409 -1.113 1.00 89.56 329 ASP A CA 1
ATOM 2510 C C . ASP A 1 329 ? 13.224 -15.612 0.304 1.00 89.56 329 ASP A C 1
ATOM 2512 O O . ASP A 1 329 ? 14.269 -16.231 0.513 1.00 89.56 329 ASP A O 1
ATOM 2516 N N . ARG A 1 330 ? 12.545 -15.029 1.292 1.00 88.50 330 ARG A N 1
ATOM 2517 C CA . ARG A 1 330 ? 12.884 -15.136 2.714 1.00 88.50 330 ARG A CA 1
ATOM 2518 C C . ARG A 1 330 ? 11.597 -15.207 3.529 1.00 88.50 330 ARG A C 1
ATOM 2520 O O . ARG A 1 330 ? 10.596 -14.620 3.111 1.00 88.50 330 ARG A O 1
ATOM 2527 N N . PRO A 1 331 ? 11.627 -15.837 4.718 1.00 89.75 331 PRO A N 1
ATOM 2528 C CA . PRO A 1 331 ? 10.442 -15.997 5.550 1.00 89.75 331 PRO A CA 1
ATOM 2529 C C . PRO A 1 331 ? 9.658 -14.697 5.728 1.00 89.75 331 PRO A C 1
ATOM 2531 O O . PRO A 1 331 ? 10.243 -13.639 5.988 1.00 89.75 331 PRO A O 1
ATOM 2534 N N . PHE A 1 332 ? 8.334 -14.809 5.622 1.00 90.88 332 PHE A N 1
ATOM 2535 C CA . PHE A 1 332 ? 7.357 -13.732 5.774 1.00 90.88 332 PHE A CA 1
ATOM 2536 C C . PHE A 1 332 ? 7.376 -12.662 4.667 1.00 90.88 332 PHE A C 1
ATOM 2538 O O . PHE A 1 332 ? 6.623 -11.694 4.748 1.00 90.88 332 PHE A O 1
ATOM 2545 N N . LEU A 1 333 ? 8.239 -12.747 3.644 1.00 89.31 333 LEU A N 1
ATOM 2546 C CA . LEU A 1 333 ? 8.200 -11.780 2.538 1.00 89.31 333 LEU A CA 1
ATOM 2547 C C . LEU A 1 333 ? 6.958 -11.931 1.664 1.00 89.31 333 LEU A C 1
ATOM 2549 O O . LEU A 1 333 ? 6.482 -10.921 1.151 1.00 89.31 333 LEU A O 1
ATOM 2553 N N . ASP A 1 334 ? 6.428 -13.141 1.568 1.00 88.25 334 ASP A N 1
ATOM 2554 C CA . ASP A 1 334 ? 5.149 -13.500 0.957 1.00 88.25 334 ASP A CA 1
ATOM 2555 C C . ASP A 1 334 ? 3.939 -12.823 1.624 1.00 88.25 334 ASP A C 1
ATOM 2557 O O . ASP A 1 334 ? 2.886 -12.702 1.006 1.00 88.25 334 ASP A O 1
ATOM 2561 N N . THR A 1 335 ? 4.083 -12.301 2.850 1.00 92.69 335 THR A N 1
ATOM 2562 C CA . THR A 1 335 ? 3.021 -11.510 3.486 1.00 92.69 335 THR A CA 1
ATOM 2563 C C . THR A 1 335 ? 2.940 -10.072 2.969 1.00 92.69 335 THR A C 1
ATOM 2565 O O . THR A 1 335 ? 1.984 -9.364 3.289 1.00 92.69 335 THR A O 1
ATOM 2568 N N . LYS A 1 336 ? 3.941 -9.587 2.222 1.00 92.38 336 LYS A N 1
ATOM 2569 C CA . LYS A 1 336 ? 3.903 -8.239 1.635 1.00 92.38 336 LYS A CA 1
ATOM 2570 C C . LYS A 1 336 ? 2.884 -8.170 0.500 1.00 92.38 336 LYS A C 1
ATOM 2572 O O . LYS A 1 336 ? 2.648 -9.142 -0.203 1.00 92.38 336 LYS A O 1
ATOM 2577 N N . SER A 1 337 ? 2.346 -6.977 0.274 1.00 94.12 337 SER A N 1
ATOM 2578 C CA . SER A 1 337 ? 1.442 -6.708 -0.844 1.00 94.12 337 SER A CA 1
ATOM 2579 C C . SER A 1 337 ? 2.160 -6.449 -2.167 1.00 94.12 337 SER A C 1
ATOM 2581 O O . SER A 1 337 ? 3.354 -6.142 -2.234 1.00 94.12 337 SER A O 1
ATOM 2583 N N . ASP A 1 338 ? 1.369 -6.476 -3.231 1.00 95.50 338 ASP A N 1
ATOM 2584 C CA . ASP A 1 338 ? 1.739 -6.206 -4.615 1.00 95.50 338 ASP A CA 1
ATOM 2585 C C . ASP A 1 338 ? 1.773 -4.704 -4.967 1.00 95.50 338 ASP A C 1
ATOM 2587 O O . ASP A 1 338 ? 1.673 -4.333 -6.133 1.00 95.50 338 ASP A O 1
ATOM 2591 N N . ALA A 1 339 ? 1.953 -3.807 -3.992 1.00 95.06 339 ALA A N 1
ATOM 2592 C CA . ALA A 1 339 ? 1.874 -2.357 -4.208 1.00 95.06 339 ALA A CA 1
ATOM 2593 C C . ALA A 1 339 ? 2.768 -1.842 -5.357 1.00 95.06 339 ALA A C 1
ATOM 2595 O O . ALA A 1 339 ? 2.358 -0.968 -6.113 1.00 95.06 339 ALA A O 1
ATOM 2596 N N . LYS A 1 340 ? 3.967 -2.414 -5.550 1.00 95.25 340 LYS A N 1
ATOM 2597 C CA . LYS A 1 340 ? 4.862 -2.022 -6.658 1.00 95.25 340 LYS A CA 1
ATOM 2598 C C . LYS A 1 340 ? 4.360 -2.451 -8.033 1.00 95.25 340 LYS A C 1
ATOM 2600 O O . LYS A 1 340 ? 4.682 -1.789 -9.016 1.00 95.25 340 LYS A O 1
ATOM 2605 N N . PHE A 1 341 ? 3.577 -3.526 -8.105 1.00 97.94 341 PHE A N 1
ATOM 2606 C CA . PHE A 1 341 ? 2.880 -3.894 -9.330 1.00 97.94 341 PHE A CA 1
ATOM 2607 C C . PHE A 1 341 ? 1.802 -2.862 -9.657 1.00 97.94 341 PHE A C 1
ATOM 2609 O O . PHE A 1 341 ? 1.755 -2.398 -10.790 1.00 97.94 341 PHE A O 1
ATOM 2616 N N . LEU A 1 342 ? 1.018 -2.424 -8.668 1.00 97.81 342 LEU A N 1
ATOM 2617 C CA . LEU A 1 342 ? 0.021 -1.369 -8.871 1.00 97.81 342 LEU A CA 1
ATOM 2618 C C . LEU A 1 342 ? 0.645 -0.026 -9.269 1.00 97.81 342 LEU A C 1
ATOM 2620 O O . LEU A 1 342 ? 0.149 0.625 -10.189 1.00 97.81 342 LEU A O 1
ATOM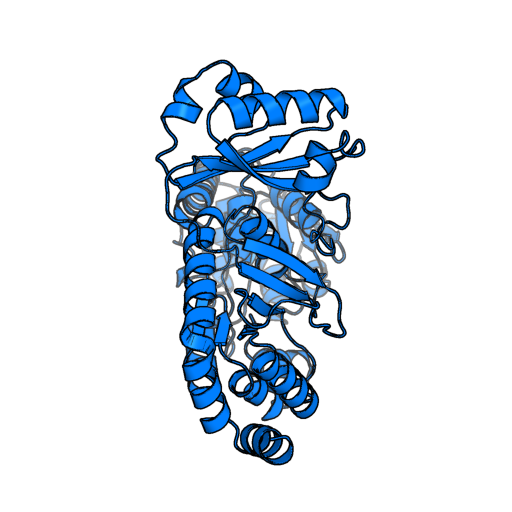 2624 N N . ASP A 1 343 ? 1.751 0.366 -8.626 1.00 97.00 343 ASP A N 1
ATOM 2625 C CA . ASP A 1 343 ? 2.518 1.564 -8.994 1.00 97.00 343 ASP A CA 1
ATOM 2626 C C . ASP A 1 343 ? 2.952 1.486 -10.471 1.00 97.00 343 ASP A C 1
ATOM 2628 O O . ASP A 1 343 ? 2.713 2.408 -11.249 1.00 97.00 343 ASP A O 1
ATOM 2632 N N . ALA A 1 344 ? 3.539 0.355 -10.887 1.00 97.88 344 ALA A N 1
ATOM 2633 C CA . ALA A 1 344 ? 4.017 0.159 -12.256 1.00 97.88 344 ALA A CA 1
ATOM 2634 C C . ALA A 1 344 ? 2.872 0.137 -13.276 1.00 97.88 344 ALA A C 1
ATOM 2636 O O . ALA A 1 344 ? 2.928 0.844 -14.284 1.00 97.88 344 ALA A O 1
ATOM 2637 N N . ALA A 1 345 ? 1.816 -0.622 -12.988 1.00 97.88 345 ALA A N 1
ATOM 2638 C CA . ALA A 1 345 ? 0.650 -0.759 -13.847 1.00 97.88 345 ALA A CA 1
ATOM 2639 C C . ALA A 1 345 ? -0.076 0.581 -14.048 1.00 97.88 345 ALA A C 1
ATOM 2641 O O . ALA A 1 345 ? -0.376 0.949 -15.184 1.00 97.88 345 ALA A O 1
ATOM 2642 N N . SER A 1 346 ? -0.286 1.354 -12.976 1.00 95.56 346 SER A N 1
ATOM 2643 C CA . SER A 1 346 ? -0.910 2.685 -13.063 1.00 95.56 346 SER A CA 1
ATOM 2644 C C . SER A 1 346 ? -0.034 3.708 -13.794 1.00 95.56 346 SER A C 1
ATOM 2646 O O . SER A 1 346 ? -0.551 4.541 -14.536 1.00 95.56 346 SER A O 1
ATOM 2648 N N . ALA A 1 347 ? 1.293 3.608 -13.669 1.00 96.00 347 ALA A N 1
ATOM 2649 C CA . ALA A 1 347 ? 2.250 4.440 -14.402 1.00 96.00 347 ALA A CA 1
ATOM 2650 C C . ALA A 1 347 ? 2.452 4.017 -15.879 1.00 96.00 347 ALA A C 1
ATOM 2652 O O . ALA A 1 347 ? 3.098 4.732 -16.663 1.00 96.00 347 ALA A O 1
ATOM 2653 N N . GLY A 1 348 ? 1.910 2.863 -16.283 1.00 96.62 348 GLY A N 1
ATOM 2654 C CA . GLY A 1 348 ? 2.082 2.288 -17.618 1.00 96.62 348 GLY A CA 1
ATOM 2655 C C . GLY A 1 348 ? 3.479 1.714 -17.876 1.00 96.62 348 GLY A C 1
ATOM 2656 O O . GLY A 1 348 ? 3.912 1.675 -19.027 1.00 96.62 348 GLY A O 1
ATOM 2657 N N . ALA A 1 349 ? 4.201 1.323 -16.824 1.00 98.06 349 ALA A N 1
ATOM 2658 C CA . ALA A 1 349 ? 5.466 0.602 -16.914 1.00 98.06 349 ALA A CA 1
ATOM 2659 C C . ALA A 1 349 ? 5.217 -0.907 -16.770 1.00 98.06 349 ALA A C 1
ATOM 2661 O O . ALA A 1 349 ? 4.450 -1.344 -15.911 1.00 98.06 349 ALA A O 1
ATOM 2662 N N . VAL A 1 350 ? 5.892 -1.726 -17.579 1.00 98.56 350 VAL A N 1
ATOM 2663 C CA . VAL A 1 350 ? 5.833 -3.187 -17.422 1.00 98.56 350 VAL A CA 1
ATOM 2664 C C . VAL A 1 350 ? 6.660 -3.586 -16.205 1.00 98.56 350 VAL A C 1
ATOM 2666 O O . VAL A 1 350 ? 7.845 -3.264 -16.135 1.00 98.56 350 VAL A O 1
ATOM 2669 N N . ILE A 1 351 ? 6.065 -4.291 -15.244 1.00 98.62 351 ILE A N 1
ATOM 2670 C CA . ILE A 1 351 ? 6.825 -4.825 -14.111 1.00 98.62 351 ILE A CA 1
ATOM 2671 C C . ILE A 1 351 ? 7.601 -6.087 -14.521 1.00 98.62 351 ILE A C 1
ATOM 2673 O O . ILE A 1 351 ? 7.050 -6.967 -15.182 1.00 98.62 351 ILE A O 1
ATOM 2677 N N . LEU A 1 352 ? 8.864 -6.182 -14.106 1.00 98.81 352 LEU A N 1
ATOM 2678 C CA . LEU A 1 352 ? 9.670 -7.404 -14.103 1.00 98.81 352 LEU A CA 1
ATOM 2679 C C . LEU A 1 352 ? 10.061 -7.715 -12.655 1.00 98.81 352 LEU A C 1
ATOM 2681 O O . LEU A 1 352 ? 10.745 -6.913 -12.011 1.00 98.81 352 LEU A O 1
ATOM 2685 N N . ALA A 1 353 ? 9.598 -8.843 -12.121 1.00 98.31 353 ALA A N 1
ATOM 2686 C CA . ALA A 1 353 ? 9.683 -9.127 -10.691 1.00 98.31 353 ALA A CA 1
ATOM 2687 C C . ALA A 1 353 ? 10.042 -10.579 -10.353 1.00 98.31 353 ALA A C 1
ATOM 2689 O O . ALA A 1 353 ? 9.853 -11.483 -11.161 1.00 98.31 353 ALA A O 1
ATOM 2690 N N . SER A 1 354 ? 10.514 -10.794 -9.122 1.00 97.31 354 SER A N 1
ATOM 2691 C CA . SER A 1 354 ? 10.646 -12.129 -8.516 1.00 97.31 354 SER A CA 1
ATOM 2692 C C . SER A 1 354 ? 9.275 -12.745 -8.183 1.00 97.31 354 SER A C 1
ATOM 2694 O O . SER A 1 354 ? 8.328 -11.997 -7.930 1.00 97.31 354 SER A O 1
ATOM 2696 N N . PRO A 1 355 ? 9.141 -14.080 -8.081 1.00 96.31 355 PRO A N 1
ATOM 2697 C CA . PRO A 1 355 ? 7.853 -14.723 -7.812 1.00 96.31 355 PRO A CA 1
ATOM 2698 C C . PRO A 1 355 ? 7.314 -14.499 -6.387 1.00 96.31 355 PRO A C 1
ATOM 2700 O O . PRO A 1 355 ? 6.102 -14.404 -6.229 1.00 96.31 355 PRO A O 1
ATOM 2703 N N . THR A 1 356 ? 8.170 -14.348 -5.366 1.00 89.50 356 THR A N 1
ATOM 2704 C CA . THR A 1 356 ? 7.819 -14.405 -3.923 1.00 89.50 356 THR A CA 1
ATOM 2705 C C . THR A 1 356 ? 6.565 -13.626 -3.507 1.00 89.50 356 THR A C 1
ATOM 2707 O O . THR A 1 356 ? 5.797 -14.102 -2.682 1.00 89.50 356 THR A O 1
ATOM 2710 N N . ILE A 1 357 ? 6.353 -12.428 -4.061 1.00 91.44 357 ILE A N 1
ATOM 2711 C CA . ILE A 1 357 ? 5.163 -11.593 -3.789 1.00 91.44 357 ILE A CA 1
ATOM 2712 C C . ILE A 1 357 ? 4.239 -11.518 -5.003 1.00 91.44 357 ILE A C 1
ATOM 2714 O O . ILE A 1 357 ? 3.031 -11.345 -4.873 1.00 91.44 357 ILE A O 1
ATOM 2718 N N . TYR A 1 358 ? 4.806 -11.610 -6.204 1.00 96.00 358 TYR A N 1
ATOM 2719 C CA . TYR A 1 358 ? 4.113 -11.212 -7.420 1.00 96.00 358 TYR A CA 1
ATOM 2720 C C . TYR A 1 358 ? 3.525 -12.386 -8.197 1.00 96.00 358 TYR A C 1
ATOM 2722 O O . TYR A 1 358 ? 2.688 -12.141 -9.056 1.00 96.00 358 TYR A O 1
ATOM 2730 N N . ALA A 1 359 ? 3.872 -13.639 -7.888 1.00 93.25 359 ALA A N 1
ATOM 2731 C CA . ALA A 1 359 ? 3.339 -14.808 -8.594 1.00 93.25 359 ALA A CA 1
ATOM 2732 C C . ALA A 1 359 ? 1.803 -14.910 -8.518 1.00 93.25 359 ALA A C 1
ATOM 2734 O O . ALA A 1 359 ? 1.172 -15.373 -9.462 1.00 93.25 359 ALA A O 1
ATOM 2735 N N . GLY A 1 360 ? 1.193 -14.435 -7.423 1.00 90.69 360 GLY A N 1
ATOM 2736 C CA . GLY A 1 360 ? -0.266 -14.387 -7.272 1.00 90.69 360 GLY A CA 1
ATOM 2737 C C . GLY A 1 360 ? -0.946 -13.172 -7.917 1.00 90.69 360 GLY A C 1
ATOM 2738 O O . GLY A 1 360 ? -2.155 -13.198 -8.121 1.00 90.69 360 GLY A O 1
ATOM 2739 N N . ALA A 1 361 ? -0.198 -12.110 -8.237 1.00 92.50 361 ALA A N 1
ATOM 2740 C CA . ALA A 1 361 ? -0.748 -10.836 -8.721 1.00 92.50 361 ALA A CA 1
ATOM 2741 C C . ALA A 1 361 ? -0.418 -10.542 -10.195 1.00 92.50 361 ALA A C 1
ATOM 2743 O O . ALA A 1 361 ? -1.178 -9.863 -10.887 1.00 92.50 361 ALA A O 1
ATOM 2744 N N . VAL A 1 362 ? 0.712 -11.048 -10.688 1.00 97.88 362 VAL A N 1
ATOM 2745 C CA . VAL A 1 362 ? 1.237 -10.801 -12.031 1.00 97.88 362 VAL A CA 1
ATOM 2746 C C . VAL A 1 362 ? 1.087 -12.062 -12.872 1.00 97.88 362 VAL A C 1
ATOM 2748 O O . VAL A 1 362 ? 1.664 -13.104 -12.571 1.00 97.88 362 VAL A O 1
ATOM 2751 N N . ARG A 1 363 ? 0.364 -11.948 -13.988 1.00 98.12 363 ARG A N 1
ATOM 2752 C CA . ARG A 1 363 ? 0.267 -13.002 -14.999 1.00 98.12 363 ARG A CA 1
ATOM 2753 C C . ARG A 1 363 ? 1.421 -12.836 -15.980 1.00 98.12 363 ARG A C 1
ATOM 2755 O O . ARG A 1 363 ? 1.429 -11.885 -16.767 1.00 98.12 363 ARG A O 1
ATOM 2762 N N . HIS A 1 364 ? 2.402 -13.736 -15.907 1.00 98.38 364 HIS A N 1
ATOM 2763 C CA . HIS A 1 364 ? 3.599 -13.701 -16.749 1.00 98.38 364 HIS A CA 1
ATOM 2764 C C . HIS A 1 364 ? 3.233 -13.593 -18.243 1.00 98.38 364 HIS A C 1
ATOM 2766 O O . HIS A 1 364 ? 2.461 -14.395 -18.763 1.00 98.38 364 HIS A O 1
ATOM 2772 N N . GLY A 1 365 ? 3.779 -12.588 -18.933 1.00 97.75 365 GLY A N 1
ATOM 2773 C CA . GLY A 1 365 ? 3.547 -12.323 -20.358 1.00 97.75 365 GLY A CA 1
ATOM 2774 C C . GLY A 1 365 ? 2.206 -11.651 -20.690 1.00 97.75 365 GLY A C 1
ATOM 2775 O O . GLY A 1 365 ? 1.964 -11.325 -21.860 1.00 97.75 365 GLY A O 1
ATOM 2776 N N . ASP A 1 366 ? 1.351 -11.415 -19.689 1.00 98.25 366 ASP A N 1
ATOM 2777 C CA . ASP A 1 366 ? 0.048 -10.757 -19.834 1.00 98.25 366 ASP A CA 1
ATOM 2778 C C . ASP A 1 366 ? -0.020 -9.434 -19.066 1.00 98.25 366 ASP A C 1
ATOM 2780 O O . ASP A 1 366 ? -0.156 -8.400 -19.701 1.00 98.25 366 ASP A O 1
ATOM 2784 N N . THR A 1 367 ? 0.153 -9.423 -17.739 1.00 98.38 367 THR A N 1
ATOM 2785 C CA . THR A 1 367 ? 0.129 -8.184 -16.923 1.00 98.38 367 THR A CA 1
ATOM 2786 C C . THR A 1 367 ? 1.497 -7.779 -16.374 1.00 98.38 367 THR A C 1
ATOM 2788 O O . THR A 1 367 ? 1.650 -6.720 -15.772 1.00 98.38 367 THR A O 1
ATOM 2791 N N . GLY A 1 368 ? 2.522 -8.591 -16.612 1.00 98.62 368 GLY A N 1
ATOM 2792 C CA . GLY A 1 368 ? 3.906 -8.300 -16.260 1.00 98.62 368 GLY A CA 1
ATOM 2793 C C . GLY A 1 368 ? 4.806 -9.478 -16.598 1.00 98.62 368 GLY A C 1
ATOM 2794 O O . GLY A 1 368 ? 4.390 -10.417 -17.275 1.00 98.62 368 GLY A O 1
ATOM 2795 N N . LEU A 1 369 ? 6.045 -9.434 -16.129 1.00 98.81 369 LEU A N 1
ATOM 2796 C CA . LEU A 1 369 ? 7.032 -10.488 -16.318 1.00 98.81 369 LEU A CA 1
ATOM 2797 C C . LEU A 1 369 ? 7.519 -10.983 -14.955 1.00 98.81 369 LEU A C 1
ATOM 2799 O O . LEU A 1 369 ? 7.817 -10.193 -14.059 1.00 98.81 369 LEU A O 1
ATOM 2803 N N . ILE A 1 370 ? 7.611 -12.301 -14.82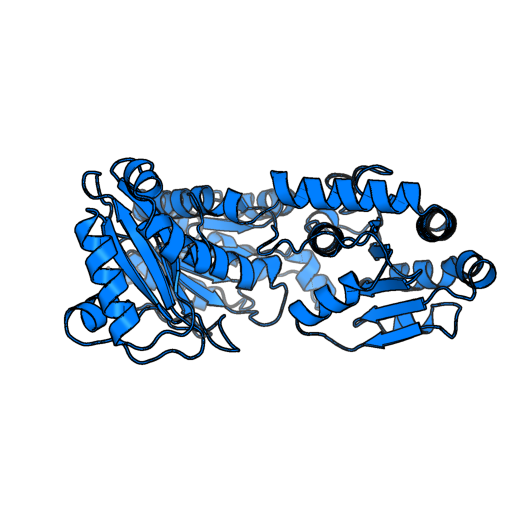1 1.00 98.69 370 ILE A N 1
ATOM 2804 C CA . ILE A 1 370 ? 8.168 -12.974 -13.645 1.00 98.69 370 ILE A CA 1
ATOM 2805 C C . ILE A 1 370 ? 9.490 -13.624 -14.036 1.00 98.69 370 ILE A C 1
ATOM 2807 O O . ILE A 1 370 ? 9.522 -14.397 -14.992 1.00 98.69 370 ILE A O 1
ATOM 2811 N N . ALA A 1 371 ? 10.545 -13.282 -13.301 1.00 98.44 371 ALA A N 1
ATOM 2812 C CA . ALA A 1 371 ? 11.848 -13.928 -13.341 1.00 98.44 371 ALA A CA 1
ATOM 2813 C C . ALA A 1 371 ? 11.930 -14.914 -12.168 1.00 98.44 371 ALA A C 1
ATOM 2815 O O . ALA A 1 371 ? 12.017 -14.490 -11.013 1.00 98.44 371 ALA A O 1
ATOM 2816 N N . GLU A 1 372 ? 11.872 -16.213 -12.463 1.00 97.06 372 GLU A N 1
ATOM 2817 C CA . GLU A 1 372 ? 11.925 -17.294 -11.465 1.00 97.06 372 GLU A CA 1
ATOM 2818 C C . GLU A 1 372 ? 13.311 -17.362 -10.811 1.00 97.06 372 GLU A C 1
ATOM 2820 O O . GLU A 1 372 ? 13.450 -17.667 -9.625 1.00 97.06 372 GLU A O 1
ATOM 2825 N N . ARG A 1 373 ? 14.354 -17.066 -11.592 1.00 97.00 373 ARG A N 1
ATOM 2826 C CA . ARG A 1 373 ? 15.759 -17.211 -11.211 1.00 97.00 373 ARG A CA 1
ATOM 2827 C C . ARG A 1 373 ? 16.579 -16.002 -11.661 1.00 97.00 373 ARG A C 1
ATOM 2829 O O . ARG A 1 373 ? 16.122 -15.162 -12.436 1.00 97.00 373 ARG A O 1
ATOM 2836 N N . LEU A 1 374 ? 17.811 -15.893 -11.161 1.00 97.81 374 LEU A N 1
ATOM 2837 C CA . LEU A 1 374 ? 18.705 -14.770 -11.473 1.00 97.81 374 LEU A CA 1
ATOM 2838 C C . LEU A 1 374 ? 19.002 -14.675 -12.982 1.00 97.81 374 LEU A C 1
ATOM 2840 O O . LEU A 1 374 ? 19.049 -13.585 -13.547 1.00 97.81 374 LEU A O 1
ATOM 2844 N N . GLU A 1 375 ? 19.160 -15.820 -13.635 1.00 98.00 375 GLU A N 1
ATOM 2845 C CA . GLU A 1 375 ? 19.438 -15.961 -15.062 1.00 98.00 375 GLU A CA 1
ATOM 2846 C C . GLU A 1 375 ? 18.307 -15.456 -15.976 1.00 98.00 375 GLU A C 1
ATOM 2848 O O . GLU A 1 375 ? 18.574 -15.107 -17.126 1.00 98.00 375 GLU A O 1
ATOM 2853 N N . ASP A 1 376 ? 17.076 -15.335 -15.469 1.00 98.44 376 ASP A N 1
ATOM 2854 C CA . ASP A 1 376 ? 15.916 -14.904 -16.260 1.00 98.44 376 ASP A CA 1
ATOM 2855 C C . ASP A 1 376 ? 15.861 -13.380 -16.455 1.00 98.44 376 ASP A C 1
ATOM 2857 O O . ASP A 1 376 ? 15.239 -12.885 -17.399 1.00 98.44 376 ASP A O 1
ATOM 2861 N N . TRP A 1 377 ? 16.521 -12.610 -15.583 1.00 98.75 377 TRP A N 1
ATOM 2862 C CA . TRP A 1 377 ? 16.385 -11.151 -15.540 1.00 98.75 377 TRP A CA 1
ATOM 2863 C C . TRP A 1 377 ? 16.882 -10.461 -16.807 1.00 98.75 377 TRP A C 1
ATOM 2865 O O . TRP A 1 377 ? 16.178 -9.617 -17.363 1.00 98.75 377 TRP A O 1
ATOM 2875 N N . ALA A 1 378 ? 18.082 -10.806 -17.277 1.00 98.69 378 ALA A N 1
ATOM 2876 C CA . ALA A 1 378 ? 18.650 -10.181 -18.467 1.00 98.69 378 ALA A CA 1
ATOM 2877 C C . ALA A 1 378 ? 17.854 -10.521 -19.749 1.00 98.69 378 ALA A C 1
ATOM 2879 O O . ALA A 1 378 ? 17.472 -9.583 -20.453 1.00 98.69 378 ALA A O 1
ATOM 2880 N N . PRO A 1 379 ? 17.520 -11.796 -20.049 1.00 98.56 379 PRO A N 1
ATOM 2881 C CA . PRO A 1 379 ? 16.686 -12.139 -21.203 1.00 98.56 379 PRO A CA 1
ATOM 2882 C C . PRO A 1 379 ? 15.313 -11.456 -21.195 1.00 98.56 379 PRO A C 1
ATOM 2884 O O . PRO A 1 379 ? 14.911 -10.881 -22.209 1.00 98.56 379 PRO A O 1
ATOM 2887 N N . LEU A 1 380 ? 14.612 -11.461 -20.054 1.00 98.81 380 LEU A N 1
ATOM 2888 C CA . LEU A 1 380 ? 13.284 -10.851 -19.943 1.00 98.81 380 LEU A CA 1
ATOM 2889 C C . LEU A 1 380 ? 13.337 -9.326 -20.073 1.00 98.81 380 LEU A C 1
ATOM 2891 O O . LEU A 1 380 ? 12.476 -8.738 -20.732 1.00 98.81 380 LEU A O 1
ATOM 2895 N N . LEU A 1 381 ? 14.354 -8.677 -19.498 1.00 98.81 381 LEU A N 1
ATOM 2896 C CA . LEU A 1 381 ? 14.534 -7.237 -19.651 1.00 98.81 381 LEU A CA 1
ATOM 2897 C C . LEU A 1 381 ? 14.868 -6.864 -21.102 1.00 98.81 381 LEU A C 1
ATOM 2899 O O . LEU A 1 381 ? 14.280 -5.921 -21.630 1.00 98.81 381 LEU A O 1
ATOM 2903 N N . SER A 1 382 ? 15.754 -7.612 -21.771 1.00 98.25 382 SER A N 1
ATOM 2904 C CA . SER A 1 382 ? 16.033 -7.419 -23.200 1.00 98.25 382 SER A CA 1
ATOM 2905 C C . SER A 1 382 ? 14.763 -7.533 -24.040 1.00 98.25 382 SER A C 1
ATOM 2907 O O . SER A 1 382 ? 14.475 -6.631 -24.823 1.00 98.25 382 SER A O 1
ATOM 2909 N N . MET A 1 383 ? 13.965 -8.583 -23.827 1.00 97.81 383 MET A N 1
ATOM 2910 C CA . MET A 1 383 ? 12.686 -8.772 -24.514 1.00 97.81 383 MET A CA 1
ATOM 2911 C C . MET A 1 383 ? 11.743 -7.578 -24.295 1.00 97.81 383 MET A C 1
ATOM 2913 O O . MET A 1 383 ? 11.206 -7.038 -25.257 1.00 97.81 383 MET A O 1
ATOM 2917 N N . ALA A 1 384 ? 11.584 -7.107 -23.054 1.00 97.94 384 ALA A N 1
ATOM 2918 C CA . ALA A 1 384 ? 10.718 -5.969 -22.742 1.00 97.94 384 ALA A CA 1
ATOM 2919 C C . ALA A 1 384 ? 11.184 -4.644 -23.381 1.00 97.94 384 ALA A C 1
ATOM 2921 O O . ALA A 1 384 ? 10.359 -3.801 -23.748 1.00 97.94 384 ALA A O 1
ATOM 2922 N N . LEU A 1 385 ? 12.497 -4.444 -23.527 1.00 97.75 385 LEU A N 1
ATOM 2923 C CA . LEU A 1 385 ? 13.068 -3.241 -24.140 1.00 97.75 385 LEU A CA 1
ATOM 2924 C C . LEU A 1 385 ? 13.076 -3.284 -25.677 1.00 97.75 385 LEU A C 1
ATOM 2926 O O . LEU A 1 385 ? 13.097 -2.222 -26.302 1.00 97.75 385 LEU A O 1
ATOM 2930 N N . GLU A 1 386 ? 13.086 -4.469 -26.286 1.00 96.50 386 GLU A N 1
ATOM 2931 C CA . GLU A 1 386 ? 13.199 -4.666 -27.741 1.00 96.50 386 GLU A CA 1
ATOM 2932 C C . GLU A 1 386 ? 11.848 -4.911 -28.425 1.00 96.50 386 GLU A C 1
ATOM 2934 O O . GLU A 1 386 ? 11.600 -4.355 -29.494 1.00 96.50 386 GLU A O 1
ATOM 2939 N N . ASP A 1 387 ? 10.956 -5.693 -27.811 1.00 96.94 387 ASP A N 1
ATOM 2940 C CA . ASP A 1 387 ? 9.627 -5.989 -28.352 1.00 96.94 387 ASP A CA 1
ATOM 2941 C C . ASP A 1 387 ? 8.600 -4.969 -27.837 1.00 96.94 387 ASP A C 1
ATOM 2943 O O . ASP A 1 387 ? 7.923 -5.142 -26.817 1.00 96.94 387 ASP A O 1
ATOM 2947 N N . GLU A 1 388 ? 8.513 -3.845 -28.547 1.00 96.12 388 GLU A N 1
ATOM 2948 C CA . GLU A 1 388 ? 7.566 -2.772 -28.251 1.00 96.12 388 GLU A CA 1
ATOM 2949 C C . GLU A 1 388 ? 6.088 -3.192 -28.345 1.00 96.12 388 GLU A C 1
ATOM 2951 O O . GLU A 1 388 ? 5.342 -2.861 -27.417 1.00 96.12 388 GLU A O 1
ATOM 2956 N N . PRO A 1 389 ? 5.630 -3.925 -29.382 1.00 97.31 389 PRO A N 1
ATOM 2957 C CA . PRO A 1 389 ? 4.264 -4.442 -29.425 1.00 97.31 389 PRO A CA 1
ATOM 2958 C C . PRO A 1 389 ? 3.900 -5.298 -28.206 1.00 97.31 389 PRO A C 1
ATOM 2960 O O . PRO A 1 389 ? 2.845 -5.083 -27.599 1.00 97.31 389 PRO A O 1
ATOM 2963 N N . MET A 1 390 ? 4.774 -6.227 -27.803 1.00 97.75 390 MET A N 1
ATOM 2964 C CA . MET A 1 390 ? 4.568 -7.039 -26.604 1.00 97.75 390 MET A CA 1
ATOM 2965 C C . MET A 1 390 ? 4.535 -6.165 -25.349 1.00 97.75 390 MET A C 1
ATOM 2967 O O . MET A 1 390 ? 3.601 -6.285 -24.554 1.00 97.75 390 MET A O 1
ATOM 2971 N N . ARG A 1 391 ? 5.505 -5.256 -25.178 1.00 97.81 391 ARG A N 1
ATOM 2972 C CA . ARG A 1 391 ? 5.556 -4.349 -24.023 1.00 97.81 391 ARG A CA 1
ATOM 2973 C C . ARG A 1 391 ? 4.272 -3.524 -23.901 1.00 97.81 391 ARG A C 1
ATOM 2975 O O . ARG A 1 391 ? 3.699 -3.454 -22.817 1.00 97.81 391 ARG A O 1
ATOM 2982 N N . ARG A 1 392 ? 3.792 -2.932 -25.002 1.00 97.56 392 ARG A N 1
ATOM 2983 C CA . ARG A 1 392 ? 2.549 -2.140 -25.030 1.00 97.56 392 ARG A CA 1
ATOM 2984 C C . ARG A 1 392 ? 1.329 -2.975 -24.674 1.00 97.56 392 ARG A C 1
ATOM 2986 O O . ARG A 1 392 ? 0.486 -2.516 -23.908 1.00 97.56 392 ARG A O 1
ATOM 2993 N N . ARG A 1 393 ? 1.242 -4.203 -25.196 1.00 98.12 393 ARG A N 1
ATOM 2994 C CA . ARG A 1 393 ? 0.172 -5.140 -24.835 1.00 98.12 393 ARG A CA 1
ATOM 2995 C C . ARG A 1 393 ? 0.179 -5.407 -23.331 1.00 98.12 393 ARG A C 1
ATOM 2997 O O . ARG A 1 393 ? -0.863 -5.242 -22.708 1.00 98.12 393 ARG A O 1
ATOM 3004 N N . ILE A 1 394 ? 1.334 -5.742 -22.755 1.00 98.62 394 ILE A N 1
ATOM 3005 C CA . ILE A 1 394 ? 1.447 -6.041 -21.322 1.00 98.62 394 ILE A CA 1
ATOM 3006 C C . ILE A 1 394 ? 1.076 -4.825 -20.466 1.00 98.62 394 ILE A C 1
ATOM 3008 O O . ILE A 1 394 ? 0.263 -4.937 -19.550 1.00 98.62 394 ILE A O 1
ATOM 3012 N N . ALA A 1 395 ? 1.612 -3.645 -20.792 1.00 98.25 395 ALA A N 1
ATOM 3013 C CA . ALA A 1 395 ? 1.298 -2.410 -20.075 1.00 98.25 395 ALA A CA 1
ATOM 3014 C C . ALA A 1 395 ? -0.205 -2.088 -20.119 1.00 98.25 395 ALA A C 1
ATOM 3016 O O . ALA A 1 395 ? -0.782 -1.713 -19.101 1.00 98.25 395 ALA A O 1
ATOM 3017 N N . ARG A 1 396 ? -0.858 -2.284 -21.273 1.00 98.50 396 ARG A N 1
ATOM 3018 C CA . ARG A 1 396 ? -2.302 -2.061 -21.432 1.00 98.50 396 ARG A CA 1
ATOM 3019 C C . ARG A 1 396 ? -3.138 -3.029 -20.601 1.00 98.50 396 ARG A C 1
ATOM 3021 O O . ARG A 1 396 ? -4.106 -2.595 -19.987 1.00 98.50 396 ARG A O 1
ATOM 3028 N N . GLN A 1 397 ? -2.761 -4.305 -20.551 1.00 98.62 397 GLN A N 1
ATOM 3029 C CA . GLN A 1 397 ? -3.459 -5.301 -19.734 1.00 98.62 397 GLN A CA 1
ATOM 3030 C C . GLN A 1 397 ? -3.287 -5.032 -18.239 1.00 98.62 397 GLN A C 1
ATOM 3032 O O . GLN A 1 397 ? -4.254 -5.102 -17.488 1.00 98.62 397 GLN A O 1
ATOM 3037 N N . ALA A 1 398 ? -2.077 -4.671 -17.804 1.00 98.50 398 ALA A N 1
ATOM 3038 C CA . ALA A 1 398 ? -1.811 -4.300 -16.417 1.00 98.50 398 ALA A CA 1
ATOM 3039 C C . ALA A 1 398 ? -2.604 -3.050 -16.002 1.00 98.50 398 ALA A C 1
ATOM 3041 O O . ALA A 1 398 ? -3.259 -3.040 -14.962 1.00 98.50 398 ALA A O 1
ATOM 3042 N N . TRP A 1 399 ? -2.588 -2.013 -16.842 1.00 98.31 399 TRP A N 1
ATOM 3043 C CA . TRP A 1 399 ? -3.353 -0.786 -16.626 1.00 98.31 399 TRP A CA 1
ATOM 3044 C C . TRP A 1 399 ? -4.868 -1.053 -16.611 1.00 98.31 399 TRP A C 1
ATOM 3046 O O . TRP A 1 399 ? -5.571 -0.537 -15.746 1.00 98.31 399 TRP A O 1
ATOM 3056 N N . GLY A 1 400 ? -5.367 -1.904 -17.516 1.00 97.00 400 GLY A N 1
ATOM 3057 C CA . GLY A 1 400 ? -6.768 -2.334 -17.558 1.00 97.00 400 GLY A CA 1
ATOM 3058 C C . GLY A 1 400 ? -7.185 -3.099 -16.302 1.00 97.00 400 GLY A C 1
ATOM 3059 O O . GLY A 1 400 ? -8.208 -2.777 -15.712 1.00 97.00 400 GLY A O 1
ATOM 3060 N N . TYR A 1 401 ? -6.346 -4.020 -15.822 1.00 97.88 401 TYR A N 1
ATOM 3061 C CA . TYR A 1 401 ? -6.563 -4.704 -14.545 1.00 97.88 401 TYR A CA 1
ATOM 3062 C C . TYR A 1 401 ? -6.666 -3.719 -13.372 1.00 97.88 401 TYR A C 1
ATOM 3064 O O . TYR A 1 401 ? -7.549 -3.852 -12.527 1.00 97.88 401 TYR A O 1
ATOM 3072 N N . VAL A 1 402 ? -5.814 -2.686 -13.330 1.00 95.94 402 VAL A N 1
ATOM 3073 C CA . VAL A 1 402 ? -5.937 -1.645 -12.301 1.00 95.94 402 VAL A CA 1
ATOM 3074 C C . VAL A 1 402 ? -7.271 -0.920 -12.410 1.00 95.94 402 VAL A C 1
ATOM 3076 O O . VAL A 1 402 ? -7.975 -0.829 -11.405 1.00 95.94 402 VAL A O 1
ATOM 3079 N N . ARG A 1 403 ? -7.614 -0.445 -13.615 1.00 94.69 403 ARG A N 1
ATOM 3080 C CA . ARG A 1 403 ? -8.869 0.261 -13.897 1.00 94.69 403 ARG A CA 1
ATOM 3081 C C . ARG A 1 403 ? -10.073 -0.542 -13.427 1.00 94.69 403 ARG A C 1
ATOM 3083 O O . ARG A 1 403 ? -10.931 0.039 -12.783 1.00 94.69 403 ARG A O 1
ATOM 3090 N N . ASP A 1 404 ? -10.112 -1.829 -13.756 1.00 92.00 404 ASP A N 1
ATOM 3091 C CA . ASP A 1 404 ? -11.311 -2.657 -13.633 1.00 92.00 404 ASP A CA 1
ATOM 3092 C C . ASP A 1 404 ? -11.435 -3.336 -12.261 1.00 92.00 404 ASP A C 1
ATOM 3094 O O . ASP A 1 404 ? -12.546 -3.644 -11.835 1.00 92.00 404 ASP A O 1
ATOM 3098 N N . GLU A 1 405 ? -10.322 -3.557 -11.547 1.00 93.06 405 GLU A N 1
ATOM 3099 C CA . GLU A 1 405 ? -10.324 -4.401 -10.340 1.00 93.06 405 GLU A CA 1
ATOM 3100 C C . GLU A 1 405 ? -9.609 -3.789 -9.125 1.00 93.06 405 GLU A C 1
ATOM 3102 O O . GLU A 1 405 ? -9.868 -4.191 -7.989 1.00 93.06 405 GLU A O 1
ATOM 3107 N N . ARG A 1 406 ? -8.697 -2.824 -9.310 1.00 94.38 406 ARG A N 1
ATOM 3108 C CA . ARG A 1 406 ? -7.785 -2.367 -8.237 1.00 94.38 406 ARG A CA 1
ATOM 3109 C C . ARG A 1 406 ? -7.831 -0.867 -7.976 1.00 94.38 406 ARG A C 1
ATOM 3111 O O . ARG A 1 406 ? -6.846 -0.307 -7.498 1.00 94.38 406 ARG A O 1
ATOM 3118 N N . MET A 1 407 ? -8.971 -0.227 -8.218 1.00 89.00 407 MET A N 1
ATOM 3119 C CA . MET A 1 407 ? -9.220 1.160 -7.816 1.00 89.00 407 MET A CA 1
ATOM 3120 C C . MET A 1 407 ? -9.785 1.249 -6.394 1.00 89.00 407 MET A C 1
ATOM 3122 O O . MET A 1 407 ? -10.600 0.424 -5.980 1.00 89.00 407 MET A O 1
ATOM 3126 N N . PHE A 1 408 ? -9.414 2.294 -5.647 1.00 86.00 408 PHE A N 1
ATOM 3127 C CA . PHE A 1 408 ? -9.976 2.550 -4.314 1.00 86.00 408 PHE A CA 1
ATOM 3128 C C . PHE A 1 408 ? -11.492 2.720 -4.331 1.00 86.00 408 PHE A C 1
ATOM 3130 O O . PHE A 1 408 ? -12.145 2.350 -3.357 1.00 86.00 408 PHE A O 1
ATOM 3137 N N . ALA A 1 409 ? -12.044 3.228 -5.435 1.00 80.56 409 ALA A N 1
ATOM 3138 C CA . ALA A 1 409 ? -13.480 3.397 -5.629 1.00 80.56 409 ALA A CA 1
ATOM 3139 C C . ALA A 1 409 ? -14.275 2.112 -5.327 1.00 80.56 409 ALA A C 1
ATOM 3141 O O . ALA A 1 409 ? -15.362 2.186 -4.763 1.00 80.56 409 ALA A O 1
ATOM 3142 N N . TYR A 1 410 ? -13.700 0.937 -5.606 1.00 86.62 410 TYR A N 1
ATOM 3143 C CA . TYR A 1 410 ? -14.331 -0.365 -5.362 1.00 86.62 410 TYR A CA 1
ATOM 3144 C C . TYR A 1 410 ? -14.299 -0.812 -3.897 1.00 86.62 410 TYR A C 1
ATOM 3146 O O . TYR A 1 410 ? -14.960 -1.777 -3.525 1.00 86.62 410 TYR A O 1
ATOM 3154 N N . GLN A 1 411 ? -13.529 -0.130 -3.049 1.00 91.44 411 GLN A N 1
ATOM 3155 C CA . GLN A 1 411 ? -13.371 -0.478 -1.638 1.00 91.44 411 GLN A CA 1
ATOM 3156 C C . GLN A 1 411 ? -14.123 0.458 -0.694 1.00 91.44 411 GLN A C 1
ATOM 3158 O O . GLN A 1 411 ? -14.256 0.114 0.479 1.00 91.44 411 GLN A O 1
ATOM 3163 N N . ILE A 1 412 ? -14.575 1.628 -1.163 1.00 85.62 412 ILE A N 1
ATOM 3164 C CA . ILE A 1 412 ? -15.176 2.660 -0.304 1.00 85.62 412 ILE A CA 1
ATOM 3165 C C . ILE A 1 412 ? -16.390 2.095 0.434 1.00 85.62 412 ILE A C 1
ATOM 3167 O O . ILE A 1 412 ? -16.400 2.080 1.662 1.00 85.62 412 ILE A O 1
ATOM 3171 N N . GLU A 1 413 ? -17.349 1.537 -0.307 1.00 87.25 413 GLU A N 1
ATOM 3172 C CA . GLU A 1 413 ? -18.572 0.960 0.260 1.00 87.25 413 GLU A CA 1
ATOM 3173 C C . GLU A 1 413 ? -18.258 -0.169 1.249 1.00 87.25 413 GLU A C 1
ATOM 3175 O O . GLU A 1 413 ? -18.747 -0.168 2.375 1.00 87.25 413 GLU A O 1
ATOM 3180 N N . ALA A 1 414 ? -17.371 -1.097 0.876 1.00 93.56 414 ALA A N 1
ATOM 3181 C CA . ALA A 1 414 ? -17.004 -2.222 1.731 1.00 93.56 414 ALA A CA 1
ATOM 3182 C C . ALA A 1 414 ? -16.305 -1.784 3.031 1.00 93.56 414 ALA A C 1
ATOM 3184 O O . ALA A 1 414 ? -16.522 -2.389 4.081 1.00 93.56 414 ALA A O 1
ATOM 3185 N N . ARG A 1 415 ? -15.458 -0.747 2.979 1.00 95.06 415 ARG A N 1
ATOM 3186 C CA . ARG A 1 415 ? -14.801 -0.174 4.165 1.00 95.06 415 ARG A CA 1
ATOM 3187 C C . ARG A 1 415 ? -15.808 0.544 5.055 1.00 95.06 415 ARG A C 1
ATOM 3189 O O . ARG A 1 415 ? -15.834 0.293 6.255 1.00 95.06 415 ARG A O 1
ATOM 3196 N N . SER A 1 416 ? -16.643 1.386 4.457 1.00 92.31 416 SER A N 1
ATOM 3197 C CA . SER A 1 416 ? -17.697 2.139 5.135 1.00 92.31 416 SER A CA 1
ATOM 3198 C C . SER A 1 416 ? -18.669 1.209 5.863 1.00 92.31 416 SER A C 1
ATOM 3200 O O . SER A 1 416 ? -18.829 1.306 7.082 1.00 92.31 416 SER A O 1
ATOM 3202 N N . ALA A 1 417 ? -19.208 0.211 5.156 1.00 94.12 417 ALA A N 1
ATOM 3203 C CA . ALA A 1 417 ? -20.097 -0.797 5.721 1.00 94.12 417 ALA A CA 1
ATOM 3204 C C . ALA A 1 417 ? -19.443 -1.553 6.887 1.00 94.12 417 ALA A C 1
ATOM 3206 O O . ALA A 1 417 ? -20.072 -1.732 7.930 1.00 94.12 417 ALA A O 1
ATOM 3207 N N . TRP A 1 418 ? -18.169 -1.937 6.753 1.00 97.62 418 TRP A N 1
ATOM 3208 C CA . TRP A 1 418 ? -17.444 -2.612 7.830 1.00 97.62 418 TRP A CA 1
ATOM 3209 C C . TRP A 1 418 ? -17.258 -1.711 9.059 1.00 97.62 418 TRP A C 1
ATOM 3211 O O . TRP A 1 418 ? -17.479 -2.158 10.180 1.00 97.62 418 TRP A O 1
ATOM 3221 N N . TYR A 1 419 ? -16.933 -0.426 8.887 1.00 97.12 419 TYR A N 1
ATOM 3222 C CA . TYR A 1 419 ? -16.833 0.518 10.008 1.00 97.12 419 TYR A CA 1
ATOM 3223 C C . TYR A 1 419 ? -18.168 0.711 10.735 1.00 97.12 419 TYR A C 1
ATOM 3225 O O . TYR A 1 419 ? -18.199 0.699 11.970 1.00 97.12 419 TYR A O 1
ATOM 3233 N N . HIS A 1 420 ? -19.269 0.830 9.991 1.00 95.06 420 HIS A N 1
ATOM 3234 C CA . HIS A 1 420 ? -20.612 0.890 10.567 1.00 95.06 420 HIS A CA 1
ATOM 3235 C C . HIS A 1 420 ? -20.972 -0.401 11.314 1.00 95.06 420 HIS A C 1
ATOM 3237 O O . HIS A 1 420 ? -21.505 -0.344 12.426 1.00 95.06 420 HIS A O 1
ATOM 3243 N N . GLU A 1 421 ? -20.644 -1.563 10.746 1.00 96.88 421 GLU A N 1
ATOM 3244 C CA . GLU A 1 421 ? -20.866 -2.860 11.381 1.00 96.88 421 GLU A CA 1
ATOM 3245 C C . GLU A 1 421 ? -20.101 -2.981 12.705 1.00 96.88 421 GLU A C 1
ATOM 3247 O O . GLU A 1 421 ? -20.703 -3.317 13.730 1.00 96.88 421 GLU A O 1
ATOM 3252 N N . LEU A 1 422 ? -18.804 -2.651 12.705 1.00 98.12 422 LEU A N 1
ATOM 3253 C CA . LEU A 1 422 ? -17.978 -2.663 13.911 1.00 98.12 422 LEU A CA 1
ATOM 3254 C C . LEU A 1 422 ? -18.571 -1.758 14.993 1.00 98.12 422 LEU A C 1
ATOM 3256 O O . LEU A 1 422 ? -18.675 -2.160 16.150 1.00 98.12 422 LEU A O 1
ATOM 3260 N N . TRP A 1 423 ? -18.999 -0.544 14.633 1.00 97.19 423 TRP A N 1
ATOM 3261 C CA . TRP A 1 423 ? -19.589 0.379 15.601 1.00 97.19 423 TRP A CA 1
ATOM 3262 C C . TRP A 1 423 ? -20.921 -0.123 16.172 1.00 97.19 423 TRP A C 1
ATOM 3264 O O . TRP A 1 423 ? -21.175 0.008 17.376 1.00 97.19 423 TRP A O 1
ATOM 3274 N N . ARG A 1 424 ? -21.761 -0.758 15.348 1.00 96.06 424 ARG A N 1
ATOM 3275 C CA . ARG A 1 424 ? -23.011 -1.382 15.806 1.00 96.06 424 ARG A CA 1
ATOM 3276 C C . ARG A 1 424 ? -22.747 -2.541 16.774 1.00 96.06 424 ARG A C 1
ATOM 3278 O O . ARG A 1 424 ? -23.510 -2.717 17.719 1.00 96.06 424 ARG A O 1
ATOM 3285 N N . ARG A 1 425 ? -21.660 -3.293 16.567 1.00 97.56 425 ARG A N 1
ATOM 3286 C CA . ARG A 1 425 ? -21.218 -4.423 17.406 1.00 97.56 425 ARG A CA 1
ATOM 3287 C C . ARG A 1 425 ? -20.275 -4.019 18.549 1.00 97.56 425 ARG A C 1
ATOM 3289 O O . ARG A 1 425 ? -19.757 -4.890 19.239 1.00 97.56 425 ARG A O 1
ATOM 3296 N N . ARG A 1 426 ? -20.036 -2.724 18.792 1.00 97.25 426 ARG A N 1
ATOM 3297 C CA . ARG A 1 426 ? -18.984 -2.246 19.718 1.00 97.25 426 ARG A CA 1
ATOM 3298 C C . ARG A 1 426 ? -19.033 -2.863 21.124 1.00 97.25 426 ARG A C 1
ATOM 3300 O O . ARG A 1 426 ? -17.982 -3.124 21.691 1.00 97.25 426 ARG A O 1
ATOM 3307 N N . GLU A 1 427 ? -20.219 -3.126 21.675 1.00 96.44 427 GLU A N 1
ATOM 3308 C CA . GLU A 1 427 ? -20.377 -3.714 23.017 1.00 96.44 427 GLU A CA 1
ATOM 3309 C C . GLU A 1 427 ? -19.961 -5.194 23.049 1.00 96.44 427 GLU A C 1
ATOM 3311 O O . GLU A 1 427 ? -19.209 -5.611 23.929 1.00 96.44 427 GLU A O 1
ATOM 3316 N N . GLU A 1 428 ? -20.374 -5.968 22.040 1.00 97.94 428 GLU A N 1
ATOM 3317 C CA . GLU A 1 428 ? -19.936 -7.354 21.818 1.00 97.94 428 GLU A CA 1
ATOM 3318 C C . GLU A 1 428 ? -18.412 -7.412 21.632 1.00 97.94 428 GLU A C 1
ATOM 3320 O O . GLU A 1 428 ? -17.716 -8.201 22.275 1.00 97.94 428 GLU A O 1
ATOM 3325 N N . LEU A 1 429 ? -17.882 -6.523 20.790 1.00 98.06 429 LEU A N 1
ATOM 3326 C CA . LEU A 1 429 ? -16.457 -6.444 20.489 1.00 98.06 429 LEU A CA 1
ATOM 3327 C C . LEU A 1 429 ? -15.627 -6.031 21.710 1.00 98.06 429 LEU A C 1
ATOM 3329 O O . LEU A 1 429 ? -14.535 -6.565 21.900 1.00 98.06 429 LEU A O 1
ATOM 3333 N N . ALA A 1 430 ? -16.134 -5.124 22.551 1.00 96.94 430 ALA A N 1
ATOM 3334 C CA . ALA A 1 430 ? -15.487 -4.732 23.800 1.00 96.94 430 ALA A CA 1
ATOM 3335 C C . ALA A 1 430 ? -15.435 -5.904 24.792 1.00 96.94 430 ALA A C 1
ATOM 3337 O O . ALA A 1 430 ? -14.380 -6.172 25.364 1.00 96.94 430 ALA A O 1
ATOM 3338 N N . ALA A 1 431 ? -16.525 -6.667 24.935 1.00 96.50 431 ALA A N 1
ATOM 3339 C CA . ALA A 1 431 ? -16.537 -7.873 25.763 1.00 96.50 431 ALA A CA 1
ATOM 3340 C C . ALA A 1 431 ? -15.515 -8.916 25.273 1.00 96.50 431 ALA A C 1
ATOM 3342 O O . ALA A 1 431 ? -14.748 -9.464 26.070 1.00 96.50 431 ALA A O 1
ATOM 3343 N N . ALA A 1 432 ? -15.441 -9.140 23.957 1.00 97.06 432 ALA A N 1
ATOM 3344 C CA . ALA A 1 432 ? -14.442 -10.024 23.362 1.00 97.06 432 ALA A CA 1
ATOM 3345 C C . ALA A 1 432 ? -13.007 -9.512 23.583 1.00 97.06 432 ALA A C 1
ATOM 3347 O O . ALA A 1 432 ? -12.094 -10.305 23.803 1.00 97.06 432 ALA A O 1
ATOM 3348 N N . LEU A 1 433 ? -12.797 -8.194 23.548 1.00 96.12 433 LEU A N 1
ATOM 3349 C CA . LEU A 1 433 ? -11.510 -7.558 23.824 1.00 96.12 433 LEU A CA 1
ATOM 3350 C C . LEU A 1 433 ? -11.083 -7.787 25.282 1.00 96.12 433 LEU A C 1
ATOM 3352 O O . LEU A 1 433 ? -9.963 -8.233 25.525 1.00 96.12 433 LEU A O 1
ATOM 3356 N N . PHE A 1 434 ? -11.983 -7.599 26.249 1.00 95.69 434 PHE A N 1
ATOM 3357 C CA . PHE A 1 434 ? -11.702 -7.884 27.661 1.00 95.69 434 PHE A CA 1
ATOM 3358 C C . PHE A 1 434 ? -11.376 -9.356 27.921 1.00 95.69 434 PHE A C 1
ATOM 3360 O O . PHE A 1 434 ? -10.498 -9.655 28.728 1.00 95.69 434 PHE A O 1
ATOM 3367 N N . ALA A 1 435 ? -12.022 -10.278 27.202 1.00 95.50 435 ALA A N 1
ATOM 3368 C CA . ALA A 1 435 ? -11.691 -11.698 27.280 1.00 95.50 435 ALA A CA 1
ATOM 3369 C C . ALA A 1 435 ? -10.276 -12.008 26.748 1.00 95.50 435 ALA A C 1
ATOM 3371 O O . ALA A 1 435 ? -9.620 -12.917 27.256 1.00 95.50 435 ALA A O 1
ATOM 3372 N N . ARG A 1 436 ? -9.787 -11.251 25.752 1.00 95.12 436 ARG A N 1
ATOM 3373 C CA . ARG A 1 436 ? -8.425 -11.393 25.204 1.00 95.12 436 ARG A CA 1
ATOM 3374 C C . ARG A 1 436 ? -7.344 -10.785 26.100 1.00 95.12 436 ARG A C 1
ATOM 3376 O O . ARG A 1 436 ? -6.221 -11.283 26.089 1.00 95.12 436 ARG A O 1
ATOM 3383 N N . ASP A 1 437 ? -7.652 -9.723 26.849 1.00 94.38 437 ASP A N 1
ATOM 3384 C CA . ASP A 1 437 ? -6.688 -9.037 27.719 1.00 94.38 437 ASP A CA 1
ATOM 3385 C C . ASP A 1 437 ? -7.226 -8.820 29.151 1.00 94.38 437 ASP A C 1
ATOM 3387 O O . ASP A 1 437 ? -7.861 -7.802 29.443 1.00 94.38 437 ASP A O 1
ATOM 3391 N N . PRO A 1 438 ? -6.910 -9.734 30.092 1.00 91.88 438 PRO A N 1
ATOM 3392 C CA . PRO A 1 438 ? -7.368 -9.640 31.481 1.00 91.88 438 PRO A CA 1
ATOM 3393 C C . PRO A 1 438 ? -6.893 -8.383 32.222 1.00 91.88 438 PRO A C 1
ATOM 3395 O O . PRO A 1 438 ? -7.561 -7.921 33.145 1.00 91.88 438 PRO A O 1
ATOM 3398 N N . LYS A 1 439 ? -5.745 -7.810 31.831 1.00 93.06 439 LYS A N 1
ATOM 3399 C CA . LYS A 1 439 ? -5.234 -6.569 32.437 1.00 93.06 439 LYS A CA 1
ATOM 3400 C C . LYS A 1 439 ? -6.145 -5.389 32.116 1.00 93.06 439 LYS A C 1
ATOM 3402 O O . LYS A 1 439 ? -6.460 -4.603 33.001 1.00 93.06 439 LYS A O 1
ATOM 3407 N N . LEU A 1 440 ? -6.595 -5.276 30.872 1.00 91.69 440 LEU A N 1
ATOM 3408 C CA . LEU A 1 440 ? -7.562 -4.265 30.474 1.00 91.69 440 LEU A CA 1
ATOM 3409 C C . LEU A 1 440 ? -8.926 -4.496 31.130 1.00 91.69 440 LEU A C 1
ATOM 3411 O O . LEU A 1 440 ? -9.543 -3.531 31.570 1.00 91.69 440 LEU A O 1
ATOM 3415 N N . ALA A 1 441 ? -9.363 -5.752 31.268 1.00 90.50 441 ALA A N 1
ATOM 3416 C CA . ALA A 1 441 ? -10.581 -6.078 32.012 1.00 90.50 441 ALA A CA 1
ATOM 3417 C C . ALA A 1 441 ? -10.515 -5.589 33.476 1.00 90.50 441 ALA A C 1
ATOM 3419 O O . ALA A 1 441 ? -11.477 -5.009 33.977 1.00 90.50 441 ALA A O 1
ATOM 3420 N N . ALA A 1 442 ? -9.365 -5.750 34.142 1.00 90.56 442 ALA A N 1
ATOM 3421 C CA . ALA A 1 442 ? -9.150 -5.242 35.499 1.00 90.56 442 ALA A CA 1
ATOM 3422 C C . ALA A 1 442 ? -9.221 -3.705 35.574 1.00 90.56 442 ALA A C 1
ATOM 3424 O O . ALA A 1 442 ? -9.884 -3.171 36.458 1.00 90.56 442 ALA A O 1
ATOM 3425 N N . LEU A 1 443 ? -8.634 -2.989 34.605 1.00 87.38 443 LEU A N 1
ATOM 3426 C CA . LEU A 1 443 ? -8.695 -1.519 34.543 1.00 87.38 443 LEU A CA 1
ATOM 3427 C C . LEU A 1 443 ? -10.123 -0.970 34.379 1.00 87.38 443 LEU A C 1
ATOM 3429 O O . LEU A 1 443 ? -10.408 0.157 34.785 1.00 87.38 443 LEU A O 1
ATOM 3433 N N . VAL A 1 444 ? -11.021 -1.738 33.755 1.00 81.62 444 VAL A N 1
ATOM 3434 C CA . VAL A 1 444 ? -12.447 -1.388 33.685 1.00 81.62 444 VAL A CA 1
ATOM 3435 C C . VAL A 1 444 ? -13.095 -1.544 35.057 1.00 81.62 444 VAL A C 1
ATOM 3437 O O . VAL A 1 444 ? -13.804 -0.640 35.485 1.00 81.62 444 VAL A O 1
ATOM 3440 N N . ALA A 1 445 ? -12.827 -2.659 35.744 1.00 78.81 445 ALA A N 1
ATOM 3441 C CA . ALA A 1 445 ? -13.407 -2.970 37.049 1.00 78.81 445 ALA A CA 1
ATOM 3442 C C . ALA A 1 445 ? -12.941 -2.023 38.167 1.00 78.81 445 ALA A C 1
ATOM 3444 O O . ALA A 1 445 ? -13.725 -1.708 39.050 1.00 78.81 445 ALA A O 1
ATOM 3445 N N . GLU A 1 446 ? -11.694 -1.544 38.128 1.00 77.94 446 GLU A N 1
ATOM 3446 C CA . GLU A 1 446 ? -11.149 -0.584 39.108 1.00 77.94 446 GLU A CA 1
ATOM 3447 C C . GLU A 1 446 ? -11.752 0.825 39.003 1.00 77.94 446 GLU A C 1
ATOM 3449 O O . GLU A 1 446 ? -11.547 1.662 39.879 1.00 77.94 446 GLU A O 1
ATOM 3454 N N . ALA A 1 447 ? -12.453 1.108 37.910 1.00 63.66 447 ALA A N 1
ATOM 3455 C CA . ALA A 1 447 ? -12.952 2.435 37.587 1.00 63.66 447 ALA A CA 1
ATOM 3456 C C . ALA A 1 447 ? -14.466 2.480 37.330 1.00 63.66 447 ALA A C 1
ATOM 3458 O O . ALA A 1 447 ? -14.974 3.526 36.916 1.00 63.66 447 ALA A O 1
ATOM 3459 N N . ALA A 1 448 ? -15.148 1.354 37.546 1.00 59.53 448 ALA A N 1
ATOM 3460 C CA . ALA A 1 448 ? -16.590 1.260 37.757 1.00 59.53 448 ALA A CA 1
ATOM 3461 C C . ALA A 1 448 ? -16.876 1.384 39.259 1.00 59.53 448 ALA A C 1
ATOM 3463 O O . ALA A 1 448 ? -17.918 1.986 39.600 1.00 59.53 448 ALA A O 1
#

Solvent-accessible surface area (backbone atoms only — not comparable to full-atom values): 23942 Å² total; per-residue (Å²): 124,69,80,45,55,45,78,43,48,67,48,37,72,71,39,66,65,55,67,68,65,48,50,64,47,35,52,42,44,37,44,42,62,60,45,58,32,67,56,53,46,52,52,52,54,54,44,43,74,64,48,28,45,73,77,37,28,34,73,38,64,62,102,67,54,71,66,43,70,55,79,59,56,38,46,71,49,40,76,77,43,64,47,79,73,36,89,62,9,32,38,39,26,34,28,29,57,85,45,90,75,77,77,50,30,34,38,39,35,35,44,64,55,86,90,54,62,45,57,76,51,49,44,54,54,60,49,44,58,67,35,79,60,40,45,54,31,33,41,63,74,76,88,76,83,76,94,64,65,54,88,49,49,30,37,36,36,37,33,49,70,80,78,56,59,58,64,61,46,38,52,51,40,52,54,30,52,76,50,46,35,32,40,31,39,37,48,82,70,58,54,62,57,56,20,55,76,68,74,43,81,74,52,70,49,66,52,50,59,50,25,55,33,53,33,38,36,29,41,29,66,59,44,40,62,70,42,36,87,47,29,80,48,58,46,72,54,61,69,39,43,82,78,76,62,83,79,55,75,82,55,55,56,23,36,27,36,73,55,65,89,59,57,71,55,36,26,49,50,30,45,55,32,37,68,34,36,70,76,36,71,81,43,33,36,44,29,29,54,36,66,64,36,54,70,34,34,62,61,85,54,56,46,82,40,65,88,61,60,68,71,57,44,46,52,56,42,42,58,14,38,33,29,53,48,60,51,69,84,51,90,74,50,58,41,44,69,54,55,69,55,54,52,23,16,48,33,27,10,30,35,41,25,25,44,60,49,34,59,88,77,40,46,68,81,42,39,20,41,64,28,90,50,77,80,39,48,29,60,53,50,43,47,52,63,68,39,55,71,60,36,41,51,19,16,52,45,20,30,46,47,36,71,77,73,30,35,39,80,78,44,40,63,62,51,52,52,48,53,52,50,50,42,75,40,38,69,64,36,48,53,54,26,34,72,67,32,62,68,55,40,48,60,51,64,78,73,107

Sequence (448 aa):
MDALATDDLDAALRDLSVAEALAPGGAFVAVLRPAAPERVRYLLALVQALGIEVLQLQPLAGPEPFFSDIRSNLVPAALAEPPPATEAGLVLVGRKAGGPADPPLLVQFAAFAPRLMDIRTSLPSLALRTDPGLVFACQKIPVSLPPTPPGAPKVIILQRPNDTDTDKLRQLSLACIREGWVIVIEHDDHPSLVAAVGKRPVRDTDWLRFSLVHAVQTSTEQLAEAYRPYNPEVRVFPNAVFELPPLREDKPPRVFYGAVGRGPFAAEVARSLGPVTARRPDAEFEVVGDRAVFDALPTDRKRFHDYLPYADYLRLMGGCAVSLSPIEDRPFLDTKSDAKFLDAASAGAVILASPTIYAGAVRHGDTGLIAERLEDWAPLLSMALEDEPMRRRIARQAWGYVRDERMFAYQIEARSAWYHELWRRREELAAALFARDPKLAALVAEAA

Organism: Phenylobacterium zucineum (strain HLK1) (NCBI:txid450851)

Nearest PDB structures (foldseek):
  5hxa-assembly1_A-2  TM=6.755E-01  e=3.594E-07  Paraburkholderia xenovorans LB400
  5v0t-assembly5_E  TM=6.836E-01  e=4.023E-07  Paraburkholderia xenovorans LB400
  5v0t-assembly4_D  TM=6.716E-01  e=5.646E-07  Paraburkholderia xenovorans LB400
  5zue-assembly1_A  TM=3.751E-01  e=1.883E+00  Mycobacterium tuberculosis H37Rv
  4zm6-assembly1_B  TM=1.561E-01  e=5.506E+00  Rhizomucor miehei CAU432

InterPro domains:
  IPR055259 Spore protein YkvP/CgeB, glycosyl transferase-like domain [PF13524] (273-405)

Secondary structure (DSSP, 8-state):
--EE-HHHHHHHTTSTHHHHHS-TT-EEEEEE-S--HHHHHHHHHHHHHTTEEEEEEEEPP-S-GGG--TT---HHHHHHSPPPP-TT-EEEEEEESSS--PPPEEEEEEESSTTS-GGGTHHHHHHHTT-TTEEEEEEESSP-PPP--TTS-EEEEEES-----HHHHHHHHHHHHHTT-EEEEE--S-HHHHHHHTTS---THHHHTTTTSSEEEES-HHHHHHHTTT-S-EEE----BS--PPP-----SEEEEE-S---HHHHHHHHHTHHHHHH-TT-EEEEES-HHHHHHSS-S-EEEE-PPPHHHHHHHHTT-SEEEE-----TTGGGS--HHHHHHHHHTPEEEE-HHHHTTT--BTTTBEE-SSGGGHHHHHHHHHH-HHHHHHHHHHHHHHHHHH-BGGGTHHHHHHHHHHHHHTHHHHHHHHHHH-HHHHHHHHTT-

pLDDT: mean 85.14, std 15.51, range [38.81, 98.81]